Protein AF-A0A8H9Z5K4-F1 (afdb_monomer)

Solvent-accessible surface area (backbone atoms only — not comparable to full-atom values): 22531 Å² total; per-residue (Å²): 132,83,83,75,78,80,77,80,81,39,38,52,80,90,81,79,92,74,62,74,94,72,63,82,79,71,88,89,64,83,83,58,65,67,56,52,55,39,51,51,33,26,71,69,40,75,34,42,27,29,36,16,43,42,52,45,82,40,46,38,76,14,45,74,45,81,54,98,91,41,76,46,79,47,68,78,87,77,47,66,74,53,19,54,50,39,39,53,42,41,30,20,29,44,70,83,57,46,54,27,40,76,47,85,57,86,90,48,91,35,56,25,28,22,68,54,62,58,32,51,55,50,21,37,56,71,37,54,32,43,43,40,41,28,36,35,58,40,87,74,74,93,64,86,40,32,29,39,30,32,34,27,44,63,57,87,89,45,75,76,48,76,31,51,78,50,74,45,58,35,77,67,74,93,70,77,52,56,74,64,67,90,65,87,63,96,47,74,62,58,46,51,50,49,53,35,52,54,39,52,53,50,42,51,49,52,57,58,36,46,47,100,53,94,86,44,32,46,43,57,60,49,54,44,48,52,39,52,53,45,34,54,50,49,52,51,32,48,54,25,49,77,69,70,36,50,60,64,28,46,49,49,50,55,56,53,49,53,54,51,36,57,49,49,58,23,69,32,36,46,64,70,38,32,41,46,55,53,44,60,76,75,38,55,74,69,53,47,56,50,49,51,62,72,68,50,90,61,92,51,64,71,59,46,48,57,54,47,56,42,56,44,46,51,52,58,46,73,73,33,67,70,57,38,28,43,40,31,71,71,17,53,70,48,46,52,50,54,50,52,66,29,47,69,56,68,48,92,44,71,68,50,48,51,54,50,49,50,27,70,79,33,78,84,59,75,87,74,54,72,65,57,55,51,50,51,52,51,53,49,33,48,50,49,18,55,51,49,54,52,52,59,28,57,42,39,59,65,63,79,85,124

Structure (mmCIF, N/CA/C/O backbone):
data_AF-A0A8H9Z5K4-F1
#
_entry.id   AF-A0A8H9Z5K4-F1
#
loop_
_atom_site.group_PDB
_atom_site.id
_atom_site.type_symbol
_atom_site.label_atom_id
_atom_site.label_alt_id
_atom_site.label_comp_id
_atom_site.label_asym_id
_atom_site.label_entity_id
_atom_site.label_seq_id
_atom_site.pdbx_PDB_ins_code
_atom_site.Cartn_x
_atom_site.Cartn_y
_atom_site.Cartn_z
_atom_site.occupancy
_atom_site.B_iso_or_equiv
_atom_site.auth_seq_id
_atom_site.auth_comp_id
_atom_site.auth_asym_id
_atom_site.auth_atom_id
_atom_site.pdbx_PDB_model_num
ATOM 1 N N . MET A 1 1 ? 13.340 -16.920 32.140 1.00 38.88 1 MET A N 1
ATOM 2 C CA . MET A 1 1 ? 13.097 -15.875 31.127 1.00 38.88 1 MET A CA 1
ATOM 3 C C . MET A 1 1 ? 13.511 -16.457 29.794 1.00 38.88 1 MET A C 1
ATOM 5 O O . MET A 1 1 ? 14.679 -16.784 29.654 1.00 38.88 1 MET A O 1
ATOM 9 N N . LEU A 1 2 ? 12.569 -16.684 28.880 1.00 39.25 2 LEU A N 1
ATOM 10 C CA . LEU A 1 2 ? 12.918 -16.950 27.486 1.00 39.25 2 LEU A CA 1
ATOM 11 C C . LEU A 1 2 ? 13.505 -15.648 26.939 1.00 39.25 2 LEU A C 1
ATOM 13 O O . LEU A 1 2 ? 12.826 -14.623 26.984 1.00 39.25 2 LEU A O 1
ATOM 17 N N . GLU A 1 3 ? 14.764 -15.667 26.507 1.00 38.81 3 GLU A N 1
ATOM 18 C CA . GLU A 1 3 ? 15.304 -14.593 25.678 1.00 38.81 3 GLU A CA 1
ATOM 19 C C . GLU A 1 3 ? 14.460 -14.554 24.406 1.00 38.81 3 GLU A C 1
ATOM 21 O O . GLU A 1 3 ? 14.562 -15.411 23.532 1.00 38.81 3 GLU A O 1
ATOM 26 N N . THR A 1 4 ? 13.541 -13.598 24.334 1.00 47.75 4 THR A N 1
ATOM 27 C CA . THR A 1 4 ? 12.847 -13.299 23.090 1.00 47.75 4 THR A CA 1
ATOM 28 C C . THR A 1 4 ? 13.864 -12.633 22.176 1.00 47.75 4 THR A C 1
ATOM 30 O O . THR A 1 4 ? 14.146 -11.443 22.333 1.00 47.75 4 THR A O 1
ATOM 33 N N . GLU A 1 5 ? 14.447 -13.394 21.250 1.00 51.41 5 GLU A N 1
ATOM 34 C CA . GLU A 1 5 ? 15.233 -12.827 20.158 1.00 51.41 5 GLU A CA 1
ATOM 35 C C . GLU A 1 5 ? 14.370 -11.797 19.417 1.00 51.41 5 GLU A C 1
ATOM 37 O O . GLU A 1 5 ? 13.342 -12.123 18.816 1.00 51.41 5 GLU A O 1
ATOM 42 N N . SER A 1 6 ? 14.771 -10.527 19.484 1.00 54.09 6 SER A N 1
ATOM 43 C CA . SER A 1 6 ? 14.141 -9.469 18.700 1.00 54.09 6 SER A CA 1
ATOM 44 C C . SER A 1 6 ? 14.451 -9.716 17.226 1.00 54.09 6 SER A C 1
ATOM 46 O O . SER A 1 6 ? 15.571 -9.484 16.764 1.00 54.09 6 SER A O 1
ATOM 48 N N . LYS A 1 7 ? 13.468 -10.218 16.470 1.00 63.66 7 LYS A N 1
ATOM 49 C CA . LYS A 1 7 ? 13.602 -10.349 15.017 1.00 63.66 7 LYS A CA 1
ATOM 50 C C . LYS A 1 7 ? 13.634 -8.956 14.397 1.00 63.66 7 LYS A C 1
ATOM 52 O O . LYS A 1 7 ? 12.639 -8.232 14.403 1.00 63.66 7 LYS A O 1
ATOM 57 N N . LYS A 1 8 ? 14.780 -8.579 13.831 1.00 74.00 8 LYS A N 1
ATOM 58 C CA . LYS A 1 8 ? 14.912 -7.336 13.070 1.00 74.00 8 LYS A CA 1
ATOM 59 C C . LYS A 1 8 ? 14.097 -7.448 11.779 1.00 74.00 8 LYS A C 1
ATOM 61 O O . LYS A 1 8 ? 14.470 -8.192 10.879 1.00 74.00 8 LYS A O 1
ATOM 66 N N . LEU A 1 9 ? 13.004 -6.690 11.686 1.00 80.38 9 LEU A N 1
ATOM 67 C CA . LEU A 1 9 ? 12.201 -6.612 10.465 1.00 80.38 9 LEU A CA 1
ATOM 68 C C . LEU A 1 9 ? 13.030 -6.022 9.317 1.00 80.38 9 LEU A C 1
ATOM 70 O O . LEU A 1 9 ? 13.733 -5.024 9.490 1.00 80.38 9 LEU A O 1
ATOM 74 N N . VAL A 1 10 ? 12.912 -6.618 8.133 1.00 85.25 10 VAL A N 1
ATOM 75 C CA . VAL A 1 10 ? 13.530 -6.132 6.892 1.00 85.25 10 VAL A CA 1
ATOM 76 C C . VAL A 1 10 ? 12.417 -5.649 5.969 1.00 85.25 10 VAL A C 1
ATOM 78 O O . VAL A 1 10 ? 11.655 -6.458 5.452 1.00 85.25 10 VAL A O 1
ATOM 81 N N . ARG A 1 11 ? 12.294 -4.331 5.774 1.00 87.12 11 ARG A N 1
ATOM 82 C CA . ARG A 1 11 ? 11.272 -3.705 4.905 1.00 87.12 11 ARG A CA 1
ATOM 83 C C . ARG A 1 11 ? 11.857 -3.056 3.645 1.00 87.12 11 ARG A C 1
ATOM 85 O O . ARG A 1 11 ? 11.210 -2.230 3.016 1.00 87.12 11 ARG A O 1
ATOM 92 N N . ARG A 1 12 ? 13.097 -3.404 3.292 1.00 82.44 12 ARG A N 1
ATOM 93 C CA . ARG A 1 12 ? 13.774 -2.914 2.088 1.00 82.44 12 ARG A CA 1
ATOM 94 C C . ARG A 1 12 ? 14.582 -4.043 1.449 1.00 82.44 12 ARG A C 1
ATOM 96 O O . ARG A 1 12 ? 15.332 -4.689 2.184 1.00 82.44 12 ARG A O 1
ATOM 103 N N . PRO A 1 13 ? 14.486 -4.257 0.125 1.00 77.62 13 PRO A N 1
ATOM 104 C CA . PRO A 1 13 ? 15.366 -5.197 -0.555 1.00 77.62 13 PRO A CA 1
ATOM 105 C C . PRO A 1 13 ? 16.823 -4.732 -0.455 1.00 77.62 13 PRO A C 1
ATOM 107 O O . PRO A 1 13 ? 17.121 -3.531 -0.440 1.00 77.62 13 PRO A O 1
ATOM 110 N N . ILE A 1 14 ? 17.749 -5.688 -0.418 1.00 76.88 14 ILE A N 1
ATOM 111 C CA . ILE A 1 14 ? 19.172 -5.396 -0.590 1.00 76.88 14 ILE A CA 1
ATOM 112 C C . ILE A 1 14 ? 19.362 -4.959 -2.044 1.00 76.88 14 ILE A C 1
ATOM 114 O O . ILE A 1 14 ? 19.016 -5.685 -2.969 1.00 76.88 14 ILE A O 1
ATOM 118 N N . THR A 1 15 ? 19.905 -3.760 -2.244 1.00 75.88 15 THR A N 1
ATOM 119 C CA . THR A 1 15 ? 20.160 -3.210 -3.582 1.00 75.88 15 THR A CA 1
ATOM 120 C C . THR A 1 15 ? 21.657 -3.180 -3.853 1.00 75.88 15 THR A C 1
ATOM 122 O O . THR A 1 15 ? 22.450 -2.871 -2.963 1.00 75.88 15 THR A O 1
ATOM 125 N N . THR A 1 16 ? 22.041 -3.490 -5.091 1.00 77.44 16 THR A N 1
ATOM 126 C CA . THR A 1 16 ? 23.429 -3.415 -5.561 1.00 77.44 16 THR A CA 1
ATOM 127 C C . THR A 1 16 ? 23.488 -2.508 -6.781 1.00 77.44 16 THR A C 1
ATOM 129 O O . THR A 1 16 ? 22.670 -2.630 -7.687 1.00 77.44 16 THR A O 1
ATOM 132 N N . ALA A 1 17 ? 24.450 -1.585 -6.811 1.00 78.31 17 ALA A N 1
ATOM 133 C CA . ALA A 1 17 ? 24.676 -0.740 -7.977 1.00 78.31 17 ALA A CA 1
ATOM 134 C C . ALA A 1 17 ? 25.437 -1.528 -9.052 1.00 78.31 17 ALA A C 1
ATOM 136 O O . ALA A 1 17 ? 26.562 -1.975 -8.818 1.00 78.31 17 ALA A O 1
ATOM 137 N N . ILE A 1 18 ? 24.835 -1.672 -10.232 1.00 77.19 18 ILE A N 1
ATOM 138 C CA . ILE A 1 18 ? 25.456 -2.317 -11.391 1.00 77.19 18 ILE A CA 1
ATOM 139 C C . ILE A 1 18 ? 25.862 -1.218 -12.387 1.00 77.19 18 ILE A C 1
ATOM 141 O O . ILE A 1 18 ? 25.006 -0.439 -12.805 1.00 77.19 18 ILE A O 1
ATOM 145 N N . PRO A 1 19 ? 27.150 -1.111 -12.769 1.00 77.94 19 PRO A N 1
ATOM 146 C CA . PRO A 1 19 ? 27.577 -0.184 -13.815 1.00 77.94 19 PRO A CA 1
ATOM 147 C C . PRO A 1 19 ? 26.881 -0.489 -15.145 1.00 77.94 19 PRO A C 1
ATOM 149 O O . PRO A 1 19 ? 26.838 -1.648 -15.549 1.00 77.94 19 PRO A O 1
ATOM 152 N N . THR A 1 20 ? 26.427 0.538 -15.870 1.00 74.56 20 THR A N 1
ATOM 153 C CA . THR A 1 20 ? 25.680 0.372 -17.132 1.00 74.56 20 THR A CA 1
ATOM 154 C C . THR A 1 20 ? 26.423 -0.486 -18.159 1.00 74.56 20 THR A C 1
ATOM 156 O O . THR A 1 20 ? 25.818 -1.341 -18.787 1.00 74.56 20 THR A O 1
ATOM 159 N N . GLY A 1 21 ? 27.750 -0.343 -18.274 1.00 79.81 21 GLY A N 1
ATOM 160 C CA . GLY A 1 21 ? 28.570 -1.153 -19.191 1.00 79.81 21 GLY A CA 1
ATOM 161 C C . GLY A 1 21 ? 28.721 -2.632 -18.806 1.00 79.81 21 GLY A C 1
ATOM 162 O O . GLY A 1 21 ? 29.358 -3.381 -19.539 1.00 79.81 21 GLY A O 1
ATOM 163 N N . LYS A 1 22 ? 28.183 -3.054 -17.653 1.00 85.56 22 LYS A N 1
ATOM 164 C CA . LYS A 1 22 ? 28.093 -4.462 -17.233 1.00 85.56 22 LYS A CA 1
ATOM 165 C C . LYS A 1 22 ? 26.690 -5.046 -17.415 1.00 85.56 22 LYS A C 1
ATOM 167 O O . LYS A 1 22 ? 26.496 -6.220 -17.117 1.00 85.56 22 LYS A O 1
ATOM 172 N N . ILE A 1 23 ? 25.723 -4.239 -17.852 1.00 80.19 23 ILE A N 1
ATOM 173 C CA . ILE A 1 23 ? 24.375 -4.710 -18.155 1.00 80.19 23 ILE A CA 1
ATOM 174 C C . ILE A 1 23 ? 24.441 -5.395 -19.518 1.00 80.19 23 ILE A C 1
ATOM 176 O O . ILE A 1 23 ? 24.781 -4.764 -20.517 1.00 80.19 23 ILE A O 1
ATOM 180 N N . LEU A 1 24 ? 24.173 -6.698 -19.535 1.00 81.00 24 LEU A N 1
ATOM 181 C CA . LEU A 1 24 ? 24.057 -7.474 -20.762 1.00 81.00 24 LEU A CA 1
ATOM 182 C C . LEU A 1 24 ? 22.593 -7.443 -21.192 1.00 81.00 24 LEU A C 1
ATOM 184 O O . LEU A 1 24 ? 21.729 -7.919 -20.456 1.00 81.00 24 LEU A O 1
ATOM 188 N N . CYS A 1 25 ? 22.327 -6.866 -22.359 1.00 76.56 25 CYS A N 1
ATOM 189 C CA . CYS A 1 25 ? 21.009 -6.913 -22.976 1.00 76.56 25 CYS A CA 1
ATOM 190 C C . CYS A 1 25 ? 20.892 -8.172 -23.836 1.00 76.56 25 CYS A C 1
ATOM 192 O O . CYS A 1 25 ? 21.884 -8.679 -24.360 1.00 76.56 25 CYS A O 1
ATOM 194 N N . ARG A 1 26 ? 19.672 -8.688 -23.952 1.00 80.56 26 ARG A N 1
ATOM 195 C CA . ARG A 1 26 ? 19.350 -9.789 -24.854 1.00 80.56 26 ARG A CA 1
ATOM 196 C C . ARG A 1 26 ? 19.150 -9.240 -26.262 1.00 80.56 26 ARG A C 1
ATOM 198 O O . ARG A 1 26 ? 18.310 -8.372 -26.455 1.00 80.56 26 ARG A O 1
ATOM 205 N N . ASP A 1 27 ? 19.892 -9.775 -27.226 1.00 81.38 27 ASP A N 1
ATOM 206 C CA . ASP A 1 27 ? 19.805 -9.345 -28.629 1.00 81.38 27 ASP A CA 1
ATOM 207 C C . ASP A 1 27 ? 18.585 -9.937 -29.363 1.00 81.38 27 ASP A C 1
ATOM 209 O O . ASP A 1 27 ? 18.309 -9.575 -30.505 1.00 81.38 27 ASP A O 1
ATOM 213 N N . ASP A 1 28 ? 17.873 -10.878 -28.734 1.00 83.88 28 ASP A N 1
ATOM 214 C CA . ASP A 1 28 ? 16.729 -11.587 -29.315 1.00 83.88 28 ASP A CA 1
ATOM 215 C C . ASP A 1 28 ? 15.364 -10.955 -28.999 1.00 83.88 28 ASP A C 1
ATOM 217 O O . ASP A 1 28 ? 14.341 -11.460 -29.460 1.00 83.88 28 ASP A O 1
ATOM 221 N N . LEU A 1 29 ? 15.340 -9.855 -28.241 1.00 86.94 29 LEU A N 1
ATOM 222 C CA . LEU A 1 29 ? 14.122 -9.132 -27.872 1.00 86.94 29 LEU A CA 1
ATOM 223 C C . LEU A 1 29 ? 13.937 -7.877 -28.731 1.00 86.94 29 LEU A C 1
ATOM 225 O O . LEU A 1 29 ? 14.896 -7.304 -29.253 1.00 86.94 29 LEU A O 1
ATOM 229 N N . VAL A 1 30 ? 12.686 -7.442 -28.885 1.00 89.69 30 VAL A N 1
ATOM 230 C CA . VAL A 1 30 ? 12.354 -6.220 -29.628 1.00 89.69 30 VAL A CA 1
ATOM 231 C C . VAL A 1 30 ? 12.163 -5.067 -28.649 1.00 89.69 30 VAL A C 1
ATOM 233 O O . VAL A 1 30 ? 11.312 -5.130 -27.771 1.00 89.69 30 VAL A O 1
ATOM 236 N N . ASP A 1 31 ? 12.899 -3.975 -28.847 1.00 88.50 31 ASP A N 1
ATOM 237 C CA . ASP A 1 31 ? 12.805 -2.801 -27.977 1.00 88.50 31 ASP A CA 1
ATOM 238 C C . ASP A 1 31 ? 11.499 -2.006 -28.171 1.00 88.50 31 ASP A C 1
ATOM 240 O O . ASP A 1 31 ? 11.239 -1.448 -29.249 1.00 88.50 31 ASP A O 1
ATOM 244 N N . ASP A 1 32 ? 10.747 -1.801 -27.085 1.00 92.69 32 ASP A N 1
ATOM 245 C CA . ASP A 1 32 ? 9.689 -0.788 -27.034 1.00 92.69 32 ASP A CA 1
ATOM 246 C C . ASP A 1 32 ? 10.292 0.626 -26.931 1.00 92.69 32 ASP A C 1
ATOM 248 O O . ASP A 1 32 ? 10.665 1.132 -25.866 1.00 92.69 32 ASP A O 1
ATOM 252 N N . GLN A 1 33 ? 10.333 1.322 -28.066 1.00 92.25 33 GLN A N 1
ATOM 253 C CA . GLN A 1 33 ? 10.847 2.690 -28.162 1.00 92.25 33 GLN A CA 1
ATOM 254 C C . GLN A 1 33 ? 10.034 3.715 -27.349 1.00 92.25 33 GLN A C 1
ATOM 256 O O . GLN A 1 33 ? 10.576 4.741 -26.918 1.00 92.25 33 GLN A O 1
ATOM 261 N N . ILE A 1 34 ? 8.733 3.482 -27.138 1.00 94.38 34 ILE A N 1
ATOM 262 C CA . ILE A 1 34 ? 7.875 4.375 -26.346 1.00 94.38 34 ILE A CA 1
ATOM 263 C C . ILE A 1 34 ? 8.238 4.239 -24.876 1.00 94.38 34 ILE A C 1
ATOM 265 O O . ILE A 1 34 ? 8.450 5.257 -24.201 1.00 94.38 34 ILE A O 1
ATOM 269 N N . PHE A 1 35 ? 8.347 3.000 -24.407 1.00 95.06 35 PHE A N 1
ATOM 270 C CA . PHE A 1 35 ? 8.794 2.698 -23.060 1.00 95.06 35 PHE A CA 1
ATOM 271 C C . PHE A 1 35 ? 10.181 3.260 -22.793 1.00 95.06 35 PHE A C 1
ATOM 273 O O . PHE A 1 35 ? 10.331 4.071 -21.880 1.00 95.06 35 PHE A O 1
ATOM 280 N N . LEU A 1 36 ? 11.164 2.938 -23.639 1.00 93.00 36 LEU A N 1
ATOM 281 C CA . LEU A 1 36 ? 12.543 3.394 -23.480 1.00 93.00 36 LEU A CA 1
ATOM 282 C C . LEU A 1 36 ? 12.612 4.923 -23.381 1.00 93.00 36 LEU A C 1
ATOM 284 O O . LEU A 1 36 ? 13.243 5.472 -22.476 1.00 93.00 36 LEU A O 1
ATOM 288 N N . LYS A 1 37 ? 11.889 5.640 -24.250 1.00 94.69 37 LYS A N 1
ATOM 289 C CA . LYS A 1 37 ? 11.811 7.107 -24.203 1.00 94.69 37 LYS A CA 1
ATOM 290 C C . LYS A 1 37 ? 11.243 7.621 -22.876 1.00 94.69 37 LYS A C 1
ATOM 292 O O . LYS A 1 37 ? 11.753 8.607 -22.337 1.00 94.69 37 LYS A O 1
ATOM 297 N N . LYS A 1 38 ? 10.174 7.007 -22.362 1.00 95.56 38 LYS A N 1
ATOM 298 C CA . LYS A 1 38 ? 9.533 7.405 -21.096 1.00 95.56 38 LYS A CA 1
ATOM 299 C C . LYS A 1 38 ? 10.409 7.066 -19.893 1.00 95.56 38 LYS A C 1
ATOM 301 O O . LYS A 1 38 ? 10.629 7.936 -19.050 1.00 95.56 38 LYS A O 1
ATOM 306 N N . TYR A 1 39 ? 10.955 5.857 -19.860 1.00 94.06 39 TYR A N 1
ATOM 307 C CA . TYR A 1 39 ? 11.842 5.372 -18.814 1.00 94.06 39 TYR A CA 1
ATOM 308 C C . TYR A 1 39 ? 13.109 6.227 -18.722 1.00 94.06 39 TYR A C 1
ATOM 310 O O . TYR A 1 39 ? 13.439 6.726 -17.649 1.00 94.06 39 TYR A O 1
ATOM 318 N N . LEU A 1 40 ? 13.764 6.524 -19.851 1.00 92.94 40 LEU A N 1
ATOM 319 C CA . LEU A 1 40 ? 14.923 7.422 -19.882 1.00 92.94 40 LEU A CA 1
ATOM 320 C C . LEU A 1 40 ? 14.563 8.848 -19.452 1.00 92.94 40 LEU A C 1
ATOM 322 O O . LEU A 1 40 ? 15.355 9.496 -18.770 1.00 92.94 40 LEU A O 1
ATOM 326 N N . ALA A 1 41 ? 13.390 9.369 -19.823 1.00 94.19 41 ALA A N 1
ATOM 327 C CA . ALA A 1 41 ? 12.957 10.684 -19.351 1.00 94.19 41 ALA A CA 1
ATOM 328 C C . ALA A 1 41 ? 12.757 10.709 -17.824 1.00 94.19 41 ALA A C 1
ATOM 330 O O . ALA A 1 41 ? 13.121 11.695 -17.183 1.00 94.19 41 ALA A O 1
ATOM 331 N N . PHE A 1 42 ? 12.223 9.632 -17.247 1.00 94.25 42 PHE A N 1
ATOM 332 C CA . PHE A 1 42 ? 12.079 9.464 -15.802 1.00 94.25 42 PHE A CA 1
ATOM 333 C C . PHE A 1 42 ? 13.433 9.302 -15.087 1.00 94.25 42 PHE A C 1
ATOM 335 O O . PHE A 1 42 ? 13.701 10.005 -14.110 1.00 94.25 42 PHE A O 1
ATOM 342 N N . ASN A 1 43 ? 14.311 8.430 -15.590 1.00 90.75 43 ASN A N 1
ATOM 343 C CA . ASN A 1 43 ? 15.625 8.157 -14.998 1.00 90.75 43 ASN A CA 1
ATOM 344 C C . ASN A 1 43 ? 16.545 9.392 -15.030 1.00 90.75 43 ASN A C 1
ATOM 346 O O . ASN A 1 43 ? 17.290 9.652 -14.092 1.00 90.75 43 ASN A O 1
ATOM 350 N N . ASN A 1 44 ? 16.427 10.215 -16.077 1.00 90.94 44 ASN A N 1
ATOM 351 C CA . ASN A 1 44 ? 17.153 11.482 -16.209 1.00 90.94 44 ASN A CA 1
ATOM 352 C C . ASN A 1 44 ? 16.480 12.663 -15.480 1.00 90.94 44 ASN A C 1
ATOM 354 O O . ASN A 1 44 ? 16.822 13.815 -15.738 1.00 90.94 44 ASN A O 1
ATOM 358 N N . GLY A 1 45 ? 15.465 12.417 -14.641 1.00 90.62 45 GLY A N 1
ATOM 359 C CA . GLY A 1 45 ? 14.794 13.452 -13.841 1.00 90.62 45 GLY A CA 1
ATOM 360 C C . GLY A 1 45 ? 13.947 14.453 -14.638 1.00 90.62 45 GLY A C 1
ATOM 361 O O . GLY A 1 45 ? 13.401 15.393 -14.061 1.00 90.62 45 GLY A O 1
ATOM 362 N N . LYS A 1 46 ? 13.795 14.261 -15.958 1.00 92.25 46 LYS A N 1
ATOM 363 C CA . LYS A 1 46 ? 13.006 15.138 -16.844 1.00 92.25 46 LYS A CA 1
ATOM 364 C C . LYS A 1 46 ? 11.502 14.955 -16.654 1.00 92.25 46 LYS A C 1
ATOM 366 O O . LYS A 1 46 ? 10.733 15.867 -16.950 1.00 92.25 46 LYS A O 1
ATOM 371 N N . LYS A 1 47 ? 11.078 13.773 -16.203 1.00 93.44 47 LYS A N 1
ATOM 372 C CA . LYS A 1 47 ? 9.688 13.452 -15.868 1.00 93.44 47 LYS A CA 1
ATOM 373 C C . LYS A 1 47 ? 9.598 12.765 -14.512 1.00 93.44 47 LYS A C 1
ATOM 375 O O . LYS A 1 47 ? 10.541 12.116 -14.069 1.00 93.44 47 LYS A O 1
ATOM 380 N N . GLN A 1 48 ? 8.443 12.916 -13.879 1.00 95.00 48 GLN A N 1
ATOM 381 C CA . GLN A 1 48 ? 8.047 12.130 -12.716 1.00 95.00 48 GLN A CA 1
ATOM 382 C C . GLN A 1 48 ? 7.322 10.852 -13.149 1.00 95.00 48 GLN A C 1
ATOM 384 O O . GLN A 1 48 ? 6.811 10.783 -14.269 1.00 95.00 48 GLN A O 1
ATOM 389 N N . ALA A 1 49 ? 7.278 9.880 -12.247 1.00 96.50 49 ALA A N 1
ATOM 390 C CA . ALA A 1 49 ? 6.464 8.676 -12.349 1.00 96.50 49 ALA A CA 1
ATOM 391 C C . ALA A 1 49 ? 5.562 8.552 -11.113 1.00 96.50 49 ALA A C 1
ATOM 393 O O . ALA A 1 49 ? 5.792 9.220 -10.099 1.00 96.50 49 ALA A O 1
ATOM 394 N N . LEU A 1 50 ? 4.547 7.696 -11.194 1.00 97.12 50 LEU A N 1
ATOM 395 C CA . LEU A 1 50 ? 3.609 7.440 -10.104 1.00 97.12 50 LEU A CA 1
ATOM 396 C C . LEU A 1 50 ? 3.817 6.020 -9.567 1.00 97.12 50 LEU A C 1
ATOM 398 O O . LEU A 1 50 ? 3.688 5.062 -10.323 1.00 97.12 50 LEU A O 1
ATOM 402 N N . LEU A 1 51 ? 4.111 5.884 -8.273 1.00 96.88 51 LEU A N 1
ATOM 403 C CA . LEU A 1 51 ? 4.039 4.604 -7.565 1.00 96.88 51 LEU A CA 1
ATOM 404 C C . LEU A 1 51 ? 2.608 4.409 -7.072 1.00 96.88 51 LEU A C 1
ATOM 406 O O . LEU A 1 51 ? 2.115 5.228 -6.290 1.00 96.88 51 LEU A O 1
ATOM 410 N N . SER A 1 52 ? 1.943 3.361 -7.541 1.00 96.44 52 SER A N 1
ATOM 411 C CA . SER A 1 52 ? 0.550 3.070 -7.194 1.00 96.44 52 SER A CA 1
ATOM 412 C C . SER A 1 52 ? 0.254 1.574 -7.340 1.00 96.44 52 SER A C 1
ATOM 414 O O . SER A 1 52 ? 1.161 0.752 -7.482 1.00 96.44 52 SER A O 1
ATOM 416 N N . ARG A 1 53 ? -1.032 1.231 -7.314 1.00 96.69 53 ARG A N 1
ATOM 417 C CA . ARG A 1 53 ? -1.576 -0.108 -7.513 1.00 96.69 53 ARG A CA 1
ATOM 418 C C . ARG A 1 53 ? -2.578 -0.080 -8.661 1.00 96.69 53 ARG A C 1
ATOM 420 O O . ARG A 1 53 ? -3.396 0.838 -8.748 1.00 96.69 53 ARG A O 1
ATOM 427 N N . LEU A 1 54 ? -2.523 -1.081 -9.531 1.00 96.12 54 LEU A N 1
ATOM 428 C CA . LEU A 1 54 ? -3.490 -1.259 -10.612 1.00 96.12 54 LEU A CA 1
ATOM 429 C C . LEU A 1 54 ? -4.033 -2.691 -10.612 1.00 96.12 54 LEU A C 1
ATOM 431 O O . LEU A 1 54 ? -3.277 -3.623 -10.331 1.00 96.12 54 LEU A O 1
ATOM 435 N N . PRO A 1 55 ? -5.315 -2.880 -10.975 1.00 96.12 55 PRO A N 1
ATOM 436 C CA . PRO A 1 55 ? -5.827 -4.191 -11.331 1.00 96.12 55 PRO A CA 1
ATOM 437 C C . PRO A 1 55 ? -4.988 -4.797 -12.457 1.00 96.12 55 PRO A C 1
ATOM 439 O O . PRO A 1 55 ? -4.748 -4.116 -13.457 1.00 96.12 55 PRO A O 1
ATOM 442 N N . LEU A 1 56 ? -4.568 -6.053 -12.313 1.00 96.06 56 LEU A N 1
ATOM 443 C CA . LEU A 1 56 ? -3.751 -6.740 -13.315 1.00 96.06 56 LEU A CA 1
ATOM 444 C C . LEU A 1 56 ? -4.465 -6.803 -14.674 1.00 96.06 56 LEU A C 1
ATOM 446 O O . LEU A 1 56 ? -3.831 -6.592 -15.700 1.00 96.06 56 LEU A O 1
ATOM 450 N N . ASP A 1 57 ? -5.794 -6.950 -14.672 1.00 94.81 57 ASP A N 1
ATOM 451 C CA . ASP A 1 57 ? -6.641 -6.945 -15.876 1.00 94.81 57 ASP A CA 1
ATOM 452 C C . ASP A 1 57 ? -6.603 -5.621 -16.659 1.00 94.81 57 ASP A C 1
ATOM 454 O O . ASP A 1 57 ? -6.916 -5.582 -17.846 1.00 94.81 57 ASP A O 1
ATOM 458 N N . ASN A 1 58 ? -6.198 -4.516 -16.022 1.00 95.25 58 ASN A N 1
ATOM 459 C CA . ASN A 1 58 ? -6.013 -3.237 -16.713 1.00 95.25 58 ASN A CA 1
ATOM 460 C C . ASN A 1 58 ? -4.654 -3.135 -17.423 1.00 95.25 58 ASN A C 1
ATOM 462 O O . ASN A 1 58 ? -4.400 -2.115 -18.075 1.00 95.25 58 ASN A O 1
ATOM 466 N N . ILE A 1 59 ? -3.780 -4.133 -17.266 1.00 96.56 59 ILE A N 1
ATOM 467 C CA . ILE A 1 59 ? -2.408 -4.154 -17.765 1.00 96.56 59 ILE A CA 1
ATOM 468 C C . ILE A 1 59 ? -2.269 -5.286 -18.784 1.00 96.56 59 ILE A C 1
ATOM 470 O O . ILE A 1 59 ? -2.471 -6.460 -18.473 1.00 96.56 59 ILE A O 1
ATOM 474 N N . LEU A 1 60 ? -1.859 -4.933 -19.997 1.00 96.06 60 LEU A N 1
ATOM 475 C CA . LEU A 1 60 ? -1.452 -5.892 -21.016 1.00 96.06 60 LEU A CA 1
ATOM 476 C C . LEU A 1 60 ? 0.071 -6.080 -20.953 1.00 96.06 60 LEU A C 1
ATOM 478 O O . LEU A 1 60 ? 0.809 -5.097 -21.027 1.00 96.06 60 LEU A O 1
ATOM 482 N N . ASN A 1 61 ? 0.522 -7.327 -20.803 1.00 96.25 61 ASN A N 1
ATOM 483 C CA . ASN A 1 61 ? 1.933 -7.716 -20.899 1.00 96.25 61 ASN A CA 1
ATOM 484 C C . ASN A 1 61 ? 2.403 -7.637 -22.356 1.00 96.25 61 ASN A C 1
ATOM 486 O O . ASN A 1 61 ? 1.669 -8.084 -23.224 1.00 96.25 61 ASN A O 1
ATOM 490 N N . GLY A 1 62 ? 3.582 -7.090 -22.638 1.00 95.12 62 GLY A N 1
ATOM 491 C CA . GLY A 1 62 ? 4.041 -6.805 -24.004 1.00 95.12 62 GLY A CA 1
ATOM 492 C C . GLY A 1 62 ? 3.735 -5.369 -24.431 1.00 95.12 62 GLY A C 1
ATOM 493 O O . GLY A 1 62 ? 3.536 -4.507 -23.581 1.00 95.12 62 GLY A O 1
ATOM 494 N N . PHE A 1 63 ? 3.724 -5.076 -25.735 1.00 95.56 63 PHE A N 1
ATOM 495 C CA . PHE A 1 63 ? 3.462 -3.734 -26.276 1.00 95.56 63 PHE A CA 1
ATOM 496 C C . PHE A 1 63 ? 2.988 -3.742 -27.734 1.00 95.56 63 PHE A C 1
ATOM 498 O O . PHE A 1 63 ? 3.013 -4.759 -28.422 1.00 95.56 63 PHE A O 1
ATOM 505 N N . PHE A 1 64 ? 2.545 -2.577 -28.219 1.00 94.44 64 PHE A N 1
ATOM 506 C CA . PHE A 1 64 ? 2.150 -2.386 -29.615 1.00 94.44 64 PHE A CA 1
ATOM 507 C C . PHE A 1 64 ? 3.208 -1.611 -30.397 1.00 94.44 64 PHE A C 1
ATOM 509 O O . PHE A 1 64 ? 3.572 -0.490 -30.032 1.00 94.44 64 PHE A O 1
ATOM 516 N N . GLN A 1 65 ? 3.620 -2.154 -31.540 1.00 91.62 65 GLN A N 1
ATOM 517 C CA . GLN A 1 65 ? 4.459 -1.467 -32.513 1.00 91.62 65 GLN A CA 1
ATOM 518 C C . GLN A 1 65 ? 3.625 -1.045 -33.723 1.00 91.62 65 GLN A C 1
ATOM 520 O O . GLN A 1 65 ? 2.805 -1.801 -34.243 1.00 91.62 65 GLN A O 1
ATOM 525 N N . ARG A 1 66 ? 3.816 0.194 -34.186 1.00 87.25 66 ARG A N 1
ATOM 526 C CA . ARG A 1 66 ? 3.100 0.699 -35.360 1.00 87.25 66 ARG A CA 1
ATOM 527 C C . ARG A 1 66 ? 3.854 0.345 -36.639 1.00 87.25 66 ARG A C 1
ATOM 529 O O . ARG A 1 66 ? 4.873 0.966 -36.927 1.00 87.25 66 ARG A O 1
ATOM 536 N N . ASN A 1 67 ? 3.281 -0.541 -37.449 1.00 84.00 67 ASN A N 1
ATOM 537 C CA . ASN A 1 67 ? 3.821 -0.957 -38.741 1.00 84.00 67 ASN A CA 1
ATOM 538 C C . ASN A 1 67 ? 2.802 -0.674 -39.853 1.00 84.00 67 ASN A C 1
ATOM 540 O O . ASN A 1 67 ? 1.679 -1.170 -39.840 1.00 84.00 67 ASN A O 1
ATOM 544 N N . ASN A 1 68 ? 3.170 0.170 -40.825 1.00 79.94 68 ASN A N 1
ATOM 545 C CA . ASN A 1 68 ? 2.345 0.495 -42.003 1.00 79.94 68 ASN A CA 1
ATOM 546 C C . ASN A 1 68 ? 0.887 0.902 -41.691 1.00 79.94 68 ASN A C 1
ATOM 548 O O . ASN A 1 68 ? -0.042 0.569 -42.422 1.00 79.94 68 ASN A O 1
ATOM 552 N N . GLY A 1 69 ? 0.680 1.636 -40.593 1.00 79.50 69 GLY A N 1
ATOM 553 C CA . GLY A 1 69 ? -0.644 2.107 -40.177 1.00 79.50 69 GLY A CA 1
ATOM 554 C C . GLY A 1 69 ? -1.466 1.105 -39.360 1.00 79.50 69 GLY A C 1
ATOM 555 O O . GLY A 1 69 ? -2.556 1.473 -38.932 1.00 79.50 69 GLY A O 1
ATOM 556 N N . ARG A 1 70 ? -0.944 -0.099 -39.097 1.00 86.19 70 ARG A N 1
ATOM 557 C CA . ARG A 1 70 ? -1.520 -1.092 -38.179 1.00 86.19 70 ARG A CA 1
ATOM 558 C C . ARG A 1 70 ? -0.694 -1.193 -36.897 1.00 86.19 70 ARG A C 1
ATOM 560 O O . ARG A 1 70 ? 0.466 -0.778 -36.874 1.00 86.19 70 ARG A O 1
ATOM 567 N N . PHE A 1 71 ? -1.321 -1.695 -35.838 1.00 89.50 71 PHE A N 1
ATOM 568 C CA . PHE A 1 71 ? -0.657 -2.026 -34.582 1.00 89.50 71 PHE A CA 1
ATOM 569 C C . PHE A 1 71 ? -0.414 -3.529 -34.531 1.00 89.50 71 PHE A C 1
ATOM 571 O O . PHE A 1 71 ? -1.371 -4.300 -34.521 1.00 89.50 71 PHE A O 1
ATOM 578 N N . ASP A 1 72 ? 0.855 -3.916 -34.484 1.00 91.81 72 ASP A N 1
ATOM 579 C CA . ASP A 1 72 ? 1.268 -5.293 -34.245 1.00 91.81 72 ASP A CA 1
ATOM 580 C C . ASP A 1 72 ? 1.597 -5.439 -32.760 1.00 91.81 72 ASP A C 1
ATOM 582 O O . ASP A 1 72 ? 2.282 -4.591 -32.181 1.00 91.81 72 ASP A O 1
ATOM 586 N N . PHE A 1 73 ? 1.066 -6.484 -32.134 1.00 94.19 73 PHE A N 1
ATOM 587 C CA . PHE A 1 73 ? 1.330 -6.788 -30.734 1.00 94.19 73 PHE A CA 1
ATOM 588 C C . PHE A 1 73 ? 2.590 -7.649 -30.610 1.00 94.19 73 PHE A C 1
ATOM 590 O O . PHE A 1 73 ? 2.749 -8.623 -31.347 1.00 94.19 73 PHE A O 1
ATOM 597 N N . ILE A 1 74 ? 3.470 -7.271 -29.687 1.00 94.44 74 ILE A N 1
ATOM 598 C CA . ILE A 1 74 ? 4.743 -7.930 -29.404 1.00 94.44 74 ILE A CA 1
ATOM 599 C C . ILE A 1 74 ? 4.757 -8.299 -27.924 1.00 94.44 74 ILE A C 1
ATOM 601 O O . ILE A 1 74 ? 4.462 -7.462 -27.073 1.00 94.44 74 ILE A O 1
ATOM 605 N N . GLU A 1 75 ? 5.116 -9.543 -27.628 1.00 93.56 75 GLU A N 1
ATOM 606 C CA . GLU A 1 75 ? 5.251 -10.067 -26.272 1.00 93.56 75 GLU A CA 1
ATOM 607 C C . GLU A 1 75 ? 6.567 -10.837 -26.165 1.00 93.56 75 GLU A C 1
ATOM 609 O O . GLU A 1 75 ? 6.922 -11.601 -27.069 1.00 93.56 75 GLU A O 1
ATOM 614 N N . ASP A 1 76 ? 7.286 -10.624 -25.065 1.00 91.00 76 ASP A N 1
ATOM 615 C CA . ASP A 1 76 ? 8.542 -11.313 -24.806 1.00 91.00 76 ASP A CA 1
ATOM 616 C C . ASP A 1 76 ? 8.307 -12.792 -24.446 1.00 91.00 76 ASP A C 1
ATOM 618 O O . ASP A 1 76 ? 7.312 -13.147 -23.806 1.00 91.00 76 ASP A O 1
ATOM 622 N N . PRO A 1 77 ? 9.230 -13.696 -24.820 1.00 90.31 77 PRO A N 1
ATOM 623 C CA . PRO A 1 77 ? 9.127 -15.103 -24.465 1.00 90.31 77 PRO A CA 1
ATOM 624 C C . PRO A 1 77 ? 9.248 -15.312 -22.949 1.00 90.31 77 PRO A C 1
ATOM 626 O O . PRO A 1 77 ? 10.243 -14.931 -22.328 1.00 90.31 77 PRO A O 1
ATOM 629 N N . VAL A 1 78 ? 8.266 -16.009 -22.375 1.00 91.69 78 VAL A N 1
ATOM 630 C CA . VAL A 1 78 ? 8.212 -16.348 -20.945 1.00 91.69 78 VAL A CA 1
ATOM 631 C C . VAL A 1 78 ? 9.251 -17.415 -20.591 1.00 91.69 78 VAL A C 1
ATOM 633 O O . VAL A 1 78 ? 9.285 -18.487 -21.204 1.00 91.69 78 VAL A O 1
ATOM 636 N N . ARG A 1 79 ? 10.048 -17.183 -19.538 1.00 91.56 79 ARG A N 1
ATOM 637 C CA . ARG A 1 79 ? 10.980 -18.187 -18.992 1.00 91.56 79 ARG A CA 1
ATOM 638 C C . ARG A 1 79 ? 10.420 -18.771 -17.701 1.00 91.56 79 ARG A C 1
ATOM 640 O O . ARG A 1 79 ? 10.421 -18.111 -16.668 1.00 91.56 79 ARG A O 1
ATOM 647 N N . ARG A 1 80 ? 9.976 -20.033 -17.734 1.00 94.81 80 ARG A N 1
ATOM 648 C CA . ARG A 1 80 ? 9.300 -20.676 -16.583 1.00 94.81 80 ARG A CA 1
ATOM 649 C C . ARG A 1 80 ? 10.128 -20.638 -15.297 1.00 94.81 80 ARG A C 1
ATOM 651 O O . ARG A 1 80 ? 9.595 -20.282 -14.259 1.00 94.81 80 ARG A O 1
ATOM 658 N N . GLU A 1 81 ? 11.434 -20.873 -15.388 1.00 95.38 81 GLU A N 1
ATOM 659 C CA . GLU A 1 81 ? 12.351 -20.784 -14.241 1.00 95.38 81 GLU A CA 1
ATOM 660 C C . GLU A 1 81 ? 12.353 -19.402 -13.559 1.00 95.38 81 GLU A C 1
ATOM 662 O O . GLU A 1 81 ? 12.441 -19.305 -12.337 1.00 95.38 81 GLU A O 1
ATOM 667 N N . MET A 1 82 ? 12.208 -18.324 -14.335 1.00 94.56 82 MET A N 1
ATOM 668 C CA . MET A 1 82 ? 12.168 -16.955 -13.820 1.00 94.56 82 MET A CA 1
ATOM 669 C C . MET A 1 82 ? 10.795 -16.610 -13.244 1.00 94.56 82 MET A C 1
ATOM 671 O O . MET A 1 82 ? 10.721 -15.892 -12.248 1.00 94.56 82 MET A O 1
ATOM 675 N N . VAL A 1 83 ? 9.721 -17.148 -13.832 1.00 96.81 83 VAL A N 1
ATOM 676 C CA . VAL A 1 83 ? 8.361 -17.060 -13.278 1.00 96.81 83 VAL A CA 1
ATOM 677 C C . VAL A 1 83 ? 8.307 -17.745 -11.914 1.00 96.81 83 VAL A C 1
ATOM 679 O O . VAL A 1 83 ? 7.861 -17.134 -10.946 1.00 96.81 83 VAL A O 1
ATOM 682 N N . ASP A 1 84 ? 8.816 -18.974 -11.807 1.00 95.06 84 ASP A N 1
ATOM 683 C CA . ASP A 1 84 ? 8.848 -19.725 -10.549 1.00 95.06 84 ASP A CA 1
ATOM 684 C C . ASP A 1 84 ? 9.663 -18.980 -9.483 1.00 95.06 84 ASP A C 1
ATOM 686 O O . ASP A 1 84 ? 9.199 -18.793 -8.356 1.00 95.06 84 ASP A O 1
ATOM 690 N N . HIS A 1 85 ? 10.823 -18.435 -9.863 1.00 93.50 85 HIS A N 1
ATOM 691 C CA . HIS A 1 85 ? 11.615 -17.586 -8.978 1.00 93.50 85 HIS A CA 1
ATOM 692 C C . HIS A 1 85 ? 10.852 -16.329 -8.522 1.00 93.50 85 HIS A C 1
ATOM 694 O O . HIS A 1 85 ? 10.848 -15.992 -7.334 1.00 93.50 85 HIS A O 1
ATOM 700 N N . ALA A 1 86 ? 10.169 -15.635 -9.436 1.00 94.25 86 ALA A N 1
ATOM 701 C CA . ALA A 1 86 ? 9.358 -14.468 -9.102 1.00 94.25 86 ALA A CA 1
ATOM 702 C C . ALA A 1 86 ? 8.200 -14.827 -8.155 1.00 94.25 86 ALA A C 1
ATOM 704 O O . ALA A 1 86 ? 7.933 -14.080 -7.210 1.00 94.25 86 ALA A O 1
ATOM 705 N N . LYS A 1 87 ? 7.560 -15.989 -8.335 1.00 94.62 87 LYS A N 1
ATOM 706 C CA . LYS A 1 87 ? 6.518 -16.489 -7.426 1.00 94.62 87 LYS A CA 1
ATOM 707 C C . LYS A 1 87 ? 7.056 -16.729 -6.020 1.00 94.62 87 LYS A C 1
ATOM 709 O O . LYS A 1 87 ? 6.428 -16.302 -5.051 1.00 94.62 87 LYS A O 1
ATOM 714 N N . GLU A 1 88 ? 8.220 -17.365 -5.895 1.00 92.44 88 GLU A N 1
ATOM 715 C CA . GLU A 1 88 ? 8.887 -17.570 -4.605 1.00 92.44 88 GLU A CA 1
ATOM 716 C C . GLU A 1 88 ? 9.220 -16.235 -3.926 1.00 92.44 88 GLU A C 1
ATOM 718 O O . GLU A 1 88 ? 8.910 -16.043 -2.745 1.00 92.44 88 GLU A O 1
ATOM 723 N N . MET A 1 89 ? 9.768 -15.273 -4.680 1.00 91.62 89 MET A N 1
ATOM 724 C CA . MET A 1 89 ? 10.031 -13.924 -4.173 1.00 91.62 89 MET A CA 1
ATOM 725 C C . MET A 1 89 ? 8.748 -13.254 -3.668 1.00 91.62 89 MET A C 1
ATOM 727 O O . MET A 1 89 ? 8.722 -12.751 -2.542 1.00 91.62 89 MET A O 1
ATOM 731 N N . ILE A 1 90 ? 7.663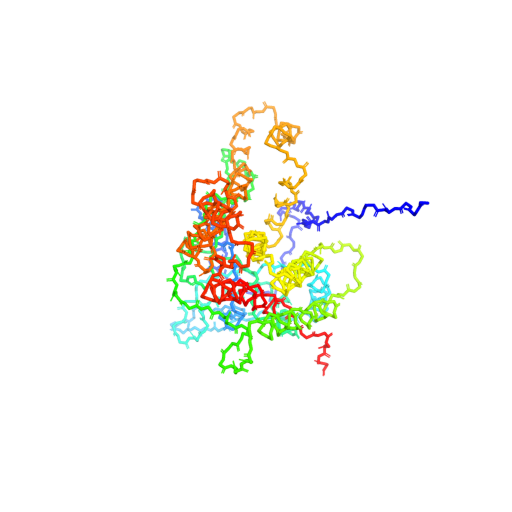 -13.283 -4.444 1.00 94.31 90 ILE A N 1
ATOM 732 C CA . ILE A 1 90 ? 6.378 -12.691 -4.050 1.00 94.31 90 ILE A CA 1
ATOM 733 C C . ILE A 1 90 ? 5.821 -13.368 -2.787 1.00 94.31 90 ILE A C 1
ATOM 735 O O . ILE A 1 90 ? 5.449 -12.678 -1.832 1.00 94.31 90 ILE A O 1
ATOM 739 N N . ARG A 1 91 ? 5.834 -14.708 -2.720 1.00 92.69 91 ARG A N 1
ATOM 740 C CA . ARG A 1 91 ? 5.410 -15.486 -1.536 1.00 92.69 91 ARG A CA 1
ATOM 741 C C . ARG A 1 91 ? 6.278 -15.200 -0.301 1.00 92.69 91 ARG A C 1
ATOM 743 O O . ARG A 1 91 ? 5.790 -15.283 0.832 1.00 92.69 91 ARG A O 1
ATOM 750 N N . SER A 1 92 ? 7.533 -14.792 -0.498 1.00 89.69 92 SER A N 1
ATOM 751 C CA . SER A 1 92 ? 8.435 -14.353 0.574 1.00 89.69 92 SER A CA 1
ATOM 752 C C . SER A 1 92 ? 8.207 -12.918 1.067 1.00 89.69 92 SER A C 1
ATOM 754 O O . SER A 1 92 ? 8.831 -12.517 2.046 1.00 89.69 92 SER A O 1
ATOM 756 N N . GLY A 1 93 ? 7.310 -12.160 0.426 1.00 90.75 93 GLY A N 1
ATOM 757 C CA . GLY A 1 93 ? 6.954 -10.790 0.801 1.00 90.75 93 GLY A CA 1
ATOM 758 C C . GLY A 1 93 ? 7.534 -9.699 -0.102 1.00 90.75 93 GLY A C 1
ATOM 759 O O . GLY A 1 93 ? 7.309 -8.520 0.175 1.00 90.75 93 GLY A O 1
ATOM 760 N N . HIS A 1 94 ? 8.238 -10.048 -1.183 1.00 92.38 94 HIS A N 1
ATOM 761 C CA . HIS A 1 94 ? 8.561 -9.070 -2.223 1.00 92.38 94 HIS A CA 1
ATOM 762 C C . HIS A 1 94 ? 7.308 -8.649 -2.997 1.00 92.38 94 HIS A C 1
ATOM 764 O O . HIS A 1 94 ? 6.321 -9.383 -3.105 1.00 92.38 94 HIS A O 1
ATOM 770 N N . ARG A 1 95 ? 7.352 -7.436 -3.534 1.00 93.44 95 ARG A N 1
ATOM 771 C CA . ARG A 1 95 ? 6.303 -6.822 -4.348 1.00 93.44 95 ARG A CA 1
ATOM 772 C C . ARG A 1 95 ? 6.967 -6.031 -5.481 1.00 93.44 95 ARG A C 1
ATOM 774 O O . ARG A 1 95 ? 6.907 -4.799 -5.474 1.00 93.44 95 ARG A O 1
ATOM 781 N N . PRO A 1 96 ? 7.631 -6.727 -6.429 1.00 93.69 96 PRO A N 1
ATOM 782 C CA . PRO A 1 96 ? 8.265 -6.089 -7.579 1.00 93.69 96 PRO A CA 1
ATOM 783 C C . PRO A 1 96 ? 7.221 -5.315 -8.386 1.00 93.69 96 PRO A C 1
ATOM 785 O O . PRO A 1 96 ? 6.162 -5.854 -8.715 1.00 93.69 96 PRO A O 1
ATOM 788 N N . ALA A 1 97 ? 7.499 -4.041 -8.651 1.00 95.44 97 ALA A N 1
ATOM 789 C CA . ALA A 1 97 ? 6.577 -3.155 -9.346 1.00 95.44 97 ALA A CA 1
ATOM 790 C C . ALA A 1 97 ? 6.721 -3.285 -10.862 1.00 95.44 97 ALA A C 1
ATOM 792 O O . ALA A 1 97 ? 7.830 -3.184 -11.376 1.00 95.44 97 ALA A O 1
ATOM 793 N N . LEU A 1 98 ? 5.600 -3.420 -11.573 1.00 97.06 98 LEU A N 1
ATOM 794 C CA . LEU A 1 98 ? 5.598 -3.414 -13.035 1.00 97.06 98 LEU A CA 1
ATOM 795 C C . LEU A 1 98 ? 5.707 -1.977 -13.551 1.00 97.06 98 LEU A C 1
ATOM 797 O O . LEU A 1 98 ? 4.932 -1.100 -13.151 1.00 97.06 98 LEU A O 1
ATOM 801 N N . TYR A 1 99 ? 6.645 -1.718 -14.456 1.00 96.94 99 TYR A N 1
ATOM 802 C CA . TYR A 1 99 ? 6.744 -0.420 -15.117 1.00 96.94 99 TYR A CA 1
ATOM 803 C C . TYR A 1 99 ? 5.746 -0.348 -16.268 1.00 96.94 99 TYR A C 1
ATOM 805 O O . TYR A 1 99 ? 5.804 -1.139 -17.204 1.00 96.94 99 TYR A O 1
ATOM 813 N N . VAL A 1 100 ? 4.838 0.626 -16.214 1.00 97.25 100 VAL A N 1
ATOM 814 C CA . VAL A 1 100 ? 3.721 0.715 -17.160 1.00 97.25 100 VAL A CA 1
ATOM 815 C C . VAL A 1 100 ? 3.571 2.102 -17.766 1.00 97.25 100 VAL A C 1
ATOM 817 O O . VAL A 1 100 ? 3.948 3.116 -17.173 1.00 97.25 100 VAL A O 1
ATOM 820 N N . TYR A 1 101 ? 2.962 2.173 -18.945 1.00 95.88 101 TYR A N 1
ATOM 821 C CA . TYR A 1 101 ? 2.518 3.429 -19.553 1.00 95.88 101 TYR A CA 1
ATOM 822 C C . TYR A 1 101 ? 1.125 3.283 -20.171 1.00 95.88 101 TYR A C 1
ATOM 824 O O . TYR A 1 101 ? 0.610 2.176 -20.319 1.00 95.88 101 TYR A O 1
ATOM 832 N N . LYS A 1 102 ? 0.481 4.412 -20.494 1.00 94.69 102 LYS A N 1
ATOM 833 C CA . LYS A 1 102 ? -0.875 4.408 -21.057 1.00 94.69 102 LYS A CA 1
ATOM 834 C C . LYS A 1 102 ? -0.897 3.729 -22.428 1.00 94.69 102 LYS A C 1
ATOM 836 O O . LYS A 1 102 ? -0.113 4.095 -23.303 1.00 94.69 102 LYS A O 1
ATOM 841 N N . ASN A 1 103 ? -1.836 2.808 -22.627 1.00 93.25 103 ASN A N 1
ATOM 842 C CA . ASN A 1 103 ? -2.000 2.123 -23.901 1.00 93.25 103 ASN A CA 1
ATOM 843 C C . ASN A 1 103 ? -2.288 3.120 -25.035 1.00 93.25 103 ASN A C 1
ATOM 845 O O . ASN A 1 103 ? -3.135 4.008 -24.914 1.00 93.25 103 ASN A O 1
ATOM 849 N N . ILE A 1 104 ? -1.542 2.979 -26.130 1.00 90.25 104 ILE A N 1
ATOM 850 C CA . ILE A 1 104 ? -1.665 3.819 -27.325 1.00 90.25 104 ILE A CA 1
ATOM 851 C C . ILE A 1 104 ? -2.685 3.277 -28.330 1.00 90.25 104 ILE A C 1
ATOM 853 O O . ILE A 1 104 ? -3.129 4.028 -29.198 1.00 90.25 104 ILE A O 1
ATOM 857 N N . ASN A 1 105 ? -3.027 1.991 -28.237 1.00 90.38 105 ASN A N 1
ATOM 858 C CA . ASN A 1 105 ? -3.980 1.341 -29.118 1.00 90.38 105 ASN A CA 1
ATOM 859 C C . ASN A 1 105 ? -5.383 1.435 -28.505 1.00 90.38 105 ASN A C 1
ATOM 861 O O . ASN A 1 105 ? -5.662 0.786 -27.500 1.00 90.38 105 ASN A O 1
ATOM 865 N N . SER A 1 106 ? -6.255 2.240 -29.116 1.00 85.94 106 SER A N 1
ATOM 866 C CA . SER A 1 106 ? -7.636 2.447 -28.659 1.00 85.94 106 SER A CA 1
ATOM 867 C C . SER A 1 106 ? -8.536 1.226 -28.817 1.00 85.94 106 SER A C 1
ATOM 869 O O . SER A 1 106 ? -9.592 1.188 -28.196 1.00 85.94 106 SER A O 1
ATOM 871 N N . ASP A 1 107 ? -8.135 0.262 -29.646 1.00 87.06 107 ASP A N 1
ATOM 872 C CA . ASP A 1 107 ? -8.932 -0.932 -29.943 1.00 87.06 107 ASP A CA 1
ATOM 873 C C . ASP A 1 107 ? -8.702 -2.054 -28.916 1.00 87.06 107 ASP A C 1
ATOM 875 O O . ASP A 1 107 ? -9.323 -3.110 -28.997 1.00 87.06 107 ASP A O 1
ATOM 879 N N . SER A 1 108 ? -7.788 -1.847 -27.964 1.00 88.19 108 SER A N 1
ATOM 880 C CA . SER A 1 108 ? -7.517 -2.772 -26.865 1.00 88.19 108 SER A CA 1
ATOM 881 C C . SER A 1 108 ? -8.234 -2.319 -25.596 1.00 88.19 108 SER A C 1
ATOM 883 O O . SER A 1 108 ? -8.181 -1.146 -25.225 1.00 88.19 108 SER A O 1
ATOM 885 N N . ASP A 1 109 ? -8.854 -3.271 -24.898 1.00 88.38 109 ASP A N 1
ATOM 886 C CA . ASP A 1 109 ? -9.557 -3.024 -23.634 1.00 88.38 109 ASP A CA 1
ATOM 887 C C . ASP A 1 109 ? -8.599 -2.696 -22.471 1.00 88.38 109 ASP A C 1
ATOM 889 O O . ASP A 1 109 ? -8.997 -2.097 -21.467 1.00 88.38 109 ASP A O 1
ATOM 893 N N . ALA A 1 110 ? -7.317 -3.056 -22.601 1.00 91.44 110 ALA A N 1
ATOM 894 C CA . ALA A 1 110 ? -6.312 -2.781 -21.585 1.00 91.44 110 ALA A CA 1
ATOM 895 C C . ALA A 1 110 ? -5.948 -1.291 -21.557 1.00 91.44 110 ALA A C 1
ATOM 897 O O . ALA A 1 110 ? -5.600 -0.684 -22.572 1.00 91.44 110 ALA A O 1
ATOM 898 N N . ARG A 1 111 ? -5.957 -0.693 -20.363 1.00 93.44 111 ARG A N 1
ATOM 899 C CA . ARG A 1 111 ? -5.655 0.738 -20.184 1.00 93.44 111 ARG A CA 1
ATOM 900 C C . ARG A 1 111 ? -4.159 1.031 -20.166 1.00 93.44 111 ARG A C 1
ATOM 902 O O . ARG A 1 111 ? -3.745 2.136 -20.528 1.00 93.44 111 ARG A O 1
ATOM 909 N N . TYR A 1 112 ? -3.364 0.060 -19.732 1.00 95.75 112 TYR A N 1
ATOM 910 C CA . TYR A 1 112 ? -1.927 0.186 -19.540 1.00 95.75 112 TYR A CA 1
ATOM 911 C C . TYR A 1 112 ? -1.174 -0.956 -20.219 1.00 95.75 112 TYR A C 1
ATOM 913 O O . TYR A 1 112 ? -1.708 -2.044 -20.422 1.00 95.75 112 TYR A O 1
ATOM 921 N N . ILE A 1 113 ? 0.077 -0.673 -20.558 1.00 96.19 113 ILE A N 1
ATOM 922 C CA . ILE A 1 113 ? 1.007 -1.575 -21.234 1.00 96.19 113 ILE A CA 1
ATOM 923 C C . ILE A 1 113 ? 2.211 -1.789 -20.315 1.00 96.19 113 ILE A C 1
ATOM 925 O O . ILE A 1 113 ? 2.763 -0.803 -19.814 1.00 96.19 113 ILE A O 1
ATOM 929 N N . ALA A 1 114 ? 2.588 -3.049 -20.100 1.00 96.50 114 ALA A N 1
ATOM 930 C CA . ALA A 1 114 ? 3.780 -3.485 -19.378 1.00 96.50 114 ALA A CA 1
ATOM 931 C C . ALA A 1 114 ? 4.711 -4.221 -20.361 1.00 96.50 114 ALA A C 1
ATOM 933 O O . ALA A 1 114 ? 4.553 -5.424 -20.558 1.00 96.50 114 ALA A O 1
ATOM 934 N N . PRO A 1 115 ? 5.645 -3.509 -21.009 1.00 93.62 115 PRO A N 1
ATOM 935 C CA . PRO A 1 115 ? 6.524 -4.095 -22.022 1.00 93.62 115 PRO A CA 1
ATOM 936 C C . PRO A 1 115 ? 7.687 -4.899 -21.433 1.00 93.62 115 PRO A C 1
ATOM 938 O O . PRO A 1 115 ? 8.360 -5.593 -22.179 1.00 93.62 115 PRO A O 1
ATOM 941 N N . ASP A 1 116 ? 7.949 -4.755 -20.134 1.00 88.69 116 ASP A N 1
ATOM 942 C CA . ASP A 1 116 ? 9.083 -5.344 -19.419 1.00 88.69 116 ASP A CA 1
ATOM 943 C C . ASP A 1 116 ? 8.572 -6.179 -18.231 1.00 88.69 116 ASP A C 1
ATOM 945 O O . ASP A 1 116 ? 7.396 -6.094 -17.860 1.00 88.69 116 ASP A O 1
ATOM 949 N N . ASP A 1 117 ? 9.455 -6.969 -17.618 1.00 90.00 117 ASP A N 1
ATOM 950 C CA . ASP A 1 117 ? 9.169 -7.834 -16.467 1.00 90.00 117 ASP A CA 1
ATOM 951 C C . ASP A 1 117 ? 8.037 -8.857 -16.721 1.00 90.00 117 ASP A C 1
ATOM 953 O O . ASP A 1 117 ? 7.261 -9.194 -15.820 1.00 90.00 117 ASP A O 1
ATOM 957 N N . THR A 1 118 ? 7.965 -9.415 -17.938 1.00 94.31 118 THR A N 1
ATOM 958 C CA . THR A 1 118 ? 6.991 -10.461 -18.313 1.00 94.31 118 THR A CA 1
ATOM 959 C C . THR A 1 118 ? 6.956 -11.621 -17.317 1.00 94.31 118 THR A C 1
ATOM 961 O O . THR A 1 118 ? 5.878 -12.076 -16.933 1.00 94.31 118 THR A O 1
ATOM 964 N N . ASP A 1 119 ? 8.119 -12.064 -16.834 1.00 95.19 119 ASP A N 1
ATOM 965 C CA . ASP A 1 119 ? 8.214 -13.157 -15.863 1.00 95.19 119 ASP A CA 1
ATOM 966 C C . ASP A 1 119 ? 7.480 -12.807 -14.538 1.00 95.19 119 ASP A C 1
ATOM 968 O O . ASP A 1 119 ? 6.794 -13.647 -13.953 1.00 95.19 119 ASP A O 1
ATOM 972 N N . VAL A 1 120 ? 7.543 -11.541 -14.096 1.00 96.25 120 VAL A N 1
ATOM 973 C CA . VAL A 1 120 ? 6.848 -11.037 -12.895 1.00 96.25 120 VAL A CA 1
ATOM 974 C C . VAL A 1 120 ? 5.351 -10.861 -13.146 1.00 96.25 120 VAL A C 1
ATOM 976 O O . VAL A 1 120 ? 4.541 -11.216 -12.287 1.00 96.25 120 VAL A O 1
ATOM 979 N N . TYR A 1 121 ? 4.961 -10.338 -14.313 1.00 97.56 121 TYR A N 1
ATOM 980 C CA . TYR A 1 121 ? 3.550 -10.229 -14.696 1.00 97.56 121 TYR A CA 1
ATOM 981 C C . TYR A 1 121 ? 2.869 -11.603 -14.660 1.00 97.56 121 TYR A C 1
ATOM 983 O O . TYR A 1 121 ? 1.816 -11.771 -14.038 1.00 97.56 121 TYR A O 1
ATOM 991 N N . VAL A 1 122 ? 3.494 -12.603 -15.291 1.00 97.44 122 VAL A N 1
ATOM 992 C CA . VAL A 1 122 ? 2.981 -13.977 -15.324 1.00 97.44 122 VAL A CA 1
ATOM 993 C C . VAL A 1 122 ? 2.933 -14.564 -13.915 1.00 97.44 122 VAL A C 1
ATOM 995 O O . VAL A 1 122 ? 1.932 -15.182 -13.564 1.00 97.44 122 VAL A O 1
ATOM 998 N N . ALA A 1 123 ? 3.939 -14.308 -13.073 1.00 97.06 123 ALA A N 1
ATOM 999 C CA . ALA A 1 123 ? 3.922 -14.741 -11.677 1.00 97.06 123 ALA A CA 1
ATOM 1000 C C . ALA A 1 123 ? 2.733 -14.161 -10.890 1.00 97.06 123 ALA A C 1
ATOM 1002 O O . ALA A 1 123 ? 2.042 -14.909 -10.200 1.00 97.06 123 ALA A O 1
ATOM 1003 N N . TYR A 1 124 ? 2.440 -12.859 -11.015 1.00 97.69 124 TYR A N 1
ATOM 1004 C CA . TYR A 1 124 ? 1.255 -12.261 -10.383 1.00 97.69 124 TYR A CA 1
ATOM 1005 C C . TYR A 1 124 ? -0.042 -12.916 -10.863 1.00 97.69 124 TYR A C 1
ATOM 1007 O O . TYR A 1 124 ? -0.908 -13.235 -10.044 1.00 97.69 124 TYR A O 1
ATOM 1015 N N . LYS A 1 125 ? -0.149 -13.160 -12.174 1.00 96.88 125 LYS A N 1
ATOM 1016 C CA . LYS A 1 125 ? -1.310 -13.808 -12.788 1.00 96.88 125 LYS A CA 1
ATOM 1017 C C . LYS A 1 125 ? -1.508 -15.236 -12.278 1.00 96.88 125 LYS A C 1
ATOM 1019 O O . LYS A 1 125 ? -2.614 -15.582 -11.879 1.00 96.88 125 LYS A O 1
ATOM 1024 N N . GLU A 1 126 ? -0.452 -16.048 -12.262 1.00 96.62 126 GLU A N 1
ATOM 1025 C CA . GLU A 1 126 ? -0.507 -17.444 -11.807 1.00 96.62 126 GLU A CA 1
ATOM 1026 C 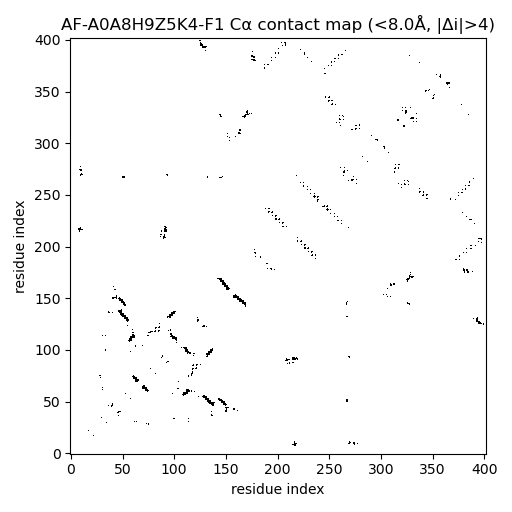C . GLU A 1 126 ? -0.768 -17.570 -10.305 1.00 96.62 126 GLU A C 1
ATOM 1028 O O . GLU A 1 126 ? -1.431 -18.509 -9.874 1.00 96.62 126 GLU A O 1
ATOM 1033 N N . LEU A 1 127 ? -0.292 -16.615 -9.502 1.00 96.12 127 LEU A N 1
ATOM 1034 C CA . LEU A 1 127 ? -0.636 -16.557 -8.084 1.00 96.12 127 LEU A CA 1
ATOM 1035 C C . LEU A 1 127 ? -2.091 -16.118 -7.863 1.00 96.12 127 LEU A C 1
ATOM 1037 O O . LEU A 1 127 ? -2.627 -16.355 -6.788 1.00 96.12 127 LEU A O 1
ATOM 1041 N N . GLY A 1 128 ? -2.752 -15.506 -8.849 1.00 96.56 128 GLY A N 1
ATOM 1042 C CA . GLY A 1 128 ? -4.097 -14.951 -8.689 1.00 96.56 128 GLY A CA 1
ATOM 1043 C C . GLY A 1 128 ? -4.110 -13.635 -7.906 1.00 96.56 128 GLY A C 1
ATOM 1044 O O . GLY A 1 128 ? -5.082 -13.333 -7.217 1.00 96.56 128 GLY A O 1
ATOM 1045 N N . ILE A 1 129 ? -3.026 -12.855 -7.980 1.00 97.06 129 ILE A N 1
ATOM 1046 C CA . ILE A 1 129 ? -2.970 -11.510 -7.400 1.00 97.06 129 ILE A CA 1
ATOM 1047 C C . ILE A 1 129 ? -3.679 -10.546 -8.347 1.00 97.06 129 ILE A C 1
ATOM 1049 O O . ILE A 1 129 ? -3.325 -10.417 -9.518 1.00 97.06 129 ILE A O 1
ATOM 1053 N N . HIS A 1 130 ? -4.669 -9.833 -7.818 1.00 96.31 130 HIS A N 1
ATOM 1054 C CA . HIS A 1 130 ? -5.541 -8.976 -8.615 1.00 96.31 130 HIS A CA 1
ATOM 1055 C C . HIS A 1 130 ? -5.038 -7.537 -8.685 1.00 96.31 130 HIS A C 1
ATOM 1057 O O . HIS A 1 130 ? -5.247 -6.881 -9.697 1.00 96.31 130 HIS A O 1
ATOM 1063 N N . SER A 1 131 ? -4.401 -7.029 -7.626 1.00 96.50 131 SER A N 1
ATOM 1064 C CA . SER A 1 131 ? -3.933 -5.642 -7.542 1.00 96.50 131 SER A CA 1
ATOM 1065 C C . SER A 1 131 ? -2.423 -5.596 -7.348 1.00 96.50 131 SER A C 1
ATOM 1067 O O . SER A 1 131 ? -1.904 -5.912 -6.275 1.00 96.50 131 SER A O 1
ATOM 1069 N N . VAL A 1 132 ? -1.702 -5.186 -8.388 1.00 97.06 132 VAL A N 1
ATOM 1070 C CA . VAL A 1 132 ? -0.237 -5.267 -8.443 1.00 97.06 132 VAL A CA 1
ATOM 1071 C C . VAL A 1 132 ? 0.412 -3.894 -8.268 1.00 97.06 132 VAL A C 1
ATOM 1073 O O . VAL A 1 132 ? -0.163 -2.886 -8.693 1.00 97.06 132 VAL A O 1
ATOM 1076 N N . PRO A 1 133 ? 1.589 -3.816 -7.618 1.00 97.06 133 PRO A N 1
ATOM 1077 C CA . PRO A 1 133 ? 2.352 -2.576 -7.538 1.00 97.06 133 PRO A CA 1
ATOM 1078 C C . PRO A 1 133 ? 2.837 -2.181 -8.934 1.00 97.06 133 PRO A C 1
ATOM 1080 O O . PRO A 1 133 ? 3.304 -3.018 -9.708 1.00 97.06 133 PRO A O 1
ATOM 1083 N N . VAL A 1 134 ? 2.744 -0.894 -9.255 1.00 97.19 134 VAL A N 1
ATOM 1084 C CA . VAL A 1 134 ? 3.149 -0.369 -10.560 1.00 97.19 134 VAL A CA 1
ATOM 1085 C C . VAL A 1 134 ? 3.938 0.927 -10.442 1.00 97.19 134 VAL A C 1
ATOM 1087 O O . VAL A 1 134 ? 3.735 1.726 -9.523 1.00 97.19 134 VAL A O 1
ATOM 1090 N N . VAL A 1 135 ? 4.795 1.160 -11.434 1.00 97.25 135 VAL A N 1
ATOM 1091 C CA . VAL A 1 135 ? 5.416 2.454 -11.717 1.00 97.25 135 VAL A CA 1
ATOM 1092 C C . VAL A 1 135 ? 4.820 2.992 -13.014 1.00 97.25 135 VAL A C 1
ATOM 1094 O O . VAL A 1 135 ? 5.216 2.594 -14.108 1.00 97.25 135 VAL A O 1
ATOM 1097 N N . ILE A 1 136 ? 3.860 3.908 -12.908 1.00 97.12 136 ILE A N 1
ATOM 1098 C CA . ILE A 1 136 ? 3.220 4.524 -14.074 1.00 97.12 136 ILE A CA 1
ATOM 1099 C C . ILE A 1 136 ? 4.134 5.640 -14.588 1.00 97.12 136 ILE A C 1
ATOM 1101 O O . ILE A 1 136 ? 4.326 6.662 -13.923 1.00 97.12 136 ILE A O 1
ATOM 1105 N N . LEU A 1 137 ? 4.683 5.467 -15.790 1.00 96.44 137 LEU A N 1
ATOM 1106 C CA . LEU A 1 137 ? 5.596 6.402 -16.457 1.00 96.44 137 LEU A CA 1
ATOM 1107 C C . LEU A 1 137 ? 4.854 7.577 -17.126 1.00 96.44 137 LEU A C 1
ATOM 1109 O O . LEU A 1 137 ? 5.104 7.936 -18.284 1.00 96.44 137 LEU A O 1
ATOM 1113 N N . GLU A 1 138 ? 3.937 8.189 -16.380 1.00 89.31 138 GLU A N 1
ATOM 1114 C CA . GLU A 1 138 ? 3.168 9.373 -16.761 1.00 89.31 138 GLU A CA 1
ATOM 1115 C C . GLU A 1 138 ? 3.187 10.410 -15.634 1.00 89.31 138 GLU A C 1
ATOM 1117 O O . GLU A 1 138 ? 3.332 10.083 -14.458 1.00 89.31 138 GLU A O 1
ATOM 1122 N N . ALA A 1 139 ? 3.012 11.685 -15.988 1.00 78.38 139 ALA A N 1
ATOM 1123 C CA . ALA A 1 139 ? 2.924 12.756 -14.994 1.00 78.38 139 ALA A CA 1
ATOM 1124 C C . ALA A 1 139 ? 1.535 12.846 -14.336 1.00 78.38 139 ALA A C 1
ATOM 1126 O O . ALA A 1 139 ? 1.427 13.338 -13.213 1.00 78.38 139 ALA A O 1
ATOM 1127 N N . SER A 1 140 ? 0.499 12.378 -15.036 1.00 78.88 140 SER A N 1
ATOM 1128 C CA . SER A 1 140 ? -0.889 12.294 -14.586 1.00 78.88 140 SER A CA 1
ATOM 1129 C C . SER A 1 140 ? -1.559 11.068 -15.203 1.00 78.88 140 SER A C 1
ATOM 1131 O O . SER A 1 140 ? -1.247 10.683 -16.331 1.00 78.88 140 SER A O 1
ATOM 1133 N N . ALA A 1 141 ? -2.472 10.453 -14.455 1.00 76.56 141 ALA A N 1
ATOM 1134 C CA . ALA A 1 141 ? -3.210 9.272 -14.877 1.00 76.56 141 ALA A CA 1
ATOM 1135 C C . ALA A 1 141 ? -4.600 9.262 -14.235 1.00 76.56 141 ALA A C 1
ATOM 1137 O O . ALA A 1 141 ? -4.792 9.837 -13.162 1.00 76.56 141 ALA A O 1
ATOM 1138 N N . ASP A 1 142 ? -5.547 8.577 -14.875 1.00 84.12 142 ASP A N 1
ATOM 1139 C CA . ASP A 1 142 ? -6.822 8.244 -14.245 1.00 84.12 142 ASP A CA 1
ATOM 1140 C C . ASP A 1 142 ? -6.551 7.167 -13.194 1.00 84.12 142 ASP A C 1
ATOM 1142 O O . ASP A 1 142 ? -6.344 5.989 -13.505 1.00 84.12 142 ASP A O 1
ATOM 1146 N N . LEU A 1 143 ? -6.457 7.614 -11.944 1.00 87.12 143 LEU A N 1
ATOM 1147 C CA . LEU A 1 143 ? -6.065 6.781 -10.821 1.00 87.12 143 LEU A CA 1
ATOM 1148 C C . LEU A 1 143 ? -7.165 5.777 -10.460 1.00 87.12 143 LEU A C 1
ATOM 1150 O O . LEU A 1 143 ? -8.336 6.134 -10.319 1.00 87.12 143 LEU A O 1
ATOM 1154 N N . VAL A 1 144 ? -6.766 4.519 -10.267 1.00 91.88 144 VAL A N 1
ATOM 1155 C CA . VAL A 1 144 ? -7.599 3.507 -9.595 1.00 91.88 144 VAL A CA 1
ATOM 1156 C C . VAL A 1 144 ? -7.403 3.593 -8.082 1.00 91.88 144 VAL A C 1
ATOM 1158 O O . VAL A 1 144 ? -8.372 3.519 -7.334 1.00 91.88 144 VAL A O 1
ATOM 1161 N N . GLU A 1 145 ? -6.164 3.827 -7.656 1.00 94.94 145 GLU A N 1
ATOM 1162 C CA . GLU A 1 145 ? -5.744 4.051 -6.275 1.00 94.94 145 GLU A CA 1
ATOM 1163 C C . GLU A 1 145 ? -4.878 5.317 -6.207 1.00 94.94 145 GLU A C 1
ATOM 1165 O O . GLU A 1 145 ? -4.324 5.758 -7.217 1.00 94.94 145 GLU A O 1
ATOM 1170 N N . SER A 1 146 ? -4.734 5.910 -5.019 1.00 96.38 146 SER A N 1
ATOM 1171 C CA . SER A 1 146 ? -3.825 7.052 -4.830 1.00 96.38 146 SER A CA 1
ATOM 1172 C C . SER A 1 146 ? -2.382 6.686 -5.195 1.00 96.38 146 SER A C 1
ATOM 1174 O O . SER A 1 146 ? -2.011 5.514 -5.268 1.00 96.38 146 SER A O 1
ATOM 1176 N N . ALA A 1 147 ? -1.536 7.686 -5.422 1.00 97.06 147 ALA A N 1
ATOM 1177 C CA . ALA A 1 147 ? -0.166 7.458 -5.858 1.00 97.06 147 ALA A CA 1
ATOM 1178 C C . ALA A 1 147 ? 0.852 8.361 -5.160 1.00 97.06 147 ALA A C 1
ATOM 1180 O O . ALA A 1 147 ? 0.573 9.517 -4.829 1.00 97.06 147 ALA A O 1
ATOM 1181 N N . PHE A 1 148 ? 2.072 7.853 -5.005 1.00 97.19 148 PHE A N 1
ATOM 1182 C CA . PHE A 1 148 ? 3.242 8.672 -4.703 1.00 97.19 148 PHE A CA 1
ATOM 1183 C C . PHE A 1 148 ? 3.888 9.139 -6.003 1.00 97.19 148 PHE A C 1
ATOM 1185 O O . PHE A 1 148 ? 4.122 8.342 -6.905 1.00 97.19 148 PHE A O 1
ATOM 1192 N N . GLN A 1 149 ? 4.219 10.423 -6.096 1.00 96.50 149 GLN A N 1
ATOM 1193 C CA . GLN A 1 149 ? 4.985 10.953 -7.217 1.00 96.50 149 GLN A CA 1
ATOM 1194 C C . GLN A 1 149 ? 6.472 10.811 -6.909 1.00 96.50 149 GLN A C 1
ATOM 1196 O O . GLN A 1 149 ? 6.952 11.316 -5.889 1.00 96.50 149 GLN A O 1
ATOM 1201 N N . VAL A 1 150 ? 7.198 10.147 -7.802 1.00 95.88 150 VAL A N 1
ATOM 1202 C CA . VAL A 1 150 ? 8.638 9.922 -7.692 1.00 95.88 150 VAL A CA 1
ATOM 1203 C C . VAL A 1 150 ? 9.360 10.619 -8.827 1.00 95.88 150 VAL A C 1
ATOM 1205 O O . VAL A 1 150 ? 8.923 10.601 -9.978 1.00 95.88 150 VAL A O 1
ATOM 1208 N N . ARG A 1 151 ? 10.504 11.216 -8.505 1.00 95.19 151 ARG A N 1
ATOM 1209 C CA . ARG A 1 151 ? 11.377 11.872 -9.476 1.00 95.19 151 ARG A CA 1
ATOM 1210 C C . ARG A 1 151 ? 12.834 11.647 -9.106 1.00 95.19 151 ARG A C 1
ATOM 1212 O O . ARG A 1 151 ? 13.196 11.734 -7.932 1.00 95.19 151 ARG A O 1
ATOM 1219 N N . HIS A 1 152 ? 13.664 11.399 -10.116 1.00 94.50 152 HIS A N 1
ATOM 1220 C CA . HIS A 1 152 ? 15.111 11.397 -9.942 1.00 94.50 152 HIS A CA 1
ATOM 1221 C C . HIS A 1 152 ? 15.621 12.815 -9.701 1.00 94.50 152 HIS A C 1
ATOM 1223 O O . HIS A 1 152 ? 15.332 13.726 -10.479 1.00 94.50 152 HIS A O 1
ATOM 1229 N N . GLN A 1 153 ? 16.348 13.000 -8.603 1.00 93.81 153 GLN A N 1
ATOM 1230 C CA . GLN A 1 153 ? 16.937 14.283 -8.231 1.00 93.81 153 GLN A CA 1
ATOM 1231 C C . GLN A 1 153 ? 18.385 14.333 -8.694 1.00 93.81 153 GLN A C 1
ATOM 1233 O O . GLN A 1 153 ? 19.127 13.369 -8.523 1.00 93.81 153 GLN A O 1
ATOM 1238 N N . PHE A 1 154 ? 18.788 15.470 -9.251 1.00 91.56 154 PHE A N 1
ATOM 1239 C CA . PHE A 1 154 ? 20.139 15.679 -9.757 1.00 91.56 154 PHE A CA 1
ATOM 1240 C C . PHE A 1 154 ? 20.807 16.841 -9.033 1.00 91.56 154 PHE A C 1
ATOM 1242 O O . PHE A 1 154 ? 20.183 17.871 -8.771 1.00 91.56 154 PHE A O 1
ATOM 1249 N N . PHE A 1 155 ? 22.097 16.686 -8.748 1.00 90.81 155 PHE A N 1
ATOM 1250 C CA . PHE A 1 155 ? 22.965 17.787 -8.356 1.00 90.81 155 PHE A CA 1
ATOM 1251 C C . PHE A 1 155 ? 24.017 17.979 -9.446 1.00 90.81 155 PHE A C 1
ATOM 1253 O O . PHE A 1 155 ? 24.942 17.181 -9.578 1.00 90.81 155 PHE A O 1
ATOM 1260 N N . HIS A 1 156 ? 23.847 19.026 -10.256 1.00 89.50 156 HIS A N 1
ATOM 1261 C CA . HIS A 1 156 ? 24.540 19.159 -11.540 1.00 89.50 156 HIS A CA 1
ATOM 1262 C C . HIS A 1 156 ? 24.288 17.925 -12.425 1.00 89.50 156 HIS A C 1
ATOM 1264 O O . HIS A 1 156 ? 23.146 17.690 -12.808 1.00 89.50 156 HIS A O 1
ATOM 1270 N N . GLU A 1 157 ? 25.322 17.142 -12.727 1.00 87.81 157 GLU A N 1
ATOM 1271 C CA . GLU A 1 157 ? 25.233 15.924 -13.544 1.00 87.81 157 GLU A CA 1
ATOM 1272 C C . GLU A 1 157 ? 25.128 14.643 -12.692 1.00 87.81 157 GLU A C 1
ATOM 1274 O O . GLU A 1 157 ? 24.871 13.564 -13.222 1.00 87.81 157 GLU A O 1
ATOM 1279 N N . GLU A 1 158 ? 25.286 14.738 -11.365 1.00 88.56 158 GLU A N 1
ATOM 1280 C CA . GLU A 1 158 ? 25.188 13.593 -10.453 1.00 88.56 158 GLU A CA 1
ATOM 1281 C C . GLU A 1 158 ? 23.716 13.228 -10.209 1.00 88.56 158 GLU A C 1
ATOM 1283 O O . GLU A 1 158 ? 22.962 14.022 -9.640 1.00 88.56 158 GLU A O 1
ATOM 1288 N N . ASN A 1 159 ? 23.316 12.007 -10.579 1.00 88.94 159 ASN A N 1
ATOM 1289 C CA . ASN A 1 159 ? 22.024 11.443 -10.186 1.00 88.94 159 ASN A CA 1
ATOM 1290 C C . ASN A 1 159 ? 22.068 11.038 -8.705 1.00 88.94 159 ASN A C 1
ATOM 1292 O O . ASN A 1 159 ? 22.769 10.100 -8.323 1.00 88.94 159 ASN A O 1
ATOM 1296 N N . LEU A 1 160 ? 21.297 11.732 -7.871 1.00 89.25 160 LEU A N 1
ATOM 1297 C CA . LEU A 1 160 ? 21.191 11.460 -6.439 1.00 89.25 160 LEU A CA 1
ATOM 1298 C C . LEU A 1 160 ? 20.250 10.285 -6.122 1.00 89.25 160 LEU A C 1
ATOM 1300 O O . LEU A 1 160 ? 20.241 9.816 -4.981 1.00 89.25 160 LEU A O 1
ATOM 1304 N N . GLY A 1 161 ? 19.467 9.826 -7.103 1.00 89.50 161 GLY A N 1
ATOM 1305 C CA . GLY A 1 161 ? 18.478 8.756 -6.985 1.00 89.50 161 GLY A CA 1
ATOM 1306 C C . GLY A 1 161 ? 17.032 9.236 -7.138 1.00 89.50 161 GLY A C 1
ATOM 1307 O O . GLY A 1 161 ? 16.755 10.432 -7.247 1.00 89.50 161 GLY A O 1
ATOM 1308 N N . GLY A 1 162 ? 16.102 8.280 -7.169 1.00 91.38 162 GLY A N 1
ATOM 1309 C CA . GLY A 1 162 ? 14.660 8.522 -7.200 1.00 91.38 162 GLY A CA 1
ATOM 1310 C C . GLY A 1 162 ? 14.095 8.761 -5.801 1.00 91.38 162 GLY A C 1
ATOM 1311 O O . GLY A 1 162 ? 14.287 7.939 -4.907 1.00 91.38 162 GLY A O 1
ATOM 1312 N N . PHE A 1 163 ? 13.370 9.866 -5.619 1.00 94.44 163 PHE A N 1
ATOM 1313 C CA . PHE A 1 163 ? 12.748 10.225 -4.341 1.00 94.44 163 PHE A CA 1
ATOM 1314 C C . PHE A 1 163 ? 11.259 10.493 -4.513 1.00 94.44 163 PHE A C 1
ATOM 1316 O O . PHE A 1 163 ? 10.844 11.102 -5.503 1.00 94.44 163 PHE A O 1
ATOM 1323 N N . ILE A 1 164 ? 10.469 10.080 -3.520 1.00 95.31 164 ILE A N 1
ATOM 1324 C CA . ILE A 1 164 ? 9.082 10.525 -3.376 1.00 95.31 164 ILE A CA 1
ATOM 1325 C C . ILE A 1 164 ? 9.118 12.028 -3.096 1.00 95.31 164 ILE A C 1
ATOM 1327 O O . ILE A 1 164 ? 9.737 12.458 -2.126 1.00 95.31 164 ILE A O 1
ATOM 1331 N N . CYS A 1 165 ? 8.475 12.821 -3.950 1.00 93.88 165 CYS A N 1
ATOM 1332 C CA . CYS A 1 165 ? 8.494 14.282 -3.849 1.00 93.88 165 CYS A CA 1
ATOM 1333 C C . CYS A 1 165 ? 7.108 14.928 -3.780 1.00 93.88 165 CYS A C 1
ATOM 1335 O O . CYS A 1 165 ? 7.014 16.122 -3.509 1.00 93.88 165 CYS A O 1
ATOM 1337 N N . ALA A 1 166 ? 6.050 14.171 -4.065 1.00 95.06 166 ALA A N 1
ATOM 1338 C CA . ALA A 1 166 ? 4.666 14.610 -3.943 1.00 95.06 166 ALA A CA 1
ATOM 1339 C C . ALA A 1 166 ? 3.735 13.393 -3.828 1.00 95.06 166 ALA A C 1
ATOM 1341 O O . ALA A 1 166 ? 4.169 12.246 -3.959 1.00 95.06 166 ALA A O 1
ATOM 1342 N N . THR A 1 167 ? 2.443 13.640 -3.632 1.00 95.25 167 THR A N 1
ATOM 1343 C CA . THR A 1 167 ? 1.388 12.624 -3.701 1.00 95.25 167 THR A CA 1
ATOM 1344 C C . THR A 1 167 ? 0.312 13.051 -4.693 1.00 95.25 167 THR A C 1
ATOM 1346 O O . THR A 1 167 ? 0.202 14.219 -5.069 1.00 95.25 167 THR A O 1
ATOM 1349 N N . MET A 1 168 ? -0.460 12.088 -5.178 1.00 94.69 168 MET A N 1
ATOM 1350 C CA . MET A 1 168 ? -1.648 12.304 -5.992 1.00 94.69 168 MET A CA 1
ATOM 1351 C C . MET A 1 168 ? -2.769 11.484 -5.365 1.00 94.69 168 MET A C 1
ATOM 1353 O O . MET A 1 168 ? -2.671 10.264 -5.275 1.00 94.69 168 MET A O 1
ATOM 1357 N N . SER A 1 169 ? -3.788 12.164 -4.851 1.00 92.75 169 SER A N 1
ATOM 1358 C CA . SER A 1 169 ? -4.875 11.504 -4.126 1.00 92.75 169 SER A CA 1
ATOM 1359 C C . SER A 1 169 ? -5.989 11.114 -5.088 1.00 92.75 169 SER A C 1
ATOM 1361 O O . SER A 1 169 ? -6.352 11.902 -5.964 1.00 92.75 169 SER A O 1
ATOM 1363 N N . LEU A 1 170 ? -6.531 9.912 -4.915 1.00 89.81 170 LEU A N 1
ATOM 1364 C CA . LEU A 1 170 ? -7.761 9.492 -5.566 1.00 89.81 170 LEU A CA 1
ATOM 1365 C C . LEU A 1 170 ? -8.919 10.357 -5.038 1.00 89.81 170 LEU A C 1
ATOM 1367 O O . LEU A 1 170 ? -9.055 10.492 -3.820 1.00 89.81 170 LEU A O 1
ATOM 1371 N N . PRO A 1 171 ? -9.756 10.940 -5.914 1.00 85.50 171 PRO A N 1
ATOM 1372 C CA . PRO A 1 171 ? -10.950 11.649 -5.475 1.00 85.50 171 PRO A CA 1
ATOM 1373 C C . PRO A 1 171 ? -11.882 10.742 -4.669 1.00 85.50 171 PRO A C 1
ATOM 1375 O O . PRO A 1 171 ? -12.053 9.564 -4.989 1.00 85.50 171 PRO A O 1
ATOM 1378 N N . GLU A 1 172 ? -12.510 11.310 -3.645 1.00 84.31 172 GLU A N 1
ATOM 1379 C CA . GLU A 1 172 ? -13.477 10.606 -2.811 1.00 84.31 172 GLU A CA 1
ATOM 1380 C C . GLU A 1 172 ? -14.724 10.236 -3.629 1.00 84.31 172 GLU A C 1
ATOM 1382 O O . GLU A 1 172 ? -15.304 11.088 -4.303 1.00 84.31 172 GLU A O 1
ATOM 1387 N N . LYS A 1 173 ? -15.126 8.960 -3.584 1.00 79.81 173 LYS A N 1
ATOM 1388 C CA . LYS A 1 173 ? -16.256 8.435 -4.373 1.00 79.81 173 LYS A CA 1
ATOM 1389 C C . LYS A 1 173 ? -17.531 8.206 -3.558 1.00 79.81 173 LYS A C 1
ATOM 1391 O O . LYS A 1 173 ? -18.564 7.914 -4.143 1.00 79.81 173 LYS A O 1
ATOM 1396 N N . GLY A 1 174 ? -17.468 8.306 -2.227 1.00 78.56 174 GLY A N 1
ATOM 1397 C CA . GLY A 1 174 ? -18.593 7.991 -1.332 1.00 78.56 174 GLY A CA 1
ATOM 1398 C C . GLY A 1 174 ? -18.981 6.504 -1.286 1.00 78.56 174 GLY A C 1
ATOM 1399 O O . GLY A 1 174 ? -19.922 6.136 -0.590 1.00 78.56 174 GLY A O 1
ATOM 1400 N N . GLU A 1 175 ? -18.252 5.646 -1.999 1.00 85.00 175 GLU A N 1
ATOM 1401 C CA . GLU A 1 175 ? -18.449 4.199 -2.052 1.00 85.00 175 GLU A CA 1
ATOM 1402 C C . GLU A 1 175 ? -17.352 3.489 -1.257 1.00 85.00 175 GLU A C 1
ATOM 1404 O O . GLU A 1 175 ? -16.186 3.897 -1.268 1.00 85.00 175 GLU A O 1
ATOM 1409 N N . TYR A 1 176 ? -17.710 2.400 -0.579 1.00 88.94 176 TYR A N 1
ATOM 1410 C CA . TYR A 1 176 ? -16.768 1.581 0.174 1.00 88.94 176 TYR A CA 1
ATOM 1411 C C . TYR A 1 176 ? -17.154 0.106 0.119 1.00 88.94 176 TYR A C 1
ATOM 1413 O O . TYR A 1 176 ? -18.308 -0.259 -0.099 1.00 88.94 176 TYR A O 1
ATOM 1421 N N . TYR A 1 177 ? -16.162 -0.751 0.343 1.00 92.06 177 TYR A N 1
ATOM 1422 C CA . TYR A 1 177 ? -16.384 -2.180 0.492 1.00 92.06 177 TYR A CA 1
ATOM 1423 C C . TYR A 1 177 ? -16.845 -2.465 1.919 1.00 92.06 177 TYR A C 1
ATOM 1425 O O . TYR A 1 177 ? -16.098 -2.205 2.859 1.00 92.06 177 TYR A O 1
ATOM 1433 N N . SER A 1 178 ? -18.073 -2.955 2.075 1.00 95.00 178 SER A N 1
ATOM 1434 C CA . SER A 1 178 ? -18.629 -3.378 3.362 1.00 95.00 178 SER A CA 1
ATOM 1435 C C . SER A 1 178 ? -18.454 -4.884 3.522 1.00 95.00 178 SER A C 1
ATOM 1437 O O . SER A 1 178 ? -18.802 -5.647 2.621 1.00 95.00 178 SER A O 1
ATOM 1439 N N . LEU A 1 179 ? -17.950 -5.314 4.677 1.00 95.44 179 LEU A N 1
ATOM 1440 C CA . LEU A 1 179 ? -17.902 -6.728 5.049 1.00 95.44 179 LEU A CA 1
ATOM 1441 C C . LEU A 1 179 ? -19.244 -7.209 5.611 1.00 95.44 179 LEU A C 1
ATOM 1443 O O . LEU A 1 179 ? -19.524 -8.403 5.583 1.00 95.44 179 LEU A O 1
ATOM 1447 N N . LEU A 1 180 ? -20.079 -6.297 6.114 1.00 95.12 180 LEU A N 1
ATOM 1448 C CA . LEU A 1 180 ? -21.443 -6.613 6.545 1.00 95.12 180 LEU A CA 1
ATOM 1449 C C . LEU A 1 180 ? -22.386 -6.828 5.349 1.00 95.12 180 LEU A C 1
ATOM 1451 O O . LEU A 1 180 ? -23.269 -7.687 5.404 1.00 95.12 180 LEU A O 1
ATOM 1455 N N . GLY A 1 181 ? -22.192 -6.064 4.270 1.00 90.31 181 GLY A N 1
ATOM 1456 C CA . GLY A 1 181 ? -22.995 -6.148 3.052 1.00 90.31 181 GLY A CA 1
ATOM 1457 C C . GLY A 1 181 ? -24.490 -5.925 3.310 1.00 90.31 181 GLY A C 1
ATOM 1458 O O . GLY A 1 181 ? -24.883 -5.089 4.119 1.00 90.31 181 GLY A O 1
ATOM 1459 N N . SER A 1 182 ? -25.334 -6.691 2.616 1.00 87.88 182 SER A N 1
ATOM 1460 C CA . SER A 1 182 ? -26.796 -6.683 2.783 1.00 87.88 182 SER A CA 1
ATOM 1461 C C . SER A 1 182 ? -27.307 -7.705 3.806 1.00 87.88 182 SER A C 1
ATOM 1463 O O . SER A 1 182 ? -28.515 -7.911 3.918 1.00 87.88 182 SER A O 1
ATOM 1465 N N . LYS A 1 183 ? -26.407 -8.384 4.529 1.00 89.25 183 LYS A N 1
ATOM 1466 C CA . LYS A 1 183 ? -26.781 -9.434 5.476 1.00 89.25 183 LYS A CA 1
ATOM 1467 C C . LYS A 1 183 ? -27.497 -8.832 6.685 1.00 89.25 183 LYS A C 1
ATOM 1469 O O . LYS A 1 183 ? -27.075 -7.818 7.239 1.00 89.25 183 LYS A O 1
ATOM 1474 N N . GLU A 1 184 ? -28.564 -9.492 7.120 1.00 90.50 184 GLU A N 1
ATOM 1475 C CA . GLU A 1 184 ? -29.267 -9.122 8.345 1.00 90.50 184 GLU A CA 1
ATOM 1476 C C . GLU A 1 184 ? -28.554 -9.692 9.576 1.00 90.50 184 GLU A C 1
ATOM 1478 O O . GLU A 1 184 ? -28.113 -10.844 9.595 1.00 90.50 184 GLU A O 1
ATOM 1483 N N . PHE A 1 185 ? -28.451 -8.871 10.620 1.00 93.38 185 PHE A N 1
ATOM 1484 C CA . PHE A 1 185 ? -27.836 -9.228 11.896 1.00 93.38 185 PHE A CA 1
ATOM 1485 C C . PHE A 1 185 ? -28.785 -8.866 13.031 1.00 93.38 185 PHE A C 1
ATOM 1487 O O . PHE A 1 185 ? -29.431 -7.820 12.982 1.00 93.38 185 PHE A O 1
ATOM 1494 N N . ALA A 1 186 ? -28.831 -9.711 14.061 1.00 89.94 186 ALA A N 1
ATOM 1495 C CA . ALA A 1 186 ? -29.712 -9.511 15.209 1.00 89.94 186 ALA A CA 1
ATOM 1496 C C . ALA A 1 186 ? -29.353 -8.250 16.013 1.00 89.94 186 ALA A C 1
ATOM 1498 O O . ALA A 1 186 ? -30.238 -7.533 16.472 1.00 89.94 186 ALA A O 1
ATOM 1499 N N . ASP A 1 187 ? -28.057 -7.964 16.165 1.00 90.38 187 ASP A N 1
ATOM 1500 C CA . ASP A 1 187 ? -27.558 -6.827 16.933 1.00 90.38 187 ASP A CA 1
ATOM 1501 C C . ASP A 1 187 ? -26.164 -6.360 16.468 1.00 90.38 187 ASP A C 1
ATOM 1503 O O . ASP A 1 187 ? -25.562 -6.891 15.530 1.00 90.38 187 ASP A O 1
ATOM 1507 N N . ASN A 1 188 ? -25.654 -5.316 17.126 1.00 90.75 188 ASN A N 1
ATOM 1508 C CA . ASN A 1 188 ? -24.341 -4.739 16.844 1.00 90.75 188 ASN A CA 1
ATOM 1509 C C . ASN A 1 188 ? -23.169 -5.646 17.269 1.00 90.75 188 ASN A C 1
ATOM 1511 O O . ASN A 1 188 ? -22.107 -5.557 16.656 1.00 90.75 188 ASN A O 1
ATOM 1515 N N . ASP A 1 189 ? -23.339 -6.532 18.259 1.00 91.50 189 ASP A N 1
ATOM 1516 C CA . ASP A 1 189 ? -22.282 -7.488 18.629 1.00 91.50 189 ASP A CA 1
ATOM 1517 C C . ASP A 1 189 ? -22.102 -8.554 17.546 1.00 91.50 189 ASP A C 1
ATOM 1519 O O . ASP A 1 189 ? -20.975 -8.843 17.156 1.00 91.50 189 ASP A O 1
ATOM 1523 N N . SER A 1 190 ? -23.206 -9.059 16.997 1.00 94.38 190 SER A N 1
ATOM 1524 C CA . SER A 1 190 ? -23.231 -10.038 15.906 1.00 94.38 190 SER A CA 1
ATOM 1525 C C . SER A 1 190 ? -22.570 -9.492 14.636 1.00 94.38 190 SER A C 1
ATOM 1527 O O . SER A 1 190 ? -21.898 -10.223 13.909 1.00 94.38 190 SER A O 1
ATOM 1529 N N . LYS A 1 191 ? -22.720 -8.185 14.370 1.00 96.19 191 LYS A N 1
ATOM 1530 C CA . LYS A 1 191 ? -22.006 -7.498 13.281 1.00 96.19 191 LYS A CA 1
ATOM 1531 C C . LYS A 1 191 ? -20.500 -7.494 13.527 1.00 96.19 191 LYS A C 1
ATOM 1533 O O . LYS A 1 191 ? -19.743 -7.911 12.659 1.00 96.19 191 LYS A O 1
ATOM 1538 N N . LEU A 1 192 ? -20.065 -7.054 14.709 1.00 96.44 192 LEU A N 1
ATOM 1539 C CA . LEU A 1 192 ? -18.643 -7.010 15.065 1.00 96.44 192 LEU A CA 1
ATOM 1540 C C . LEU A 1 192 ? -18.012 -8.408 15.091 1.00 96.44 192 LEU A C 1
ATOM 1542 O O . LEU A 1 192 ? -16.874 -8.569 14.664 1.00 96.44 192 LEU A O 1
ATOM 1546 N N . GLU A 1 193 ? -18.749 -9.419 15.546 1.00 96.38 193 GLU A N 1
ATOM 1547 C CA . GLU A 1 193 ? -18.337 -10.821 15.484 1.00 96.38 193 GLU A CA 1
ATOM 1548 C C . GLU A 1 193 ? -18.109 -11.283 14.049 1.00 96.38 193 GLU A C 1
ATOM 1550 O O . GLU A 1 193 ? -17.090 -11.903 13.752 1.00 96.38 193 GLU A O 1
ATOM 1555 N N . HIS A 1 194 ? -19.023 -10.937 13.142 1.00 97.12 194 HIS A N 1
ATOM 1556 C CA . HIS A 1 194 ? -18.860 -11.268 11.737 1.00 97.12 194 HIS A CA 1
ATOM 1557 C C . HIS A 1 194 ? -17.623 -10.594 11.136 1.00 97.12 194 HIS A C 1
ATOM 1559 O O . HIS A 1 194 ? -16.821 -11.274 10.498 1.00 97.12 194 HIS A O 1
ATOM 1565 N N . LEU A 1 195 ? -17.420 -9.297 11.402 1.00 97.62 195 LEU A N 1
ATOM 1566 C CA . LEU A 1 195 ? -16.215 -8.573 10.981 1.00 97.62 195 LEU A CA 1
ATOM 1567 C C . LEU A 1 195 ? -14.946 -9.271 11.480 1.00 97.62 195 LEU A C 1
ATOM 1569 O O . LEU A 1 195 ? -14.043 -9.536 10.688 1.00 97.62 195 LEU A O 1
ATOM 1573 N N . GLN A 1 196 ? -14.913 -9.614 12.770 1.00 97.25 196 GLN A N 1
ATOM 1574 C CA . GLN A 1 196 ? -13.799 -10.318 13.398 1.00 97.25 196 GLN A CA 1
ATOM 1575 C C . GLN A 1 196 ? -13.520 -11.660 12.703 1.00 97.25 196 GLN A C 1
ATOM 1577 O O . GLN A 1 196 ? -12.394 -11.901 12.276 1.00 97.25 196 GLN A O 1
ATOM 1582 N N . SER A 1 197 ? -14.550 -12.490 12.505 1.00 97.00 197 SER A N 1
ATOM 1583 C CA . SER A 1 197 ? -14.409 -13.805 11.862 1.00 97.00 197 SER A CA 1
ATOM 1584 C C . SER A 1 197 ? -13.890 -13.716 10.421 1.00 97.00 197 SER A C 1
ATOM 1586 O O . SER A 1 197 ? -13.059 -14.521 10.004 1.00 97.00 197 SER A O 1
ATOM 1588 N N . THR A 1 198 ? -14.325 -12.704 9.665 1.00 96.94 198 THR A N 1
ATOM 1589 C CA . THR A 1 198 ? -13.867 -12.470 8.291 1.00 96.94 198 THR A CA 1
ATOM 1590 C C . THR A 1 198 ? -12.395 -12.049 8.259 1.00 96.94 198 THR A C 1
ATOM 1592 O O . THR A 1 198 ? -11.636 -12.516 7.410 1.00 96.94 198 THR A O 1
ATOM 1595 N N . ILE A 1 199 ? -11.968 -11.208 9.207 1.00 97.88 199 ILE A N 1
ATOM 1596 C CA . ILE A 1 199 ? -10.563 -10.798 9.357 1.00 97.88 199 ILE A CA 1
ATOM 1597 C C . ILE A 1 199 ? -9.687 -11.990 9.750 1.00 97.88 199 ILE A C 1
ATOM 1599 O O . ILE A 1 199 ? -8.599 -12.155 9.200 1.00 97.88 199 ILE A O 1
ATOM 1603 N N . GLU A 1 200 ? -10.144 -12.832 10.676 1.00 97.25 200 GLU A N 1
ATOM 1604 C CA . GLU A 1 200 ? -9.430 -14.043 11.097 1.00 97.25 200 GLU A CA 1
ATOM 1605 C C . GLU A 1 200 ? -9.270 -15.030 9.933 1.00 97.25 200 GLU A C 1
ATOM 1607 O O . GLU A 1 200 ? -8.165 -15.512 9.691 1.00 97.25 200 GLU A O 1
ATOM 1612 N N . ALA A 1 201 ? -10.317 -15.244 9.130 1.00 96.69 201 ALA A N 1
ATOM 1613 C CA . ALA A 1 201 ? -10.236 -16.084 7.935 1.00 96.69 201 ALA A CA 1
ATOM 1614 C C . ALA A 1 201 ? -9.214 -15.554 6.911 1.00 96.69 201 ALA A C 1
ATOM 1616 O O . ALA A 1 201 ? -8.410 -16.321 6.380 1.00 96.69 201 ALA A O 1
ATOM 1617 N N . LEU A 1 202 ? -9.194 -14.240 6.660 1.00 97.19 202 LEU A N 1
ATOM 1618 C CA . LEU A 1 202 ? -8.189 -13.622 5.788 1.00 97.19 202 LEU A CA 1
ATOM 1619 C C . LEU A 1 202 ? -6.776 -13.693 6.392 1.00 97.19 202 LEU A C 1
ATOM 1621 O O . LEU A 1 202 ? -5.795 -13.823 5.665 1.00 97.19 202 LEU A O 1
ATOM 1625 N N . THR A 1 203 ? -6.661 -13.638 7.719 1.00 97.31 203 THR A N 1
ATOM 1626 C CA . THR A 1 203 ? -5.382 -13.784 8.427 1.00 97.31 203 THR A CA 1
ATOM 1627 C C . THR A 1 203 ? -4.770 -15.160 8.177 1.00 97.31 203 THR A C 1
ATOM 1629 O O . THR A 1 203 ? -3.566 -15.249 7.931 1.00 97.31 203 THR A O 1
ATOM 1632 N N . GLU A 1 204 ? -5.580 -16.221 8.189 1.00 95.69 204 GLU A N 1
ATOM 1633 C CA . GLU A 1 204 ? -5.114 -17.565 7.832 1.00 95.69 204 GLU A CA 1
ATOM 1634 C C . GLU A 1 204 ? -4.717 -17.652 6.353 1.00 95.69 204 GLU A C 1
ATOM 1636 O O . GLU A 1 204 ? -3.633 -18.147 6.059 1.00 95.69 204 GLU A O 1
ATOM 1641 N N . GLN A 1 205 ? -5.483 -17.052 5.432 1.00 95.62 205 GLN A N 1
ATOM 1642 C CA . GLN A 1 205 ? -5.098 -16.998 4.010 1.00 95.62 205 GLN A CA 1
ATOM 1643 C C . GLN A 1 205 ? -3.736 -16.319 3.792 1.00 95.62 205 GLN A C 1
ATOM 1645 O O . GLN A 1 205 ? -2.932 -16.787 2.989 1.00 95.62 205 GLN A O 1
ATOM 1650 N N . VAL A 1 206 ? -3.429 -15.240 4.527 1.00 95.56 206 VAL A N 1
ATOM 1651 C CA . VAL A 1 206 ? -2.105 -14.590 4.466 1.00 95.56 206 VAL A CA 1
ATOM 1652 C C . VAL A 1 206 ? -0.996 -15.542 4.924 1.00 95.56 206 VAL A C 1
ATOM 1654 O O . VAL A 1 206 ? 0.080 -15.553 4.324 1.00 95.56 206 VAL A O 1
ATOM 1657 N N . LYS A 1 207 ? -1.233 -16.340 5.973 1.00 93.56 207 LYS A N 1
ATOM 1658 C CA . LYS A 1 207 ? -0.258 -17.336 6.448 1.00 93.56 207 LYS A CA 1
ATOM 1659 C C . LYS A 1 207 ? -0.056 -18.452 5.433 1.00 93.56 207 LYS A C 1
ATOM 1661 O O . LYS A 1 207 ? 1.083 -18.836 5.203 1.00 93.56 207 LYS A O 1
ATOM 1666 N N . GLU A 1 208 ? -1.136 -18.947 4.837 1.00 93.25 208 GLU A N 1
ATOM 1667 C CA . GLU A 1 208 ? -1.096 -20.001 3.819 1.00 93.25 208 GLU A CA 1
ATOM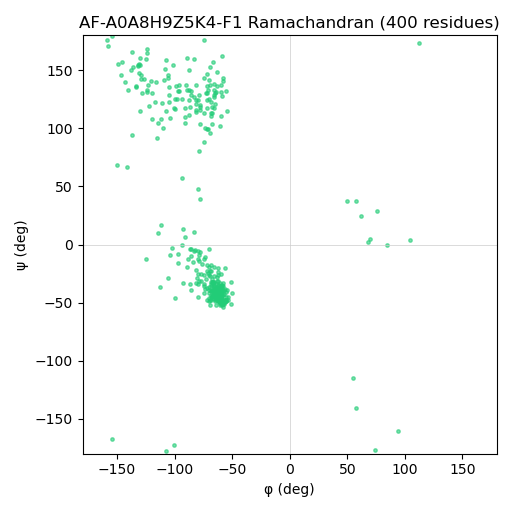 1668 C C . GLU A 1 208 ? -0.392 -19.531 2.540 1.00 93.25 208 GLU A C 1
ATOM 1670 O O . GLU A 1 208 ? 0.380 -20.278 1.946 1.00 93.25 208 GLU A O 1
ATOM 1675 N N . PHE A 1 209 ? -0.605 -18.275 2.137 1.00 93.62 209 PHE A N 1
ATOM 1676 C CA . PHE A 1 209 ? 0.083 -17.671 0.996 1.00 93.62 209 PHE A CA 1
ATOM 1677 C C . PHE A 1 209 ? 1.578 -17.421 1.262 1.00 93.62 209 PHE A C 1
ATOM 1679 O O . PHE A 1 209 ? 2.388 -17.376 0.331 1.00 93.62 209 PHE A O 1
ATOM 1686 N N . HIS A 1 210 ? 1.969 -17.226 2.524 1.00 91.25 210 HIS A N 1
ATOM 1687 C CA . HIS A 1 210 ? 3.350 -16.937 2.885 1.00 91.25 210 HIS A CA 1
ATOM 1688 C C . HIS A 1 210 ? 4.254 -18.169 2.726 1.00 91.25 210 HIS A C 1
ATOM 1690 O O . HIS A 1 210 ? 4.108 -19.177 3.411 1.00 91.25 210 HIS A O 1
ATOM 1696 N N . GLY A 1 211 ? 5.239 -18.055 1.833 1.00 85.25 211 GLY A N 1
ATOM 1697 C CA . GLY A 1 211 ? 6.194 -19.121 1.541 1.00 85.25 211 GLY A CA 1
ATOM 1698 C C . GLY A 1 211 ? 7.375 -19.193 2.514 1.00 85.25 211 GLY A C 1
ATOM 1699 O O . GLY A 1 211 ? 7.744 -18.218 3.171 1.00 85.25 211 GLY A O 1
ATOM 1700 N N . ALA A 1 212 ? 8.022 -20.360 2.551 1.00 69.06 212 ALA A N 1
ATOM 1701 C CA . ALA A 1 212 ? 9.223 -20.622 3.338 1.00 69.06 212 ALA A CA 1
ATOM 1702 C C . ALA A 1 212 ? 10.476 -20.055 2.648 1.00 69.06 212 ALA A C 1
ATOM 1704 O O . ALA A 1 212 ? 11.221 -20.785 2.002 1.00 69.06 212 ALA A O 1
ATOM 1705 N N . TYR A 1 213 ? 10.730 -18.753 2.772 1.00 60.56 213 TYR A N 1
ATOM 1706 C CA . TYR A 1 213 ? 11.975 -18.160 2.279 1.00 60.56 213 TYR A CA 1
ATOM 1707 C C . TYR A 1 213 ? 12.658 -17.328 3.365 1.00 60.56 213 TYR A C 1
ATOM 1709 O O . TYR A 1 213 ? 12.033 -16.511 4.040 1.00 60.56 213 TYR A O 1
ATOM 1717 N N . SER A 1 214 ? 13.954 -17.568 3.562 1.00 55.59 214 SER A N 1
ATOM 1718 C CA . SER A 1 214 ? 14.703 -17.168 4.761 1.00 55.59 214 SER A CA 1
ATOM 1719 C C . SER A 1 214 ? 15.323 -15.767 4.704 1.00 55.59 214 SER A C 1
ATOM 1721 O O . SER A 1 214 ? 15.737 -15.255 5.743 1.00 55.59 214 SER A O 1
ATOM 1723 N N . THR A 1 215 ? 15.369 -15.122 3.534 1.00 59.34 215 THR A N 1
ATOM 1724 C CA . THR A 1 215 ? 15.951 -13.775 3.345 1.00 59.34 215 THR A CA 1
ATOM 1725 C C . THR A 1 215 ? 14.920 -12.711 2.938 1.00 59.34 215 THR A C 1
ATOM 1727 O O . THR A 1 215 ? 15.299 -11.590 2.597 1.00 59.34 215 THR A O 1
ATOM 1730 N N . GLY A 1 216 ? 13.625 -13.046 2.989 1.00 67.50 216 GLY A N 1
ATOM 1731 C CA . GLY A 1 216 ? 12.537 -12.232 2.442 1.00 67.50 216 GLY A CA 1
ATOM 1732 C C . GLY A 1 216 ? 12.294 -10.884 3.134 1.00 67.50 216 GLY A C 1
ATOM 1733 O O . GLY A 1 216 ? 12.605 -10.659 4.311 1.00 67.50 216 GLY A O 1
ATOM 1734 N N . ILE A 1 217 ? 11.679 -9.970 2.383 1.00 83.00 217 ILE A N 1
ATOM 1735 C CA . ILE A 1 217 ? 11.093 -8.740 2.920 1.00 83.00 217 ILE A CA 1
ATOM 1736 C C . ILE A 1 217 ? 9.913 -9.112 3.822 1.00 83.00 217 ILE A C 1
ATOM 1738 O O . ILE A 1 217 ? 9.019 -9.850 3.430 1.00 83.00 217 ILE A O 1
ATOM 1742 N N . HIS A 1 218 ? 9.842 -8.523 5.014 1.00 88.62 218 HIS A N 1
ATOM 1743 C CA . HIS A 1 218 ? 8.842 -8.854 6.029 1.00 88.62 218 HIS A CA 1
ATOM 1744 C C . HIS A 1 218 ? 7.457 -8.227 5.754 1.00 88.62 218 HIS A C 1
ATOM 1746 O O . HIS A 1 218 ? 6.812 -7.702 6.660 1.00 88.62 218 HIS A O 1
ATOM 1752 N N . TYR A 1 219 ? 7.015 -8.191 4.493 1.00 92.75 219 TYR A N 1
ATOM 1753 C CA . TYR A 1 219 ? 5.756 -7.553 4.100 1.00 92.75 219 TYR A CA 1
ATOM 1754 C C . TYR A 1 219 ? 4.534 -8.321 4.580 1.00 92.75 219 TYR A C 1
ATOM 1756 O O . TYR A 1 219 ? 3.655 -7.734 5.204 1.00 92.75 219 TYR A O 1
ATOM 1764 N N . HIS A 1 220 ? 4.492 -9.636 4.359 1.00 93.25 220 HIS A N 1
ATOM 1765 C CA . HIS A 1 220 ? 3.363 -10.456 4.799 1.00 93.25 220 HIS A CA 1
ATOM 1766 C C . HIS A 1 220 ? 3.213 -10.450 6.322 1.00 93.25 220 HIS A C 1
ATOM 1768 O O . HIS A 1 220 ? 2.097 -10.472 6.825 1.00 93.25 220 HIS A O 1
ATOM 1774 N N . GLN A 1 221 ? 4.312 -10.329 7.071 1.00 91.56 221 GLN A N 1
ATOM 1775 C CA . GLN A 1 221 ? 4.281 -10.148 8.522 1.00 91.56 221 GLN A CA 1
ATOM 1776 C C . GLN A 1 221 ? 3.665 -8.797 8.909 1.00 91.56 221 GLN A C 1
ATOM 1778 O O . GLN A 1 221 ? 2.944 -8.723 9.902 1.00 91.56 221 GLN A O 1
ATOM 1783 N N . THR A 1 222 ? 3.898 -7.735 8.127 1.00 92.38 222 THR A N 1
ATOM 1784 C CA . THR A 1 222 ? 3.193 -6.456 8.297 1.00 92.38 222 THR A CA 1
ATOM 1785 C C . THR A 1 222 ? 1.700 -6.600 7.993 1.00 92.38 222 THR A C 1
ATOM 1787 O O . THR A 1 222 ? 0.893 -6.145 8.799 1.00 92.38 222 THR A O 1
ATOM 1790 N N . LEU A 1 223 ? 1.316 -7.288 6.909 1.00 95.56 223 LEU A N 1
ATOM 1791 C CA . LEU A 1 223 ? -0.095 -7.564 6.590 1.00 95.56 223 LEU A CA 1
ATOM 1792 C C . LEU A 1 223 ? -0.788 -8.367 7.700 1.00 95.56 223 LEU A C 1
ATOM 1794 O O . LEU A 1 223 ? -1.854 -7.981 8.177 1.00 95.56 223 LEU A O 1
ATOM 1798 N N . PHE A 1 224 ? -0.140 -9.439 8.160 1.00 95.75 224 PHE A N 1
ATOM 1799 C CA . PHE A 1 224 ? -0.585 -10.251 9.288 1.00 95.75 224 PHE A CA 1
ATOM 1800 C C . PHE A 1 224 ? -0.757 -9.399 10.549 1.00 95.75 224 PHE A C 1
ATOM 1802 O O . PHE A 1 224 ? -1.800 -9.460 11.189 1.00 95.75 224 PHE A O 1
ATOM 1809 N N . SER A 1 225 ? 0.231 -8.565 10.885 1.00 94.75 225 SER A N 1
ATOM 1810 C CA . SER A 1 225 ? 0.172 -7.679 12.053 1.00 94.75 225 SER A CA 1
ATOM 1811 C C . SER A 1 225 ? -1.004 -6.702 11.970 1.00 94.75 225 SER A C 1
ATOM 1813 O O . SER A 1 225 ? -1.717 -6.522 12.954 1.00 94.75 225 SER A O 1
ATOM 1815 N N . VAL A 1 226 ? -1.264 -6.119 10.794 1.00 97.19 226 VAL A N 1
ATOM 1816 C CA . VAL A 1 226 ? -2.412 -5.228 10.567 1.00 97.19 226 VAL A CA 1
ATOM 1817 C C . VAL A 1 226 ? -3.733 -5.958 10.814 1.00 97.19 226 VAL A C 1
ATOM 1819 O O . VAL A 1 226 ? -4.561 -5.451 11.570 1.00 97.19 226 VAL A O 1
ATOM 1822 N N . LEU A 1 227 ? -3.928 -7.142 10.225 1.00 98.19 227 LEU A N 1
ATOM 1823 C CA . LEU A 1 227 ? -5.154 -7.930 10.403 1.00 98.19 227 LEU A CA 1
ATOM 1824 C C . LEU A 1 227 ? -5.332 -8.395 11.850 1.00 98.19 227 LEU A C 1
ATOM 1826 O O . LEU A 1 227 ? -6.408 -8.243 12.424 1.00 98.19 227 LEU A O 1
ATOM 1830 N N . TYR A 1 228 ? -4.262 -8.896 12.462 1.00 97.12 228 TYR A N 1
ATOM 1831 C CA . TYR A 1 228 ? -4.274 -9.367 13.840 1.00 97.12 228 TYR A CA 1
ATOM 1832 C C . TYR A 1 228 ? -4.625 -8.232 14.810 1.00 97.12 228 TYR A C 1
ATOM 1834 O O . TYR A 1 228 ? -5.548 -8.357 15.612 1.00 97.12 228 TYR A O 1
ATOM 1842 N N . ARG A 1 229 ? -3.972 -7.069 14.674 1.00 96.62 229 ARG A N 1
ATOM 1843 C CA . ARG A 1 229 ? -4.276 -5.876 15.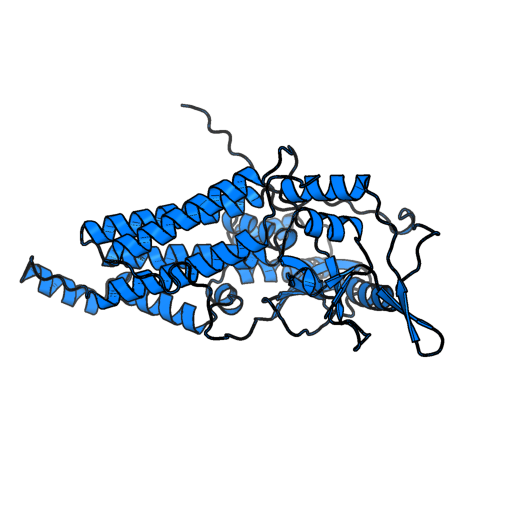477 1.00 96.62 229 ARG A CA 1
ATOM 1844 C C . ARG A 1 229 ? -5.694 -5.373 15.240 1.00 96.62 229 ARG A C 1
ATOM 1846 O O . ARG A 1 229 ? -6.333 -4.922 16.189 1.00 96.62 229 ARG A O 1
ATOM 1853 N N . LEU A 1 230 ? -6.190 -5.424 14.006 1.00 97.25 230 LEU A N 1
ATOM 1854 C CA . LEU A 1 230 ? -7.568 -5.057 13.697 1.00 97.25 230 LEU A CA 1
ATOM 1855 C C . LEU A 1 230 ? -8.558 -5.993 14.410 1.00 97.25 230 LEU A C 1
ATOM 1857 O O . LEU A 1 230 ? -9.473 -5.498 15.066 1.00 97.25 230 LEU A O 1
ATOM 1861 N N . SER A 1 231 ? -8.330 -7.310 14.357 1.00 97.44 231 SER A N 1
ATOM 1862 C CA . SER A 1 231 ? -9.141 -8.308 15.067 1.00 97.44 231 SER A CA 1
ATOM 1863 C C . SER A 1 231 ? -9.128 -8.087 16.586 1.00 97.44 231 SER A C 1
ATOM 1865 O O . SER A 1 231 ? -10.193 -7.961 17.190 1.00 97.44 231 SER A O 1
ATOM 1867 N N . GLU A 1 232 ? -7.949 -7.910 17.198 1.00 96.94 232 GLU A N 1
ATOM 1868 C CA . GLU A 1 232 ? -7.818 -7.630 18.640 1.00 96.94 232 GLU A CA 1
ATOM 1869 C C . GLU A 1 232 ? -8.590 -6.373 19.065 1.00 96.94 232 GLU A C 1
ATOM 1871 O O . GLU A 1 232 ? -9.260 -6.365 20.100 1.00 96.94 232 GLU A O 1
ATOM 1876 N N . ASN A 1 233 ? -8.523 -5.299 18.270 1.00 97.19 233 ASN A N 1
ATOM 1877 C CA . ASN A 1 233 ? -9.253 -4.069 18.578 1.00 97.19 233 ASN A CA 1
ATOM 1878 C C . ASN A 1 233 ? -10.768 -4.259 18.442 1.00 97.19 233 ASN A C 1
ATOM 1880 O O . ASN A 1 233 ? -11.511 -3.758 19.282 1.00 97.19 233 ASN A O 1
ATOM 1884 N N . ILE A 1 234 ? -11.240 -5.001 17.435 1.00 96.94 234 ILE A N 1
ATOM 1885 C CA . ILE A 1 234 ? -12.667 -5.323 17.291 1.00 96.94 234 ILE A CA 1
ATOM 1886 C C . ILE A 1 234 ? -13.142 -6.174 18.470 1.00 96.94 234 ILE A C 1
ATOM 1888 O O . ILE A 1 234 ? -14.180 -5.875 19.062 1.00 96.94 234 ILE A O 1
ATOM 1892 N N . GLN A 1 235 ? -12.367 -7.180 18.873 1.00 97.00 235 GLN A N 1
ATOM 1893 C CA . GLN A 1 235 ? -12.665 -7.990 20.051 1.00 97.00 235 GLN A CA 1
ATOM 1894 C C . GLN A 1 235 ? -12.733 -7.130 21.323 1.00 97.00 235 GLN A C 1
ATOM 1896 O O . GLN A 1 235 ? -13.672 -7.260 22.111 1.00 97.00 235 GLN A O 1
ATOM 1901 N N . ALA A 1 236 ? -11.782 -6.212 21.514 1.00 96.88 236 ALA A N 1
ATOM 1902 C CA . ALA A 1 236 ? -11.794 -5.280 22.637 1.00 96.88 236 ALA A CA 1
ATOM 1903 C C . ALA A 1 236 ? -13.026 -4.357 22.605 1.00 96.88 236 ALA A C 1
ATOM 1905 O O . ALA A 1 236 ? -13.690 -4.197 23.628 1.00 96.88 236 ALA A O 1
ATOM 1906 N N . ILE A 1 237 ? -13.393 -3.818 21.436 1.00 95.94 237 ILE A N 1
ATOM 1907 C CA . ILE A 1 237 ? -14.621 -3.030 21.241 1.00 95.94 237 ILE A CA 1
ATOM 1908 C C . ILE A 1 237 ? -15.855 -3.839 21.664 1.00 95.94 237 ILE A C 1
ATOM 1910 O O . ILE A 1 237 ? -16.673 -3.337 22.436 1.00 95.94 237 ILE A O 1
ATOM 1914 N N . ARG A 1 238 ? -15.973 -5.101 21.228 1.00 95.31 238 ARG A N 1
ATOM 1915 C CA . ARG A 1 238 ? -17.077 -5.997 21.619 1.00 95.31 238 ARG A CA 1
ATOM 1916 C C . ARG A 1 238 ? -17.153 -6.180 23.132 1.00 95.31 238 ARG A C 1
ATOM 1918 O O . ARG A 1 238 ? -18.221 -6.020 23.722 1.00 95.31 238 ARG A O 1
ATOM 1925 N N . LEU A 1 239 ? -16.023 -6.485 23.773 1.00 95.25 239 LEU A N 1
ATOM 1926 C CA . LEU A 1 239 ? -15.950 -6.674 25.225 1.00 95.25 239 LEU A CA 1
ATOM 1927 C C . LEU A 1 239 ? -16.353 -5.405 25.983 1.00 95.25 239 LEU A C 1
ATOM 1929 O O . LEU A 1 239 ? -17.111 -5.483 26.951 1.00 95.25 239 LEU A O 1
ATOM 1933 N N . LEU A 1 240 ? -15.895 -4.238 25.534 1.00 92.94 240 LEU A N 1
ATOM 1934 C CA . LEU A 1 240 ? -16.234 -2.955 26.145 1.00 92.94 240 LEU A CA 1
ATOM 1935 C C . LEU A 1 240 ? -17.725 -2.634 25.987 1.00 92.94 240 LEU A C 1
ATOM 1937 O O . LEU A 1 240 ? -18.372 -2.282 26.970 1.00 92.94 240 LEU A O 1
ATOM 1941 N N . ILE A 1 241 ? -18.300 -2.842 24.799 1.00 89.75 241 ILE A N 1
ATOM 1942 C CA . ILE A 1 241 ? -19.740 -2.670 24.546 1.00 89.75 241 ILE A CA 1
ATOM 1943 C C . ILE A 1 241 ? -20.571 -3.593 25.449 1.00 89.75 241 ILE A C 1
ATOM 1945 O O . ILE A 1 241 ? -21.515 -3.124 26.088 1.00 89.75 241 ILE A O 1
ATOM 1949 N N . LYS A 1 242 ? -20.203 -4.880 25.562 1.00 89.19 242 LYS A N 1
ATOM 1950 C CA . LYS A 1 242 ? -20.894 -5.856 26.431 1.00 89.19 242 LYS A CA 1
ATOM 1951 C C . LYS A 1 242 ? -20.884 -5.444 27.902 1.00 89.19 242 LYS A C 1
ATOM 1953 O O . LYS A 1 242 ? -21.870 -5.649 28.602 1.00 89.19 242 LYS A O 1
ATOM 1958 N N . ASN A 1 243 ? -19.797 -4.824 28.353 1.00 88.75 243 ASN A N 1
ATOM 1959 C CA . ASN A 1 243 ? -19.636 -4.344 29.726 1.00 88.75 243 ASN A CA 1
ATOM 1960 C C . ASN A 1 243 ? -20.071 -2.877 29.916 1.00 88.75 243 ASN A C 1
ATOM 1962 O O . ASN A 1 243 ? -19.800 -2.284 30.955 1.00 88.75 243 ASN A O 1
ATOM 1966 N N . SER A 1 244 ? -20.775 -2.286 28.942 1.00 84.25 244 SER A N 1
ATOM 1967 C CA . SER A 1 244 ? -21.267 -0.898 28.991 1.00 84.25 244 SER A CA 1
ATOM 1968 C C . SER A 1 244 ? -20.174 0.188 29.080 1.00 84.25 244 SER A C 1
ATOM 1970 O O . SER A 1 244 ? -20.437 1.308 29.518 1.00 84.25 244 SER A O 1
ATOM 1972 N N . PHE A 1 245 ? -18.953 -0.108 28.623 1.00 86.44 245 PHE A N 1
ATOM 1973 C CA . PHE A 1 245 ? -17.822 0.826 28.507 1.00 86.44 245 PHE A CA 1
ATOM 1974 C C . PHE A 1 245 ? -17.746 1.456 27.106 1.00 86.44 245 PHE A C 1
ATOM 1976 O O . PHE A 1 245 ? -16.759 1.329 26.381 1.00 86.44 245 PHE A O 1
ATOM 1983 N N . TYR A 1 246 ? -18.823 2.121 26.692 1.00 83.56 246 TYR A N 1
ATOM 1984 C CA . TYR A 1 246 ? -18.980 2.598 25.313 1.00 83.56 246 TYR A CA 1
ATOM 1985 C C . TYR A 1 246 ? -17.980 3.685 24.911 1.00 83.56 246 TYR A C 1
ATOM 1987 O O . TYR A 1 246 ? -17.442 3.650 23.807 1.00 83.56 246 TYR A O 1
ATOM 1995 N N . TYR A 1 247 ? -17.685 4.619 25.814 1.00 82.12 247 TYR A N 1
ATOM 1996 C CA . TYR A 1 247 ? -16.723 5.689 25.559 1.00 82.12 247 TYR A CA 1
ATOM 1997 C C . TYR A 1 247 ? -15.319 5.130 25.275 1.00 82.12 247 TYR A C 1
ATOM 1999 O O . TYR A 1 247 ? -14.644 5.526 24.325 1.00 82.12 247 TYR A O 1
ATOM 2007 N N . GLN A 1 248 ? -14.910 4.123 26.047 1.00 86.88 248 GLN A N 1
ATOM 2008 C CA . GLN A 1 248 ? -13.654 3.411 25.836 1.00 86.88 248 GLN A CA 1
ATOM 2009 C C . GLN A 1 248 ? -13.665 2.639 24.510 1.00 86.88 248 GLN A C 1
ATOM 2011 O O . GLN A 1 248 ? -12.646 2.597 23.827 1.00 86.88 248 GLN A O 1
ATOM 2016 N N . ALA A 1 249 ? -14.810 2.074 24.110 1.00 90.69 249 ALA A N 1
ATOM 2017 C CA . ALA A 1 249 ? -14.947 1.408 22.816 1.00 90.69 249 ALA A CA 1
ATOM 2018 C C . ALA A 1 249 ? -14.772 2.388 21.641 1.00 90.69 249 ALA A C 1
ATOM 2020 O O . ALA A 1 249 ? -14.071 2.074 20.681 1.00 90.69 249 ALA A O 1
ATOM 2021 N N . VAL A 1 250 ? -15.339 3.598 21.729 1.00 89.00 250 VAL A N 1
ATOM 2022 C CA . VAL A 1 250 ? -15.140 4.648 20.713 1.00 89.00 250 VAL A CA 1
ATOM 2023 C C . VAL A 1 250 ? -13.684 5.096 20.645 1.00 89.00 250 VAL A C 1
ATOM 2025 O O . VAL A 1 250 ? -13.166 5.285 19.548 1.00 89.00 250 VAL A O 1
ATOM 2028 N N . ALA A 1 251 ? -12.983 5.200 21.775 1.00 88.06 251 ALA A N 1
ATOM 2029 C CA . ALA A 1 251 ? -11.567 5.568 21.765 1.00 88.06 251 ALA A CA 1
ATOM 2030 C C . ALA A 1 251 ? -10.707 4.604 20.918 1.00 88.06 251 ALA A C 1
ATOM 2032 O O . ALA A 1 251 ? -9.773 5.042 20.243 1.00 88.06 251 ALA A O 1
ATOM 2033 N N . LEU A 1 252 ? -11.060 3.312 20.875 1.00 93.44 252 LEU A N 1
ATOM 2034 C CA . LEU A 1 252 ? -10.372 2.312 20.049 1.00 93.44 252 LEU A CA 1
ATOM 2035 C C . LEU A 1 252 ? -10.599 2.498 18.540 1.00 93.44 252 LEU A C 1
ATOM 2037 O O . LEU A 1 252 ? -9.753 2.079 17.747 1.00 93.44 252 LEU A O 1
ATOM 2041 N N . LEU A 1 253 ? -11.680 3.168 18.119 1.00 94.31 253 LEU A N 1
ATOM 2042 C CA . LEU A 1 253 ? -11.930 3.456 16.702 1.00 94.31 253 LEU A CA 1
ATOM 2043 C C . LEU A 1 253 ? -10.790 4.269 16.085 1.00 94.31 253 LEU A C 1
ATOM 2045 O O . LEU A 1 253 ? -10.386 4.009 14.952 1.00 94.31 253 LEU A O 1
ATOM 2049 N N . ARG A 1 254 ? -10.238 5.227 16.838 1.00 91.56 254 ARG A N 1
ATOM 2050 C CA . ARG A 1 254 ? -9.111 6.040 16.373 1.00 91.56 254 ARG A CA 1
ATOM 2051 C C . ARG A 1 254 ? -7.877 5.180 16.109 1.00 91.56 254 ARG A C 1
ATOM 2053 O O . ARG A 1 254 ? -7.244 5.333 15.068 1.00 91.56 254 ARG A O 1
ATOM 2060 N N . SER A 1 255 ? -7.573 4.242 17.006 1.00 92.44 255 SER A N 1
ATOM 2061 C CA . SER A 1 255 ? -6.462 3.301 16.828 1.00 92.44 255 SER A CA 1
ATOM 2062 C C . SER A 1 255 ? -6.662 2.409 15.601 1.00 92.44 255 SER A C 1
ATOM 2064 O O . SER A 1 255 ? -5.743 2.263 14.798 1.00 92.44 255 SER A O 1
ATOM 2066 N N . VAL A 1 256 ? -7.869 1.867 15.412 1.00 95.50 256 VAL A N 1
ATOM 2067 C CA . VAL A 1 256 ? -8.236 1.073 14.225 1.00 95.50 256 VAL A CA 1
ATOM 2068 C C . VAL A 1 256 ? -8.064 1.886 12.940 1.00 95.50 256 VAL A C 1
ATOM 2070 O O . VAL A 1 256 ? -7.501 1.402 11.954 1.00 95.50 256 VAL A O 1
ATOM 2073 N N . TYR A 1 257 ? -8.500 3.144 12.955 1.00 96.50 257 TYR A N 1
ATOM 2074 C CA . TYR A 1 257 ? -8.394 4.017 11.799 1.00 96.50 257 TYR A CA 1
ATOM 2075 C C . TYR A 1 257 ? -6.942 4.346 11.443 1.00 96.50 257 TYR A C 1
ATOM 2077 O O . TYR A 1 257 ? -6.557 4.196 10.283 1.00 96.50 257 TYR A O 1
ATOM 2085 N N . GLU A 1 258 ? -6.112 4.724 12.413 1.00 95.19 258 GLU A N 1
ATOM 2086 C CA . GLU A 1 258 ? -4.708 5.070 12.165 1.00 95.19 258 GLU A CA 1
ATOM 2087 C C . GLU A 1 258 ? -3.891 3.869 11.658 1.00 95.19 258 GLU A C 1
ATOM 2089 O O . GLU A 1 258 ? -3.156 4.020 10.680 1.00 95.19 258 GLU A O 1
ATOM 2094 N N . ILE A 1 259 ? -4.120 2.660 12.198 1.00 95.38 259 ILE A N 1
ATOM 2095 C CA . ILE A 1 259 ? -3.547 1.407 11.661 1.00 95.38 259 ILE A CA 1
ATOM 2096 C C . ILE A 1 259 ? -3.881 1.260 10.172 1.00 95.38 259 ILE A C 1
ATOM 2098 O O . ILE A 1 259 ? -3.020 0.949 9.349 1.00 95.38 259 ILE A O 1
ATOM 2102 N N . SER A 1 260 ? -5.137 1.519 9.806 1.00 97.12 260 SER A N 1
ATOM 2103 C CA . SER A 1 260 ? -5.598 1.384 8.426 1.00 97.12 260 SER A CA 1
ATOM 2104 C C . SER A 1 260 ? -4.996 2.421 7.468 1.00 97.12 260 SER A C 1
ATOM 2106 O O . SER A 1 260 ? -5.006 2.209 6.252 1.00 97.12 260 SER A O 1
ATOM 2108 N N . LEU A 1 261 ? -4.538 3.567 7.980 1.00 97.19 261 LEU A N 1
ATOM 2109 C CA . LEU A 1 261 ? -3.889 4.613 7.189 1.00 97.19 261 LEU A CA 1
ATOM 2110 C C . LEU A 1 261 ? -2.431 4.255 6.904 1.00 97.19 261 LEU A C 1
ATOM 2112 O O . LEU A 1 261 ? -2.013 4.358 5.752 1.00 97.19 261 LEU A O 1
ATOM 2116 N N . ASP A 1 262 ? -1.699 3.781 7.916 1.00 96.19 262 ASP A N 1
ATOM 2117 C CA . ASP A 1 262 ? -0.322 3.294 7.752 1.00 96.19 262 ASP A CA 1
ATOM 2118 C C . ASP A 1 262 ? -0.268 2.077 6.828 1.00 96.19 262 ASP A C 1
ATOM 2120 O O . ASP A 1 262 ? 0.550 2.035 5.909 1.00 96.19 262 ASP A O 1
ATOM 2124 N N . PHE A 1 263 ? -1.204 1.137 7.001 1.00 97.31 263 PHE A N 1
ATOM 2125 C CA . PHE A 1 263 ? -1.377 0.014 6.082 1.00 97.31 263 PHE A CA 1
ATOM 2126 C C . PHE A 1 263 ? -1.554 0.483 4.637 1.00 97.31 263 PHE A C 1
ATOM 2128 O O . PHE A 1 263 ? -0.912 -0.052 3.742 1.00 97.31 263 PHE A O 1
ATOM 2135 N N . TYR A 1 264 ? -2.427 1.462 4.393 1.00 97.56 264 TYR A N 1
ATOM 2136 C CA . TYR A 1 264 ? -2.770 1.853 3.030 1.00 97.56 264 TYR A CA 1
ATOM 2137 C C . TYR A 1 264 ? -1.580 2.481 2.295 1.00 97.56 264 TYR A C 1
ATOM 2139 O O . TYR A 1 264 ? -1.312 2.126 1.149 1.00 97.56 264 TYR A O 1
ATOM 2147 N N . VAL A 1 265 ? -0.830 3.370 2.954 1.00 97.00 265 VAL A N 1
ATOM 2148 C CA . VAL A 1 265 ? 0.358 3.982 2.337 1.00 97.00 265 VAL A CA 1
ATOM 2149 C C . VAL A 1 265 ? 1.494 2.978 2.131 1.00 97.00 265 VAL A C 1
ATOM 2151 O O . VAL A 1 265 ? 2.190 3.078 1.123 1.00 97.00 265 VAL A O 1
ATOM 2154 N N . ASP A 1 266 ? 1.654 1.996 3.026 1.00 96.00 266 ASP A N 1
ATOM 2155 C CA . ASP A 1 266 ? 2.573 0.871 2.818 1.00 96.00 266 ASP A CA 1
ATOM 2156 C C . ASP A 1 266 ? 2.117 0.007 1.636 1.00 96.00 266 ASP A C 1
ATOM 2158 O O . ASP A 1 266 ? 2.883 -0.263 0.721 1.00 96.00 266 ASP A O 1
ATOM 2162 N N . TRP A 1 267 ? 0.839 -0.374 1.598 1.00 96.94 267 TRP A N 1
ATOM 2163 C CA . TRP A 1 267 ? 0.271 -1.221 0.551 1.00 96.94 267 TRP A CA 1
ATOM 2164 C C . TRP A 1 267 ? 0.409 -0.612 -0.846 1.00 96.94 267 TRP A C 1
ATOM 2166 O O . TRP A 1 267 ? 0.688 -1.352 -1.788 1.00 96.94 267 TRP A O 1
ATOM 2176 N N . LEU A 1 268 ? 0.293 0.713 -0.988 1.00 96.50 268 LEU A N 1
ATOM 2177 C CA . LEU A 1 268 ? 0.493 1.403 -2.267 1.00 96.50 268 LEU A CA 1
ATOM 2178 C C . LEU A 1 268 ? 1.902 1.226 -2.852 1.00 96.50 268 LEU A C 1
ATOM 2180 O O . LEU A 1 268 ? 2.039 1.118 -4.067 1.00 96.50 268 LEU A O 1
ATOM 2184 N N . ALA A 1 269 ? 2.939 1.229 -2.011 1.00 94.06 269 ALA A N 1
ATOM 2185 C CA . ALA A 1 269 ? 4.338 1.175 -2.440 1.00 94.06 269 ALA A CA 1
ATOM 2186 C C . ALA A 1 269 ? 5.211 0.465 -1.381 1.00 94.06 269 ALA A C 1
ATOM 2188 O O . ALA A 1 269 ? 6.042 1.103 -0.725 1.00 94.06 269 ALA A O 1
ATOM 2189 N N . PRO A 1 270 ? 5.032 -0.854 -1.186 1.00 90.56 270 PRO A N 1
ATOM 2190 C CA . PRO A 1 270 ? 5.489 -1.565 0.014 1.00 90.56 270 PRO A CA 1
ATOM 2191 C C . PRO A 1 270 ? 7.006 -1.628 0.164 1.00 90.56 270 PRO A C 1
ATOM 2193 O O . PRO A 1 270 ? 7.519 -1.595 1.282 1.00 90.56 270 PRO A O 1
ATOM 2196 N N . GLU A 1 271 ? 7.746 -1.688 -0.942 1.00 89.12 271 GLU A N 1
ATOM 2197 C CA . GLU A 1 271 ? 9.211 -1.747 -0.909 1.00 89.12 271 GLU A CA 1
ATOM 2198 C C . GLU A 1 271 ? 9.870 -0.363 -0.785 1.00 89.12 271 GLU A C 1
ATOM 2200 O O . GLU A 1 271 ? 11.051 -0.265 -0.441 1.00 89.12 271 GLU A O 1
ATOM 2205 N N . GLN A 1 272 ? 9.119 0.717 -1.034 1.00 89.81 272 GLN A N 1
ATOM 2206 C CA . GLN A 1 272 ? 9.598 2.096 -0.913 1.00 89.81 272 GLN A CA 1
ATOM 2207 C C . GLN A 1 272 ? 9.165 2.727 0.413 1.00 89.81 272 GLN A C 1
ATOM 2209 O O . GLN A 1 272 ? 9.988 3.345 1.085 1.00 89.81 272 GLN A O 1
ATOM 2214 N N . VAL A 1 273 ? 7.897 2.571 0.800 1.00 93.00 273 VAL A N 1
ATOM 2215 C CA . VAL A 1 273 ? 7.284 3.213 1.975 1.00 93.00 273 VAL A CA 1
ATOM 2216 C C . VAL A 1 273 ? 7.501 2.405 3.253 1.00 93.00 273 VAL A C 1
ATOM 2218 O O . VAL A 1 273 ? 7.724 3.004 4.307 1.00 93.00 273 VAL A O 1
ATOM 2221 N N . GLY A 1 274 ? 7.539 1.070 3.180 1.00 89.81 274 GLY A N 1
ATOM 2222 C CA . GLY A 1 274 ? 7.711 0.207 4.353 1.00 89.81 274 GLY A CA 1
ATOM 2223 C C . GLY A 1 274 ? 8.976 0.514 5.160 1.00 89.81 274 GLY A C 1
ATOM 2224 O O . GLY A 1 274 ? 8.946 0.544 6.392 1.00 89.81 274 GLY A O 1
ATOM 2225 N N . PHE A 1 275 ? 10.082 0.833 4.479 1.00 87.69 275 PHE A N 1
ATOM 2226 C CA . PHE A 1 275 ? 11.321 1.296 5.114 1.00 87.69 275 PHE A CA 1
ATOM 2227 C C . PHE A 1 275 ? 11.133 2.598 5.910 1.00 87.69 275 PHE A C 1
ATOM 2229 O O . PHE A 1 275 ? 11.684 2.754 7.004 1.00 87.69 275 PHE A O 1
ATOM 2236 N N . TRP A 1 276 ? 10.359 3.542 5.377 1.00 91.38 276 TRP A N 1
ATOM 2237 C CA . TRP A 1 276 ? 10.131 4.837 6.015 1.00 91.38 276 TRP A CA 1
ATOM 2238 C C . TRP A 1 276 ? 9.210 4.732 7.226 1.00 91.38 276 TRP A C 1
ATOM 2240 O O . TRP A 1 276 ? 9.495 5.350 8.250 1.00 91.38 276 TRP A O 1
ATOM 2250 N N . LEU A 1 277 ? 8.175 3.893 7.157 1.00 91.44 277 LEU A N 1
ATOM 2251 C CA . LEU A 1 277 ? 7.334 3.570 8.314 1.00 91.44 277 LEU A CA 1
ATOM 2252 C C . LEU A 1 277 ? 8.149 2.901 9.428 1.00 91.44 277 LEU A C 1
ATOM 2254 O O . LEU A 1 277 ? 8.058 3.299 10.590 1.00 91.44 277 LEU A O 1
ATOM 2258 N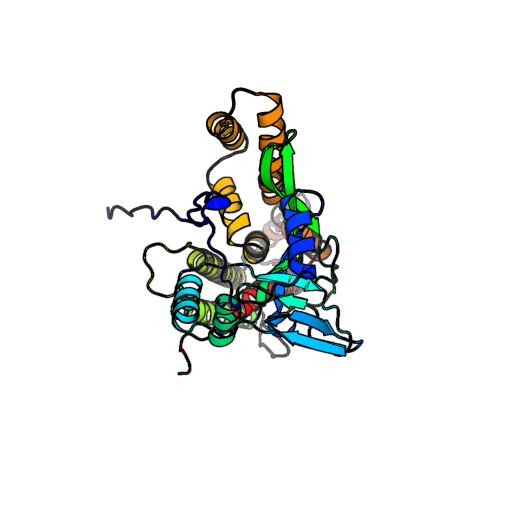 N . GLN A 1 278 ? 9.023 1.952 9.072 1.00 89.00 278 GLN A N 1
ATOM 2259 C CA . GLN A 1 278 ? 9.955 1.352 10.027 1.00 89.00 278 GLN A CA 1
ATOM 2260 C C . GLN A 1 278 ? 10.887 2.407 10.644 1.00 89.00 278 GLN A C 1
ATOM 2262 O O . GLN A 1 278 ? 11.097 2.412 11.856 1.00 89.00 278 GLN A O 1
ATOM 2267 N N . THR A 1 279 ? 11.409 3.332 9.836 1.00 88.44 279 THR A N 1
ATOM 2268 C CA . THR A 1 279 ? 12.265 4.430 10.312 1.00 88.44 279 THR A CA 1
ATOM 2269 C C . THR A 1 279 ? 11.518 5.321 11.304 1.00 88.44 279 THR A C 1
ATOM 2271 O O . THR A 1 279 ? 12.025 5.570 12.392 1.00 88.44 279 THR A O 1
ATOM 2274 N N . HIS A 1 280 ? 10.288 5.731 10.988 1.00 87.88 280 HIS A N 1
ATOM 2275 C CA . HIS A 1 280 ? 9.456 6.547 11.876 1.00 87.88 280 HIS A CA 1
ATOM 2276 C C . HIS A 1 280 ? 9.163 5.855 13.219 1.00 87.88 280 HIS A C 1
ATOM 2278 O O . HIS A 1 280 ? 9.085 6.515 14.249 1.00 87.88 280 HIS A O 1
ATOM 2284 N N . SER A 1 281 ? 9.045 4.523 13.232 1.00 86.38 281 SER A N 1
ATOM 2285 C CA . SER A 1 281 ? 8.860 3.763 14.478 1.00 86.38 281 SER A CA 1
ATOM 2286 C C . SER A 1 281 ? 10.113 3.692 15.360 1.00 86.38 281 SER A C 1
ATOM 2288 O O . SER A 1 281 ? 10.004 3.457 16.561 1.00 86.38 281 SER A O 1
ATOM 2290 N N . ALA A 1 282 ? 11.300 3.874 14.773 1.00 86.75 282 ALA A N 1
ATOM 2291 C CA . ALA A 1 282 ? 12.580 3.648 15.438 1.00 86.75 282 ALA A CA 1
ATOM 2292 C C . ALA A 1 282 ? 13.315 4.941 15.816 1.00 86.75 282 ALA A C 1
ATOM 2294 O O . ALA A 1 282 ? 14.098 4.934 16.767 1.00 86.75 282 ALA A O 1
ATOM 2295 N N . VAL A 1 283 ? 13.109 6.031 15.071 1.00 89.38 283 VAL A N 1
ATOM 2296 C CA . VAL A 1 283 ? 13.808 7.302 15.292 1.00 89.38 283 VAL A CA 1
ATOM 2297 C C . VAL A 1 283 ? 12.851 8.488 15.269 1.00 89.38 283 VAL A C 1
ATOM 2299 O O . VAL A 1 283 ? 12.005 8.623 14.383 1.00 89.38 283 VAL A O 1
ATOM 2302 N N . ASP A 1 284 ? 13.037 9.385 16.235 1.00 89.62 284 ASP A N 1
ATOM 2303 C CA . ASP A 1 284 ? 12.406 10.699 16.236 1.00 89.62 284 ASP A CA 1
ATOM 2304 C C . ASP A 1 284 ? 13.077 11.635 15.214 1.00 89.62 284 ASP A C 1
ATOM 2306 O O . ASP A 1 284 ? 14.084 11.300 14.578 1.00 89.62 284 ASP A O 1
ATOM 2310 N N . ARG A 1 285 ? 12.530 12.846 15.060 1.00 89.06 285 ARG A N 1
ATOM 2311 C CA . ARG A 1 285 ? 13.032 13.825 14.084 1.00 89.06 285 ARG A CA 1
ATOM 2312 C C . ARG A 1 285 ? 14.512 14.159 14.292 1.00 89.06 285 ARG A C 1
ATOM 2314 O O . ARG A 1 285 ? 15.257 14.289 13.325 1.00 89.06 285 ARG A O 1
ATOM 2321 N N . LYS A 1 286 ? 14.947 14.263 15.550 1.00 91.88 286 LYS A N 1
ATOM 2322 C CA . LYS A 1 286 ? 16.338 14.567 15.902 1.00 91.88 286 LYS A CA 1
ATOM 2323 C C . LYS A 1 286 ? 17.271 13.415 15.521 1.00 91.88 286 LYS A C 1
ATOM 2325 O O . LYS A 1 286 ? 18.337 13.652 14.953 1.00 91.88 286 LYS A O 1
ATOM 2330 N N . GLY A 1 287 ? 16.873 12.179 15.817 1.00 91.56 287 GLY A N 1
ATOM 2331 C CA . GLY A 1 287 ? 17.595 10.973 15.428 1.00 91.56 287 GLY A CA 1
ATOM 2332 C C . GLY A 1 287 ? 17.678 10.822 13.912 1.00 91.56 287 GLY A C 1
ATOM 2333 O O . GLY A 1 287 ? 18.749 10.512 13.390 1.00 91.56 287 GLY A O 1
ATOM 2334 N N . PHE A 1 288 ? 16.590 11.120 13.200 1.00 91.38 288 PHE A N 1
ATOM 2335 C CA . PHE A 1 288 ? 16.564 11.117 11.740 1.00 91.38 288 PHE A CA 1
ATOM 2336 C C . PHE A 1 288 ? 17.537 12.139 11.137 1.00 91.38 288 PHE A C 1
ATOM 2338 O O . PHE A 1 288 ? 18.355 11.782 10.289 1.00 91.38 288 PHE A O 1
ATOM 2345 N N . ASP A 1 289 ? 17.520 13.385 11.618 1.00 90.88 289 ASP A N 1
ATOM 2346 C CA . ASP A 1 289 ? 18.445 14.422 11.152 1.00 90.88 289 ASP A CA 1
ATOM 2347 C C . ASP A 1 289 ? 19.913 14.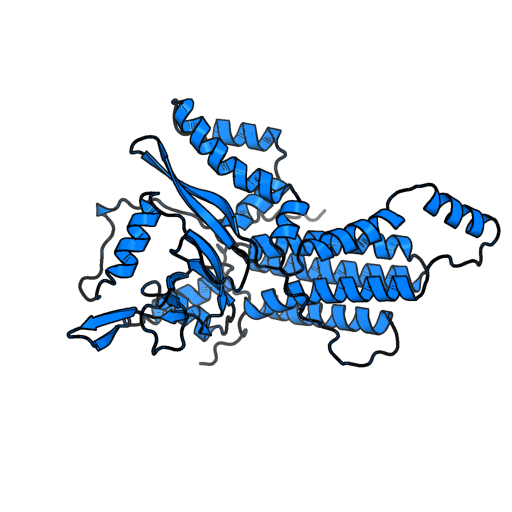033 11.398 1.00 90.88 289 ASP A C 1
ATOM 2349 O O . ASP A 1 289 ? 20.767 14.235 10.533 1.00 90.88 289 ASP A O 1
ATOM 2353 N N . MET A 1 290 ? 20.211 13.402 12.538 1.00 90.81 290 MET A N 1
ATOM 2354 C CA . MET A 1 290 ? 21.554 12.896 12.827 1.00 90.81 290 MET A CA 1
ATOM 2355 C C . MET A 1 290 ? 21.951 11.737 11.899 1.00 90.81 290 MET A C 1
ATOM 2357 O O . MET A 1 290 ? 23.083 11.699 11.414 1.00 90.81 290 MET A O 1
ATOM 2361 N N . ALA A 1 291 ? 21.024 10.826 11.590 1.00 89.69 291 ALA A N 1
ATOM 2362 C CA . ALA A 1 291 ? 21.257 9.741 10.639 1.00 89.69 291 ALA A CA 1
ATOM 2363 C C . ALA A 1 291 ? 21.546 10.263 9.220 1.00 89.69 291 ALA A C 1
ATOM 2365 O O . ALA A 1 291 ? 22.427 9.729 8.547 1.00 89.69 291 ALA A O 1
ATOM 2366 N N . LEU A 1 292 ? 20.871 11.332 8.778 1.00 89.56 292 LEU A N 1
ATOM 2367 C CA . LEU A 1 292 ? 21.145 11.979 7.488 1.00 89.56 292 LEU A CA 1
ATOM 2368 C C . LEU A 1 292 ? 22.562 12.566 7.421 1.00 89.56 292 LEU A C 1
ATOM 2370 O O . LEU A 1 292 ? 23.237 12.434 6.397 1.00 89.56 292 LEU A O 1
ATOM 2374 N N . VAL A 1 293 ? 23.033 13.181 8.510 1.00 87.56 293 VAL A N 1
ATOM 2375 C CA . VAL A 1 293 ? 24.407 13.698 8.599 1.00 87.56 293 VAL A CA 1
ATOM 2376 C C . VAL A 1 293 ? 25.417 12.553 8.509 1.00 87.56 293 VAL A C 1
ATOM 2378 O O . VAL A 1 293 ? 26.345 12.629 7.710 1.00 87.56 293 VAL A O 1
ATOM 2381 N N . LEU A 1 294 ? 25.207 11.465 9.256 1.00 88.31 294 LEU A N 1
ATOM 2382 C CA . LEU A 1 294 ? 26.101 10.298 9.249 1.00 88.31 294 LEU A CA 1
ATOM 2383 C C . LEU A 1 294 ? 26.110 9.546 7.909 1.00 88.31 294 LEU A C 1
ATOM 2385 O O . LEU A 1 294 ? 27.133 8.991 7.521 1.00 88.31 294 LEU A O 1
ATOM 2389 N N . ALA A 1 295 ? 24.980 9.517 7.197 1.00 86.06 295 ALA A N 1
ATOM 2390 C CA . ALA A 1 295 ? 24.846 8.840 5.907 1.00 86.06 295 ALA A CA 1
ATOM 2391 C C . ALA A 1 295 ? 25.327 9.682 4.710 1.00 86.06 295 ALA A C 1
ATOM 2393 O O . ALA A 1 295 ? 25.346 9.190 3.576 1.00 86.06 295 ALA A O 1
ATOM 2394 N N . SER A 1 296 ? 25.694 10.948 4.932 1.00 82.00 296 SER A N 1
ATOM 2395 C CA . SER A 1 296 ? 26.162 11.845 3.877 1.00 82.00 296 SER A CA 1
ATOM 2396 C C . SER A 1 296 ? 27.498 11.358 3.307 1.00 82.00 296 SER A C 1
ATOM 2398 O O . SER A 1 296 ? 28.500 11.286 4.006 1.00 82.00 296 SER A O 1
ATOM 2400 N N . LYS A 1 297 ? 27.516 11.023 2.013 1.00 76.56 297 LYS A N 1
ATOM 2401 C CA . LYS A 1 297 ? 28.689 10.445 1.324 1.00 76.56 297 LYS A CA 1
ATOM 2402 C C . LYS A 1 297 ? 29.694 11.475 0.791 1.00 76.56 297 LYS A C 1
ATOM 2404 O O . LYS A 1 297 ? 30.691 11.086 0.193 1.00 76.56 297 LYS A O 1
ATOM 2409 N N . SER A 1 298 ? 29.398 12.767 0.909 1.00 78.81 298 SER A N 1
ATOM 2410 C CA . SER A 1 298 ? 30.164 13.848 0.284 1.00 78.81 298 SER A CA 1
ATOM 2411 C C . SER A 1 298 ? 30.491 14.931 1.301 1.00 78.81 298 SER A C 1
ATOM 2413 O O . SER A 1 298 ? 29.665 15.226 2.157 1.00 78.81 298 SER A O 1
ATOM 2415 N N . ASP A 1 299 ? 31.634 15.596 1.151 1.00 85.00 299 ASP A N 1
ATOM 2416 C CA . ASP A 1 299 ? 31.956 16.807 1.917 1.00 85.00 299 ASP A CA 1
ATOM 2417 C C . ASP A 1 299 ? 31.231 18.057 1.372 1.00 85.00 299 ASP A C 1
ATOM 2419 O O . ASP A 1 299 ? 31.272 19.138 1.965 1.00 85.00 299 ASP A O 1
ATOM 2423 N N . ASN A 1 300 ? 30.530 17.939 0.236 1.00 88.75 300 ASN A N 1
ATOM 2424 C CA . ASN A 1 300 ? 29.788 19.043 -0.363 1.00 88.75 300 ASN A CA 1
ATOM 2425 C C . ASN A 1 300 ? 28.457 19.287 0.367 1.00 88.75 300 ASN A C 1
ATOM 2427 O O . ASN A 1 300 ? 27.448 18.610 0.148 1.00 88.75 300 ASN A O 1
ATOM 2431 N N . THR A 1 301 ? 28.436 20.340 1.183 1.00 89.38 301 THR A N 1
ATOM 2432 C CA . THR A 1 301 ? 27.277 20.740 1.992 1.00 89.38 301 THR A CA 1
ATOM 2433 C C . THR A 1 301 ? 26.028 21.065 1.169 1.00 89.38 301 THR A C 1
ATOM 2435 O O . THR A 1 301 ? 24.923 20.711 1.583 1.00 89.38 301 THR A O 1
ATOM 2438 N N . LYS A 1 302 ? 26.164 21.685 -0.014 1.00 91.25 302 LYS A N 1
ATOM 2439 C CA . LYS A 1 302 ? 25.018 22.011 -0.887 1.00 91.25 302 LYS A CA 1
ATOM 2440 C C . LYS A 1 302 ? 24.386 20.747 -1.466 1.00 91.25 302 LYS A C 1
ATOM 2442 O O . LYS A 1 302 ? 23.166 20.607 -1.424 1.00 91.25 302 LYS A O 1
ATOM 2447 N N . ARG A 1 303 ? 25.212 19.817 -1.950 1.00 92.25 303 ARG A N 1
ATOM 2448 C CA . ARG A 1 303 ? 24.766 18.513 -2.464 1.00 92.25 303 ARG A CA 1
ATOM 2449 C C . ARG A 1 303 ? 24.042 17.714 -1.382 1.00 92.25 303 ARG A C 1
ATOM 2451 O O . ARG A 1 303 ? 22.948 17.206 -1.617 1.00 92.25 303 ARG A O 1
ATOM 2458 N N . ASN A 1 304 ? 24.623 17.641 -0.182 1.00 90.31 304 ASN A N 1
ATOM 2459 C CA . ASN A 1 304 ? 24.016 16.926 0.944 1.00 90.31 304 ASN A CA 1
ATOM 2460 C C . ASN A 1 304 ? 22.690 17.543 1.376 1.00 90.31 304 ASN A C 1
ATOM 2462 O O . ASN A 1 304 ? 21.766 16.803 1.695 1.00 90.31 304 ASN A O 1
ATOM 2466 N N . LYS A 1 305 ? 22.569 18.876 1.336 1.00 90.69 305 LYS A N 1
ATOM 2467 C CA . LYS A 1 305 ? 21.313 19.564 1.638 1.00 90.69 305 LYS A CA 1
ATOM 2468 C C . LYS A 1 305 ? 20.188 19.139 0.687 1.00 90.69 305 LYS A C 1
ATOM 2470 O O . LYS A 1 305 ? 19.130 18.749 1.167 1.00 90.69 305 LYS A O 1
ATOM 2475 N N . VAL A 1 306 ? 20.430 19.139 -0.628 1.00 91.38 306 VAL A N 1
ATOM 2476 C CA . VAL A 1 306 ? 19.431 18.715 -1.635 1.00 91.38 306 VAL A CA 1
ATOM 2477 C C . VAL A 1 306 ? 19.012 17.255 -1.425 1.00 91.38 306 VAL A C 1
ATOM 2479 O O . VAL A 1 306 ? 17.825 16.923 -1.451 1.00 91.38 306 VAL A O 1
ATOM 2482 N N . TRP A 1 307 ? 19.984 16.376 -1.174 1.00 92.44 307 TRP A N 1
ATOM 2483 C CA . TRP A 1 307 ? 19.730 14.962 -0.898 1.00 92.44 307 TRP A CA 1
ATOM 2484 C C . TRP A 1 307 ? 18.913 14.754 0.389 1.00 92.44 307 TRP A C 1
ATOM 2486 O O . TRP A 1 307 ? 17.926 14.018 0.389 1.00 92.44 307 TRP A O 1
ATOM 2496 N N . ALA A 1 308 ? 19.280 15.448 1.469 1.00 91.50 308 ALA A N 1
ATOM 2497 C CA . ALA A 1 308 ? 18.595 15.384 2.756 1.00 91.50 308 ALA A CA 1
ATOM 2498 C C . ALA A 1 308 ? 17.152 15.907 2.674 1.00 91.50 308 ALA A C 1
ATOM 2500 O O . ALA A 1 308 ? 16.245 15.267 3.200 1.00 91.50 308 ALA A O 1
ATOM 2501 N N . GLU A 1 309 ? 16.918 17.028 1.985 1.00 91.44 309 GLU A N 1
ATOM 2502 C CA . GLU A 1 309 ? 15.570 17.571 1.758 1.00 91.44 309 GLU A CA 1
ATOM 2503 C C . GLU A 1 309 ? 14.689 16.587 0.975 1.00 91.44 309 GLU A C 1
ATOM 2505 O O . GLU A 1 309 ? 13.520 16.399 1.315 1.00 91.44 309 GLU A O 1
ATOM 2510 N N . SER A 1 310 ? 15.267 15.893 -0.011 1.00 92.31 310 SER A N 1
ATOM 2511 C CA . SER A 1 310 ? 14.558 14.886 -0.809 1.00 92.31 310 SER A CA 1
ATOM 2512 C C . SER A 1 310 ? 14.151 13.659 0.016 1.00 92.31 310 SER A C 1
ATOM 2514 O O . SER A 1 310 ? 13.044 13.151 -0.138 1.00 92.31 310 SER A O 1
ATOM 2516 N N . LEU A 1 311 ? 15.013 13.198 0.929 1.00 91.25 311 LEU A N 1
ATOM 2517 C CA . LEU A 1 311 ? 14.691 12.110 1.861 1.00 91.25 311 LEU A CA 1
ATOM 2518 C C . LEU A 1 311 ? 13.664 12.533 2.920 1.00 91.25 311 LEU A C 1
ATOM 2520 O O . LEU A 1 311 ? 12.772 11.760 3.270 1.00 91.25 311 LEU A O 1
ATOM 2524 N N . ARG A 1 312 ? 13.779 13.767 3.423 1.00 92.00 312 ARG A N 1
ATOM 2525 C CA . ARG A 1 312 ? 12.934 14.287 4.501 1.00 92.00 312 ARG A CA 1
ATOM 2526 C C . ARG A 1 312 ? 11.462 14.371 4.109 1.00 92.00 312 ARG A C 1
ATOM 2528 O O . ARG A 1 312 ? 10.618 14.152 4.970 1.00 92.00 312 ARG A O 1
ATOM 2535 N N . TYR A 1 313 ? 11.152 14.620 2.834 1.00 93.56 313 TYR A N 1
ATOM 2536 C CA . TYR A 1 313 ? 9.767 14.703 2.364 1.00 93.56 313 TYR A CA 1
ATOM 2537 C C . TYR A 1 313 ? 8.931 13.483 2.781 1.00 93.56 313 TYR A C 1
ATOM 2539 O O . TYR A 1 313 ? 7.863 13.642 3.367 1.00 93.56 313 TYR A O 1
ATOM 2547 N N . CYS A 1 314 ? 9.419 12.266 2.513 1.00 92.75 314 CYS A N 1
ATOM 2548 C CA . CYS A 1 314 ? 8.660 11.049 2.808 1.00 92.75 314 CYS A CA 1
ATOM 2549 C C . CYS A 1 314 ? 8.520 10.814 4.321 1.00 92.75 314 CYS A C 1
ATOM 2551 O O . CYS A 1 314 ? 7.433 10.475 4.786 1.00 92.75 314 CYS A O 1
ATOM 2553 N N . TYR A 1 315 ? 9.584 11.069 5.091 1.00 92.88 315 TYR A N 1
ATOM 2554 C CA . TYR A 1 315 ? 9.553 10.979 6.554 1.00 92.88 315 TYR A CA 1
ATOM 2555 C C . TYR A 1 315 ? 8.511 11.935 7.161 1.00 92.88 315 TYR A C 1
ATOM 2557 O O . TYR A 1 315 ? 7.629 11.505 7.907 1.00 92.88 315 TYR A O 1
ATOM 2565 N N . ASP A 1 316 ? 8.557 13.216 6.781 1.00 93.19 316 ASP A N 1
ATOM 2566 C CA . ASP A 1 316 ? 7.629 14.237 7.277 1.00 93.19 316 ASP A CA 1
ATOM 2567 C C . ASP A 1 316 ? 6.187 13.938 6.826 1.00 93.19 316 ASP A C 1
ATOM 2569 O O . ASP A 1 316 ? 5.250 14.085 7.614 1.00 93.19 316 ASP A O 1
ATOM 2573 N N . PHE A 1 317 ? 5.992 13.456 5.593 1.00 94.50 317 PHE A N 1
ATOM 2574 C CA . PHE A 1 317 ? 4.677 13.064 5.082 1.00 94.50 317 PHE A CA 1
ATOM 2575 C C . PHE A 1 317 ? 4.025 11.976 5.948 1.00 94.50 317 PHE A C 1
ATOM 2577 O O . PHE A 1 317 ? 2.880 12.141 6.372 1.00 94.50 317 PHE A O 1
ATOM 2584 N N . LEU A 1 318 ? 4.753 10.891 6.232 1.00 93.69 318 LEU A N 1
ATOM 2585 C CA . LEU A 1 318 ? 4.231 9.729 6.964 1.00 93.69 318 LEU A CA 1
ATOM 2586 C C . LEU A 1 318 ? 3.978 10.017 8.450 1.00 93.69 318 LEU A C 1
ATOM 2588 O O . LEU A 1 318 ? 3.110 9.382 9.056 1.00 93.69 318 LEU A O 1
ATOM 2592 N N . SER A 1 319 ? 4.678 11.007 9.015 1.00 90.81 319 SER A N 1
ATOM 2593 C CA . SER A 1 319 ? 4.462 11.468 10.392 1.00 90.81 319 SER A CA 1
ATOM 2594 C C . SER A 1 319 ? 3.086 12.112 10.614 1.00 90.81 319 SER A C 1
ATOM 2596 O O . SER A 1 319 ? 2.607 12.200 11.743 1.00 90.81 319 SER A O 1
ATOM 2598 N N . ASN A 1 320 ? 2.413 12.539 9.540 1.00 93.12 320 ASN A N 1
ATOM 2599 C CA . ASN A 1 320 ? 1.170 13.290 9.619 1.00 93.12 320 ASN A CA 1
ATOM 2600 C C . ASN A 1 320 ? -0.045 12.438 9.209 1.00 93.12 320 ASN A C 1
ATOM 2602 O O . ASN A 1 320 ? -0.211 12.053 8.050 1.00 93.12 320 ASN A O 1
ATOM 2606 N N . VAL A 1 321 ? -0.950 12.189 10.160 1.00 93.31 321 VAL A N 1
ATOM 2607 C CA . VAL A 1 321 ? -2.177 11.405 9.932 1.00 93.31 321 VAL A CA 1
ATOM 2608 C C . VAL A 1 321 ? -3.100 12.056 8.898 1.00 93.31 321 VAL A C 1
ATOM 2610 O O . VAL A 1 321 ? -3.655 11.356 8.055 1.00 93.31 321 VAL A O 1
ATOM 2613 N N . SER A 1 322 ? -3.216 13.387 8.904 1.00 93.69 322 SER A N 1
ATOM 2614 C CA . SER A 1 322 ? -4.025 14.145 7.940 1.00 93.69 322 SER A CA 1
ATOM 2615 C C . SER A 1 322 ? -3.556 13.917 6.500 1.00 93.69 322 SER A C 1
ATOM 2617 O O . SER A 1 322 ? -4.376 13.767 5.597 1.00 93.69 322 SER A O 1
ATOM 2619 N N . ASN A 1 323 ? -2.240 13.844 6.287 1.00 94.88 323 ASN A N 1
ATOM 2620 C CA . ASN A 1 323 ? -1.659 13.596 4.968 1.00 94.88 323 ASN A CA 1
ATOM 2621 C C . ASN A 1 323 ? -1.985 12.181 4.465 1.00 94.88 323 ASN A C 1
ATOM 2623 O O . ASN A 1 323 ? -2.389 12.001 3.316 1.00 94.88 323 ASN A O 1
ATOM 2627 N N . LYS A 1 324 ? -1.867 11.174 5.340 1.00 95.88 324 LYS A N 1
ATOM 2628 C CA . LYS A 1 324 ? -2.226 9.782 5.019 1.00 95.88 324 LYS A CA 1
ATOM 2629 C C . LYS A 1 324 ? -3.725 9.635 4.753 1.00 95.88 324 LYS A C 1
ATOM 2631 O O . LYS A 1 324 ? -4.123 8.944 3.819 1.00 95.88 324 LYS A O 1
ATOM 2636 N N . ALA A 1 325 ? -4.554 10.329 5.529 1.00 95.19 325 ALA A N 1
ATOM 2637 C CA . ALA A 1 325 ? -5.996 10.384 5.327 1.00 95.19 325 ALA A CA 1
ATOM 2638 C C . ALA A 1 325 ? -6.385 10.981 3.972 1.00 95.19 325 ALA A C 1
ATOM 2640 O O . ALA A 1 325 ? -7.289 10.462 3.328 1.00 95.19 325 ALA A O 1
ATOM 2641 N N . GLN A 1 326 ? -5.679 12.013 3.504 1.00 94.31 326 GLN A N 1
ATOM 2642 C CA . GLN A 1 326 ? -5.930 12.594 2.185 1.00 94.31 326 GLN A CA 1
ATOM 2643 C C . GLN A 1 326 ? -5.692 11.588 1.049 1.00 94.31 326 GLN A C 1
ATOM 2645 O O . GLN A 1 326 ? -6.418 11.604 0.062 1.00 94.31 326 GLN A O 1
ATOM 2650 N N . MET A 1 327 ? -4.711 10.691 1.196 1.00 94.69 327 MET A N 1
ATOM 2651 C CA . MET A 1 327 ? -4.485 9.620 0.223 1.00 94.69 327 MET A CA 1
ATOM 2652 C C . MET A 1 327 ? -5.484 8.467 0.353 1.00 94.69 327 MET A C 1
ATOM 2654 O O . MET A 1 327 ? -5.675 7.734 -0.618 1.00 94.69 327 MET A O 1
ATOM 2658 N N . SER A 1 328 ? -6.069 8.260 1.532 1.00 94.62 328 SER A N 1
ATOM 2659 C CA . SER A 1 328 ? -6.980 7.147 1.798 1.00 94.62 328 SER A CA 1
ATOM 2660 C C . SER A 1 328 ? -8.179 7.176 0.841 1.00 94.62 328 SER A C 1
ATOM 2662 O O . SER A 1 328 ? -8.746 8.243 0.620 1.00 94.62 328 SER A O 1
ATOM 2664 N N . PRO A 1 329 ? -8.647 6.020 0.342 1.00 92.94 329 PRO A N 1
ATOM 2665 C CA . PRO A 1 329 ? -9.859 5.928 -0.481 1.00 92.94 329 PRO A CA 1
ATOM 2666 C C . PRO A 1 329 ? -11.125 6.373 0.267 1.00 92.94 329 PRO A C 1
ATOM 2668 O O . PRO A 1 329 ? -12.099 6.769 -0.361 1.00 92.94 329 PRO A O 1
ATOM 2671 N N . LEU A 1 330 ? -11.112 6.313 1.607 1.00 93.00 330 LEU A N 1
ATOM 2672 C CA . LEU A 1 330 ? -12.199 6.823 2.452 1.00 93.00 330 LEU A CA 1
ATOM 2673 C C . LEU A 1 330 ? -12.203 8.359 2.525 1.00 93.00 330 LEU A C 1
ATOM 2675 O O . LEU A 1 330 ? -13.169 8.946 2.994 1.00 93.00 330 LEU A O 1
ATOM 2679 N N . GLY A 1 331 ? -11.133 9.004 2.060 1.00 90.88 331 GLY A N 1
ATOM 2680 C CA . GLY A 1 331 ? -11.063 10.446 1.899 1.00 90.88 331 GLY A CA 1
ATOM 2681 C C . GLY A 1 331 ? -10.911 11.237 3.194 1.00 90.88 331 GLY A C 1
ATOM 2682 O O . GLY A 1 331 ? -10.771 10.714 4.308 1.00 90.88 331 GLY A O 1
ATOM 2683 N N . ARG A 1 332 ? -10.914 12.559 3.014 1.00 91.19 332 ARG A N 1
ATOM 2684 C CA . ARG A 1 332 ? -10.771 13.524 4.104 1.00 91.19 332 ARG A CA 1
ATOM 2685 C C . ARG A 1 332 ? -12.046 13.627 4.940 1.00 91.19 332 ARG A C 1
ATOM 2687 O O . ARG A 1 332 ? -11.943 13.784 6.154 1.00 91.19 332 ARG A O 1
ATOM 2694 N N . SER A 1 333 ? -13.217 13.484 4.322 1.00 91.81 333 SER A N 1
ATOM 2695 C CA . SER A 1 333 ? -14.501 13.566 5.025 1.00 91.81 333 SER A CA 1
ATOM 2696 C C . SER A 1 333 ? -14.619 12.494 6.120 1.00 91.81 333 SER A C 1
ATOM 2698 O O . SER A 1 333 ? -15.038 12.780 7.244 1.00 91.81 333 SER A O 1
ATOM 2700 N N . PHE A 1 334 ? -14.166 11.270 5.830 1.00 94.00 334 PHE A N 1
ATOM 2701 C CA . PHE A 1 334 ? -14.184 10.168 6.780 1.00 94.00 334 PHE A CA 1
ATOM 2702 C C . PHE A 1 334 ? -13.167 10.378 7.903 1.00 94.00 334 PHE A C 1
ATOM 2704 O O . PHE A 1 334 ? -13.462 10.075 9.057 1.00 94.00 334 PHE A O 1
ATOM 2711 N N . TYR A 1 335 ? -11.997 10.953 7.597 1.00 94.12 335 TYR A N 1
ATOM 2712 C CA . TYR A 1 335 ? -11.049 11.384 8.628 1.00 94.12 335 TYR A CA 1
ATOM 2713 C C . TYR A 1 335 ? -11.695 12.365 9.601 1.00 94.12 335 TYR A C 1
ATOM 2715 O O . TYR A 1 335 ? -11.624 12.136 10.807 1.00 94.12 335 TYR A O 1
ATOM 2723 N N . ASP A 1 336 ? -12.338 13.416 9.084 1.00 93.06 336 ASP A N 1
ATOM 2724 C CA . ASP A 1 336 ? -12.978 14.428 9.922 1.00 93.06 336 ASP A CA 1
ATOM 2725 C C . ASP A 1 336 ? -14.116 13.788 10.741 1.00 93.06 336 ASP A C 1
ATOM 2727 O O . ASP A 1 336 ? -14.207 14.021 11.941 1.00 93.06 336 ASP A O 1
ATOM 2731 N N . THR A 1 337 ? -14.891 12.870 10.150 1.00 91.81 337 THR A N 1
ATOM 2732 C CA . THR A 1 337 ? -15.943 12.108 10.850 1.00 91.81 337 THR A CA 1
ATOM 2733 C C . THR A 1 337 ? -15.391 11.293 12.023 1.00 91.81 337 THR A C 1
ATOM 2735 O O . THR A 1 337 ? -15.881 11.416 13.145 1.00 91.81 337 THR A O 1
ATOM 2738 N N . VAL A 1 338 ? -14.356 10.474 11.798 1.00 92.75 338 VAL A N 1
ATOM 2739 C CA . VAL A 1 338 ? -13.748 9.644 12.853 1.00 92.75 338 VAL A CA 1
ATOM 2740 C C . VAL A 1 338 ? -13.110 10.516 13.930 1.00 92.75 338 VAL A C 1
ATOM 2742 O O . VAL A 1 338 ? -13.266 10.240 15.119 1.00 92.75 338 VAL A O 1
ATOM 2745 N N . TYR A 1 339 ? -12.388 11.567 13.543 1.00 91.56 339 TYR A N 1
ATOM 2746 C CA . TYR A 1 339 ? -11.706 12.433 14.499 1.00 91.56 339 TYR A CA 1
ATOM 2747 C C . TYR A 1 339 ? -12.692 13.245 15.336 1.00 91.56 339 TYR A C 1
ATOM 2749 O O . TYR A 1 339 ? -12.535 13.271 16.550 1.00 91.56 339 TYR A O 1
ATOM 2757 N N . THR A 1 340 ? -13.741 13.817 14.743 1.00 88.88 340 THR A N 1
ATOM 2758 C CA . THR A 1 340 ? -14.799 14.499 15.500 1.00 88.88 340 THR A CA 1
ATOM 2759 C C . THR A 1 340 ? -15.495 13.531 16.454 1.00 88.88 340 THR A C 1
ATOM 2761 O O . THR A 1 340 ? -15.519 13.786 17.656 1.00 88.88 340 THR A O 1
ATOM 2764 N N . PHE A 1 341 ? -15.957 12.377 15.956 1.00 87.31 341 PHE A N 1
ATOM 2765 C CA . PHE A 1 341 ? -16.676 11.392 16.771 1.00 87.31 341 PHE A CA 1
ATOM 2766 C C . PHE A 1 341 ? -15.839 10.851 17.940 1.00 87.31 341 PHE A C 1
ATOM 2768 O O . PHE A 1 341 ? -16.352 10.608 19.028 1.00 87.31 341 PHE A O 1
ATOM 2775 N N . THR A 1 342 ? -14.532 10.669 17.740 1.00 88.12 342 THR A N 1
ATOM 2776 C CA . THR A 1 342 ? -13.639 10.192 18.806 1.00 88.12 342 THR A CA 1
ATOM 2777 C C . THR A 1 342 ? -13.192 11.309 19.748 1.00 88.12 342 THR A C 1
ATOM 2779 O O . THR A 1 342 ? -13.043 11.067 20.946 1.00 88.12 342 THR A O 1
ATOM 2782 N N . SER A 1 343 ? -13.012 12.540 19.261 1.00 83.81 343 SER A N 1
ATOM 2783 C CA . SER A 1 343 ? -12.634 13.690 20.091 1.00 83.81 343 SER A CA 1
ATOM 2784 C C . SER A 1 343 ? -13.709 14.076 21.104 1.00 83.81 343 SER A C 1
ATOM 2786 O O . SER A 1 343 ? -13.340 14.417 22.225 1.00 83.81 343 SER A O 1
ATOM 2788 N N . GLU A 1 344 ? -14.995 13.942 20.760 1.00 76.38 344 GLU A N 1
ATOM 2789 C CA . GLU A 1 344 ? -16.127 14.137 21.690 1.00 76.38 344 GLU A CA 1
ATOM 2790 C C . GLU A 1 344 ? -16.046 13.243 22.939 1.00 76.38 344 GLU A C 1
ATOM 2792 O O . GLU A 1 344 ? -16.674 13.522 23.954 1.00 76.38 344 GLU A O 1
ATOM 2797 N N . VAL A 1 345 ? -15.276 12.156 22.863 1.00 75.44 345 VAL A N 1
ATOM 2798 C CA . VAL A 1 345 ? -15.205 11.120 23.895 1.00 75.44 345 VAL A CA 1
ATOM 2799 C C . VAL A 1 345 ? -13.844 11.072 24.596 1.00 75.44 345 VAL A C 1
ATOM 2801 O O . VAL A 1 345 ? -13.764 10.780 25.790 1.00 75.44 345 VAL A O 1
ATOM 2804 N N . ILE A 1 346 ? -12.758 11.302 23.855 1.00 75.00 346 ILE A N 1
ATOM 2805 C CA . ILE A 1 346 ? -11.383 11.158 24.357 1.00 75.00 346 ILE A CA 1
ATOM 2806 C C . ILE A 1 346 ? -10.963 12.369 25.200 1.00 75.00 346 ILE A C 1
ATOM 2808 O O . ILE A 1 346 ? -10.158 12.224 26.122 1.00 75.00 346 ILE A O 1
ATOM 2812 N N . HIS A 1 347 ? -11.468 13.565 24.892 1.00 74.44 347 HIS A N 1
ATOM 2813 C CA . HIS A 1 347 ? -11.124 14.765 25.644 1.00 74.44 347 HIS A CA 1
ATOM 2814 C C . HIS A 1 347 ? -12.029 14.906 26.869 1.00 74.44 347 HIS A C 1
ATOM 2816 O O . HIS A 1 347 ? -13.249 14.857 26.765 1.00 74.44 347 HIS A O 1
ATOM 2822 N N . GLN A 1 348 ? -11.427 15.106 28.045 1.00 66.50 348 GLN A N 1
ATOM 2823 C CA . GLN A 1 348 ? -12.181 15.515 29.224 1.00 66.50 348 GLN A CA 1
ATOM 2824 C C . GLN A 1 348 ? -12.550 16.993 29.073 1.00 66.50 348 GLN A C 1
ATOM 2826 O O . GLN A 1 348 ? -11.797 17.881 29.472 1.00 66.50 348 GLN A O 1
ATOM 2831 N N . ASP A 1 349 ? -13.689 17.240 28.438 1.00 73.12 349 ASP A N 1
ATOM 2832 C CA . ASP A 1 349 ? -14.280 18.559 28.268 1.00 73.12 349 ASP A CA 1
ATOM 2833 C C . ASP A 1 349 ? -15.524 18.736 29.158 1.00 73.12 349 ASP A C 1
ATOM 2835 O O . ASP A 1 349 ? -15.874 17.879 29.983 1.00 73.12 349 ASP A O 1
ATOM 2839 N N . PHE A 1 350 ? -16.178 19.891 29.039 1.00 76.75 350 PHE A N 1
ATOM 2840 C CA . PHE A 1 350 ? -17.383 20.175 29.812 1.00 76.75 350 PHE A CA 1
ATOM 2841 C C . PHE A 1 350 ? -18.566 19.286 29.406 1.00 76.75 350 PHE A C 1
ATOM 2843 O O . PHE A 1 350 ? -19.332 18.916 30.288 1.00 76.75 350 PHE A O 1
ATOM 2850 N N . 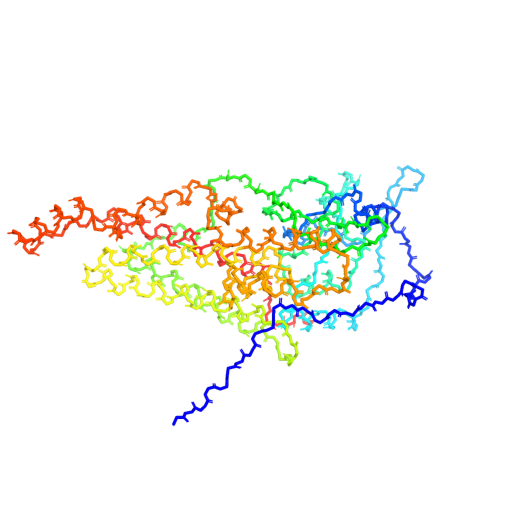ASN A 1 351 ? -18.660 18.838 28.148 1.00 72.25 351 ASN A N 1
ATOM 2851 C CA . ASN A 1 351 ? -19.707 17.903 27.718 1.00 72.25 351 ASN A CA 1
ATOM 2852 C C . ASN A 1 351 ? -19.560 16.551 28.432 1.00 72.25 351 ASN A C 1
ATOM 2854 O O . ASN A 1 351 ? -20.517 16.025 29.001 1.00 72.25 351 ASN A O 1
ATOM 2858 N N . MET A 1 352 ? -18.344 15.999 28.473 1.00 74.88 352 MET A N 1
ATOM 2859 C CA . MET A 1 352 ? -18.072 14.764 29.213 1.00 74.88 352 MET A CA 1
ATOM 2860 C C . MET A 1 352 ? -18.245 14.953 30.725 1.00 74.88 352 MET A C 1
ATOM 2862 O O . MET A 1 352 ? -18.681 14.033 31.417 1.00 74.88 352 MET A O 1
ATOM 2866 N N . THR A 1 353 ? -17.954 16.147 31.246 1.00 79.25 353 THR A N 1
ATOM 2867 C CA . THR A 1 353 ? -18.208 16.490 32.653 1.00 79.25 353 THR A CA 1
ATOM 2868 C C . THR A 1 353 ? -19.705 16.505 32.970 1.00 79.25 353 THR A C 1
ATOM 2870 O O . THR A 1 353 ? -20.103 15.934 33.981 1.00 79.25 353 THR A O 1
ATOM 2873 N N . GLU A 1 354 ? -20.541 17.081 32.104 1.00 77.44 354 GLU A N 1
ATOM 2874 C CA . GLU A 1 354 ? -22.006 17.070 32.235 1.00 77.44 354 GLU A CA 1
ATOM 2875 C C . GLU A 1 354 ? -22.563 15.644 32.207 1.00 77.44 354 GLU A C 1
ATOM 2877 O O . GLU A 1 354 ? -23.346 15.261 33.076 1.00 77.44 354 GLU A O 1
ATOM 2882 N N . VAL A 1 355 ? -22.092 14.817 31.271 1.00 75.94 355 VAL A N 1
ATOM 2883 C CA . VAL A 1 355 ? -22.441 13.393 31.197 1.00 75.94 355 VAL A CA 1
ATOM 2884 C C . VAL A 1 355 ? -22.131 12.667 32.510 1.00 75.94 355 VAL A C 1
ATOM 2886 O O . VAL A 1 355 ? -22.967 11.923 33.030 1.00 75.94 355 VAL A O 1
ATOM 2889 N N . TYR A 1 356 ? -20.929 12.864 33.060 1.00 79.25 356 TYR A N 1
ATOM 2890 C CA . TYR A 1 356 ? -20.545 12.221 34.314 1.00 79.25 356 TYR A CA 1
ATOM 2891 C C . TYR A 1 356 ? -21.256 12.820 35.530 1.00 79.25 356 TYR A C 1
ATOM 2893 O O . TYR A 1 356 ? -21.517 12.077 36.473 1.00 79.25 356 TYR A O 1
ATOM 2901 N N . ALA A 1 357 ? -21.622 14.103 35.507 1.00 81.94 357 ALA A N 1
ATOM 2902 C CA . ALA A 1 357 ? -22.444 14.723 36.543 1.00 81.94 357 ALA A CA 1
ATOM 2903 C C . ALA A 1 357 ? -23.844 14.091 36.587 1.00 81.94 357 ALA A C 1
ATOM 2905 O O . ALA A 1 357 ? -24.278 13.653 37.650 1.00 81.94 357 ALA A O 1
ATOM 2906 N N . ILE A 1 358 ? -24.491 13.906 35.428 1.00 81.31 358 ILE A N 1
ATOM 2907 C CA . ILE A 1 358 ? -25.776 13.194 35.333 1.00 81.31 358 ILE A CA 1
ATOM 2908 C C . ILE A 1 358 ? -25.636 11.759 35.853 1.00 81.31 358 ILE A C 1
ATOM 2910 O O . ILE A 1 358 ? -26.500 11.275 36.579 1.00 81.31 358 ILE A O 1
ATOM 2914 N N . ARG A 1 359 ? -24.536 11.070 35.523 1.00 77.44 359 ARG A N 1
ATOM 2915 C CA . ARG A 1 359 ? -24.273 9.713 36.027 1.00 77.44 359 ARG A CA 1
ATOM 2916 C C . ARG A 1 359 ? -23.991 9.679 37.533 1.00 77.44 359 ARG A C 1
ATOM 2918 O O . ARG A 1 359 ? -24.321 8.695 38.187 1.00 77.44 359 ARG A O 1
ATOM 2925 N N . MET A 1 360 ? -23.382 10.726 38.089 1.00 82.81 360 MET A N 1
ATOM 2926 C CA . MET A 1 360 ? -23.183 10.867 39.533 1.00 82.81 360 MET A CA 1
ATOM 2927 C C . MET A 1 360 ? -24.528 11.004 40.256 1.00 82.81 360 MET A C 1
ATOM 2929 O O . MET A 1 360 ? -24.723 10.399 41.306 1.00 82.81 360 MET A O 1
ATOM 2933 N N . GLU A 1 361 ? -25.455 11.769 39.678 1.00 85.38 361 GLU A N 1
ATOM 2934 C CA . GLU A 1 361 ? -26.804 11.990 40.211 1.00 85.38 361 GLU A CA 1
ATOM 2935 C C . GLU A 1 361 ? -27.743 10.795 39.968 1.00 85.38 361 GLU A C 1
ATOM 2937 O O . GLU A 1 361 ? -28.616 10.510 40.788 1.00 85.38 361 GLU A O 1
ATOM 2942 N N . ASN A 1 362 ? -27.543 10.063 38.870 1.00 80.50 362 ASN A N 1
ATOM 2943 C CA . ASN A 1 362 ? -28.283 8.859 38.508 1.00 80.50 362 ASN A CA 1
ATOM 2944 C C . ASN A 1 362 ? -27.330 7.767 37.974 1.00 80.50 362 ASN A C 1
ATOM 2946 O O . ASN A 1 362 ? -27.062 7.716 36.769 1.00 80.50 362 ASN A O 1
ATOM 2950 N N . PRO A 1 363 ? -26.859 6.850 38.840 1.00 73.56 363 PRO A N 1
ATOM 2951 C CA . PRO A 1 363 ? -25.900 5.805 38.466 1.00 73.56 363 PRO A CA 1
ATOM 2952 C C . PRO A 1 363 ? -26.374 4.857 37.355 1.00 73.56 363 PRO A C 1
ATOM 2954 O O . PRO A 1 363 ? -25.542 4.296 36.639 1.00 73.56 363 PRO A O 1
ATOM 2957 N N . GLU A 1 364 ? -27.692 4.702 37.196 1.00 69.31 364 GLU A N 1
ATOM 2958 C CA . GLU A 1 364 ? -28.321 3.854 36.173 1.00 69.31 364 GLU A CA 1
ATOM 2959 C C . GLU A 1 364 ? -28.500 4.576 34.828 1.00 69.31 364 GLU A C 1
ATOM 2961 O O . GLU A 1 364 ? -28.839 3.950 33.818 1.00 69.31 364 GLU A O 1
ATOM 2966 N N . HIS A 1 365 ? -28.270 5.894 34.776 1.00 66.31 365 HIS A N 1
ATOM 2967 C CA . HIS A 1 365 ? -28.352 6.649 33.535 1.00 66.31 365 HIS A CA 1
ATOM 2968 C C . HIS A 1 365 ? -27.227 6.235 32.581 1.00 66.31 365 HIS A C 1
ATOM 2970 O O . HIS A 1 365 ? -26.041 6.491 32.807 1.00 66.31 365 HIS A O 1
ATOM 2976 N N . ARG A 1 366 ? -27.617 5.610 31.469 1.00 62.91 366 ARG A N 1
ATOM 2977 C CA . ARG A 1 366 ? -26.731 5.347 30.338 1.00 62.91 366 ARG A CA 1
ATOM 2978 C C . ARG A 1 366 ? -26.826 6.526 29.379 1.00 62.91 366 ARG A C 1
ATOM 2980 O O . ARG A 1 366 ? -27.799 6.651 28.647 1.00 62.91 366 ARG A O 1
ATOM 2987 N N . SER A 1 367 ? -25.804 7.369 29.382 1.00 59.88 367 SER A N 1
ATOM 2988 C CA . SER A 1 367 ? -25.704 8.544 28.509 1.00 59.88 367 SER A CA 1
ATOM 2989 C C . SER A 1 367 ? -25.397 8.210 27.044 1.00 59.88 367 SER A C 1
ATOM 2991 O O . SER A 1 367 ? -25.451 9.092 26.192 1.00 59.88 367 SER A O 1
ATOM 2993 N N . PHE A 1 368 ? -25.035 6.959 26.734 1.00 67.69 368 PHE A N 1
ATOM 2994 C CA . PHE A 1 368 ? -24.556 6.570 25.408 1.00 67.69 368 PHE A CA 1
ATOM 2995 C C . PHE A 1 368 ? -25.655 5.915 24.560 1.00 67.69 368 PHE A C 1
ATOM 2997 O O . PHE A 1 368 ? -26.169 4.851 24.908 1.00 67.69 368 PHE A O 1
ATOM 3004 N N . ASP A 1 369 ? -26.002 6.559 23.443 1.00 70.94 369 ASP A N 1
ATOM 3005 C CA . ASP A 1 369 ? -27.101 6.182 22.543 1.00 70.94 369 ASP A CA 1
ATOM 3006 C C . ASP A 1 369 ? -26.756 4.941 21.685 1.00 70.94 369 ASP A C 1
ATOM 3008 O O . ASP A 1 369 ? -25.641 4.788 21.176 1.00 70.94 369 ASP A O 1
ATOM 3012 N N . VAL A 1 370 ? -27.748 4.076 21.446 1.00 78.62 370 VAL A N 1
ATOM 3013 C CA . VAL A 1 370 ? -27.719 2.973 20.463 1.00 78.62 370 VAL A CA 1
ATOM 3014 C C . VAL A 1 370 ? -27.277 3.465 19.079 1.00 78.62 370 VAL A C 1
ATOM 3016 O O . VAL A 1 370 ? -26.589 2.741 18.347 1.00 78.62 370 VAL A O 1
ATOM 3019 N N . LYS A 1 371 ? -27.613 4.712 18.721 1.00 82.12 371 LYS A N 1
ATOM 3020 C CA . LYS A 1 371 ? -27.134 5.349 17.485 1.00 82.12 371 LYS A CA 1
ATOM 3021 C C . LYS A 1 371 ? -25.614 5.453 17.436 1.00 82.12 371 LYS A C 1
ATOM 3023 O O . LYS A 1 371 ? -25.034 5.100 16.419 1.00 82.12 371 LYS A O 1
ATOM 3028 N N . ALA A 1 372 ? -24.961 5.846 18.528 1.00 84.12 372 ALA A N 1
ATOM 3029 C CA . ALA A 1 372 ? -23.509 5.992 18.566 1.00 84.12 372 ALA A CA 1
ATOM 3030 C C . ALA A 1 372 ? -22.786 4.638 18.456 1.00 84.12 372 ALA A C 1
ATOM 3032 O O . ALA A 1 372 ? -21.766 4.534 17.778 1.00 84.12 372 ALA A O 1
ATOM 3033 N N . ILE A 1 373 ? -23.349 3.570 19.036 1.00 88.56 373 ILE A N 1
ATOM 3034 C CA . ILE A 1 373 ? -22.846 2.199 18.827 1.00 88.56 373 ILE A CA 1
ATOM 3035 C C . ILE A 1 373 ? -22.986 1.804 17.353 1.00 88.56 373 ILE A C 1
ATOM 3037 O O . ILE A 1 373 ? -22.078 1.213 16.777 1.00 88.56 373 ILE A O 1
ATOM 3041 N N . THR A 1 374 ? -24.110 2.150 16.727 1.00 90.44 374 THR A N 1
ATOM 3042 C CA . THR A 1 374 ? -24.345 1.862 15.307 1.00 90.44 374 THR A CA 1
ATOM 3043 C C . THR A 1 374 ? -23.344 2.602 14.418 1.00 90.44 374 THR A C 1
ATOM 3045 O O . THR A 1 374 ? -22.752 1.978 13.539 1.00 90.44 374 THR A O 1
ATOM 3048 N N . THR A 1 375 ? -23.075 3.881 14.698 1.00 91.94 375 THR A N 1
ATOM 3049 C CA . THR A 1 375 ? -22.034 4.670 14.022 1.00 91.94 375 THR A CA 1
ATOM 3050 C C . THR A 1 375 ? -20.651 4.047 14.202 1.00 91.94 375 THR A C 1
ATOM 3052 O O . THR A 1 375 ? -19.919 3.888 13.229 1.00 91.94 375 THR A O 1
ATOM 3055 N N . LEU A 1 376 ? -20.296 3.630 15.424 1.00 94.50 376 LEU A N 1
ATOM 3056 C CA . LEU A 1 376 ? -19.035 2.935 15.693 1.00 94.50 376 LEU A CA 1
ATOM 3057 C C . LEU A 1 376 ? -18.897 1.679 14.822 1.00 94.50 376 LEU A C 1
ATOM 3059 O O . LEU A 1 376 ? -17.880 1.514 14.154 1.00 94.50 376 LEU A O 1
ATOM 3063 N N . VAL A 1 377 ? -19.923 0.824 14.784 1.00 95.25 377 VAL A N 1
ATOM 3064 C CA . VAL A 1 377 ? -19.917 -0.401 13.967 1.00 95.25 377 VAL A CA 1
ATOM 3065 C C . VAL A 1 377 ? -19.783 -0.084 12.476 1.00 95.25 377 VAL A C 1
ATOM 3067 O O . VAL A 1 377 ? -19.011 -0.751 11.795 1.00 95.25 377 VAL A O 1
ATOM 3070 N N . GLN A 1 378 ? -20.480 0.938 11.971 1.00 94.38 378 GLN A N 1
ATOM 3071 C CA . GLN A 1 378 ? -20.366 1.372 10.573 1.00 94.38 378 GLN A CA 1
ATOM 3072 C C . GLN A 1 378 ? -18.950 1.847 10.234 1.00 94.38 378 GLN A C 1
ATOM 3074 O O . GLN A 1 378 ? -18.383 1.416 9.233 1.00 94.38 378 GLN A O 1
ATOM 3079 N N . CYS A 1 379 ? -18.338 2.675 11.086 1.00 96.38 379 CYS A N 1
ATOM 3080 C CA . CYS A 1 379 ? -16.964 3.124 10.877 1.00 96.38 379 CYS A CA 1
ATOM 3081 C C . CYS A 1 379 ? -15.972 1.95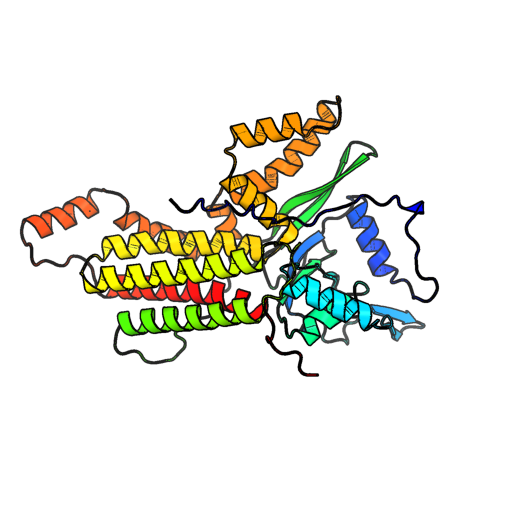1 10.904 1.00 96.38 379 CYS A C 1
ATOM 3083 O O . CYS A 1 379 ? -15.069 1.895 10.069 1.00 96.38 379 CYS A O 1
ATOM 3085 N N . VAL A 1 380 ? -16.143 1.000 11.831 1.00 97.38 380 VAL A N 1
ATOM 3086 C CA . VAL A 1 380 ? -15.310 -0.212 11.891 1.00 97.38 380 VAL A CA 1
ATOM 3087 C C . VAL A 1 380 ? -15.484 -1.058 10.629 1.00 97.38 380 VAL A C 1
ATOM 3089 O O . VAL A 1 380 ? -14.479 -1.500 10.081 1.00 97.38 380 VAL A O 1
ATOM 3092 N N . ASP A 1 381 ? -16.708 -1.242 10.129 1.00 97.56 381 ASP A N 1
ATOM 3093 C CA . ASP A 1 381 ? -16.980 -1.960 8.876 1.00 97.56 381 ASP A CA 1
ATOM 3094 C C . ASP A 1 381 ? -16.296 -1.294 7.672 1.00 97.56 381 ASP A C 1
ATOM 3096 O O . ASP A 1 381 ? -15.566 -1.957 6.939 1.00 97.56 381 ASP A O 1
ATOM 3100 N N . MET A 1 382 ? -16.429 0.029 7.519 1.00 96.69 382 MET A N 1
ATOM 3101 C CA . MET A 1 382 ? -15.762 0.789 6.450 1.00 96.69 382 MET A CA 1
ATOM 3102 C C . MET A 1 382 ? -14.236 0.626 6.493 1.00 96.69 382 MET A C 1
ATOM 3104 O O . MET A 1 382 ? -13.586 0.426 5.462 1.00 96.69 382 MET A O 1
ATOM 3108 N N . ILE A 1 383 ? -13.644 0.699 7.690 1.00 97.81 383 ILE A N 1
ATOM 3109 C CA . ILE A 1 383 ? -12.198 0.549 7.879 1.00 97.81 383 ILE A CA 1
ATOM 3110 C C . ILE A 1 383 ? -11.758 -0.892 7.602 1.00 97.81 383 ILE A C 1
ATOM 3112 O O . ILE A 1 383 ? -10.787 -1.106 6.870 1.00 97.81 383 ILE A O 1
ATOM 3116 N N . ALA A 1 384 ? -12.466 -1.873 8.161 1.00 97.88 384 ALA A N 1
ATOM 3117 C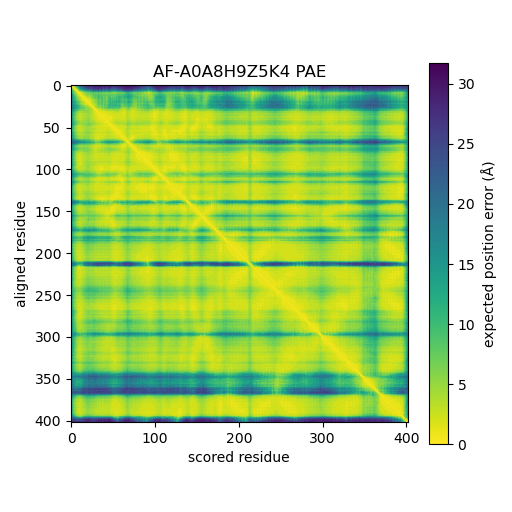 CA . ALA A 1 384 ? -12.153 -3.285 8.003 1.00 97.88 384 ALA A CA 1
ATOM 3118 C C . ALA A 1 384 ? -12.297 -3.729 6.548 1.00 97.88 384 ALA A C 1
ATOM 3120 O O . ALA A 1 384 ? -11.396 -4.379 6.023 1.00 97.88 384 ALA A O 1
ATOM 3121 N N . GLY A 1 385 ? -13.363 -3.314 5.867 1.00 97.12 385 GLY A N 1
ATOM 3122 C CA . GLY A 1 385 ? -13.571 -3.603 4.457 1.00 97.12 385 GLY A CA 1
ATOM 3123 C C . GLY A 1 385 ? -12.513 -2.969 3.557 1.00 97.12 385 GLY A C 1
ATOM 3124 O O . GLY A 1 385 ? -11.994 -3.646 2.670 1.00 97.12 385 GLY A O 1
ATOM 3125 N N . LYS A 1 386 ? -12.076 -1.730 3.841 1.00 96.00 386 LYS A N 1
ATOM 3126 C CA . LYS A 1 386 ? -10.935 -1.103 3.144 1.00 96.00 386 LYS A CA 1
ATOM 3127 C C . LYS A 1 386 ? -9.667 -1.959 3.230 1.00 96.00 386 LYS A C 1
ATOM 3129 O O . LYS A 1 386 ? -8.984 -2.122 2.216 1.00 96.00 386 LYS A O 1
ATOM 3134 N N . VAL A 1 387 ? -9.330 -2.431 4.435 1.00 98.19 387 VAL A N 1
ATOM 3135 C CA . VAL A 1 387 ? -8.126 -3.234 4.707 1.00 98.19 387 VAL A CA 1
ATOM 3136 C C . VAL A 1 387 ? -8.248 -4.616 4.068 1.00 98.19 387 VAL A C 1
ATOM 3138 O O . VAL A 1 387 ? -7.373 -5.014 3.301 1.00 98.19 387 VAL A O 1
ATOM 3141 N N . CYS A 1 388 ? -9.352 -5.316 4.331 1.00 97.56 388 CYS A N 1
ATOM 3142 C CA . CYS A 1 388 ? -9.564 -6.685 3.876 1.00 97.56 388 CYS A CA 1
ATOM 3143 C C . CYS A 1 388 ? -9.614 -6.782 2.353 1.00 97.56 388 CYS A C 1
ATOM 3145 O O . CYS A 1 388 ? -8.962 -7.660 1.801 1.00 97.56 388 CYS A O 1
ATOM 3147 N N . LEU A 1 389 ? -10.301 -5.858 1.667 1.00 96.44 389 LEU A N 1
ATOM 3148 C CA . LEU A 1 389 ? -10.349 -5.845 0.201 1.00 96.44 389 LEU A CA 1
ATOM 3149 C C . LEU A 1 389 ? -8.942 -5.790 -0.405 1.00 96.44 389 LEU A C 1
ATOM 3151 O O . LEU A 1 389 ? -8.610 -6.567 -1.294 1.00 96.44 389 LEU A O 1
ATOM 3155 N N . ARG A 1 390 ? -8.104 -4.880 0.096 1.00 97.12 390 ARG A N 1
ATOM 3156 C CA . ARG A 1 390 ? -6.763 -4.635 -0.449 1.00 97.12 390 ARG A CA 1
ATOM 3157 C C . ARG A 1 390 ? -5.788 -5.758 -0.157 1.00 97.12 390 ARG A C 1
ATOM 3159 O O . ARG A 1 390 ? -4.976 -6.075 -1.018 1.00 97.12 390 ARG A O 1
ATOM 3166 N N . ILE A 1 391 ? -5.870 -6.355 1.031 1.00 97.75 391 ILE A N 1
ATOM 3167 C CA . ILE A 1 391 ? -5.063 -7.533 1.356 1.00 97.75 391 ILE A CA 1
ATOM 3168 C C . ILE A 1 391 ? -5.522 -8.721 0.514 1.00 97.75 391 ILE A C 1
ATOM 3170 O O . ILE A 1 391 ? -4.684 -9.370 -0.095 1.00 97.75 391 ILE A O 1
ATOM 3174 N N . HIS A 1 392 ? -6.830 -8.958 0.405 1.00 95.62 392 HIS A N 1
ATOM 3175 C CA . HIS A 1 392 ? -7.371 -10.053 -0.400 1.00 95.62 392 HIS A CA 1
ATOM 3176 C C . HIS A 1 392 ? -6.993 -9.937 -1.885 1.00 95.62 392 HIS A C 1
ATOM 3178 O O . HIS A 1 392 ? -6.693 -10.938 -2.516 1.00 95.62 392 HIS A O 1
ATOM 3184 N N . GLN A 1 393 ? -6.939 -8.722 -2.438 1.00 95.25 393 GLN A N 1
ATOM 3185 C CA . GLN A 1 393 ? -6.480 -8.485 -3.813 1.00 95.25 393 GLN A CA 1
ATOM 3186 C C . GLN A 1 393 ? -4.952 -8.562 -3.992 1.00 95.25 393 GLN A C 1
ATOM 3188 O O . GLN A 1 393 ? -4.489 -8.640 -5.130 1.00 95.25 393 GLN A O 1
ATOM 3193 N N . ASP A 1 394 ? -4.178 -8.485 -2.906 1.00 94.62 394 ASP A N 1
ATOM 3194 C CA . ASP A 1 394 ? -2.707 -8.498 -2.900 1.00 94.62 394 ASP A CA 1
ATOM 3195 C C . ASP A 1 394 ? -2.113 -9.885 -2.616 1.00 94.62 394 ASP A C 1
ATOM 3197 O O . ASP A 1 394 ? -0.929 -10.108 -2.876 1.00 94.62 394 ASP A O 1
ATOM 3201 N N . ILE A 1 395 ? -2.919 -10.815 -2.102 1.00 93.00 395 ILE A N 1
ATOM 3202 C CA . ILE A 1 395 ? -2.539 -12.215 -1.913 1.00 93.00 395 ILE A CA 1
ATOM 3203 C C . ILE A 1 395 ? -3.263 -13.107 -2.917 1.00 93.00 395 ILE A C 1
ATOM 3205 O O . ILE A 1 395 ? -4.356 -12.803 -3.384 1.00 93.00 395 ILE A O 1
ATOM 3209 N N . GLY A 1 396 ? -2.604 -14.205 -3.255 1.00 85.25 396 GLY A N 1
ATOM 3210 C CA . GLY A 1 396 ? -3.088 -15.200 -4.192 1.00 85.25 396 GLY A CA 1
ATOM 3211 C C . GLY A 1 396 ? -3.683 -16.438 -3.529 1.00 85.25 396 GLY A C 1
ATOM 3212 O O . GLY A 1 396 ? -3.778 -16.523 -2.303 1.00 85.25 396 GLY A O 1
ATOM 3213 N N . ALA A 1 397 ? -4.011 -17.449 -4.334 1.00 76.88 397 ALA A N 1
ATOM 3214 C CA . ALA A 1 397 ? -4.323 -18.777 -3.813 1.00 76.88 397 ALA A CA 1
ATOM 3215 C C . ALA A 1 397 ? -3.052 -19.456 -3.262 1.00 76.88 397 ALA A C 1
ATOM 3217 O O . ALA A 1 397 ? -1.967 -19.355 -3.841 1.00 76.88 397 ALA A O 1
ATOM 3218 N N . ALA A 1 398 ? -3.185 -20.176 -2.144 1.00 58.19 398 ALA A N 1
ATOM 3219 C CA . ALA A 1 398 ? -2.077 -20.913 -1.531 1.00 58.19 398 ALA A CA 1
ATOM 3220 C C . ALA A 1 398 ? -1.566 -22.067 -2.416 1.00 58.19 398 ALA A C 1
ATOM 3222 O O . ALA A 1 398 ? -0.390 -22.420 -2.361 1.00 58.19 398 ALA A O 1
ATOM 3223 N N . ASN A 1 399 ? -2.438 -22.617 -3.268 1.00 48.25 399 ASN A N 1
ATOM 3224 C CA . ASN A 1 399 ? -2.112 -23.725 -4.154 1.00 48.25 399 ASN A CA 1
ATOM 3225 C C . ASN A 1 399 ? -1.809 -23.216 -5.561 1.00 48.25 399 ASN A C 1
ATOM 3227 O O . ASN A 1 399 ? -2.645 -22.562 -6.184 1.00 48.25 399 ASN A O 1
ATOM 3231 N N . ASP A 1 400 ? -0.638 -23.588 -6.074 1.00 41.59 400 ASP A N 1
ATOM 3232 C CA . ASP A 1 400 ? -0.402 -23.606 -7.511 1.00 41.59 400 ASP A CA 1
ATOM 3233 C C . ASP A 1 400 ? -1.417 -24.581 -8.115 1.00 41.59 400 ASP A C 1
ATOM 3235 O O . ASP A 1 400 ? -1.362 -25.786 -7.859 1.00 41.59 400 ASP A O 1
ATOM 3239 N N . VAL A 1 401 ? -2.397 -24.070 -8.861 1.00 33.66 401 VAL A N 1
ATOM 3240 C CA . VAL A 1 401 ? -3.150 -24.932 -9.772 1.00 33.66 401 VAL A CA 1
ATOM 3241 C C . VAL A 1 401 ? -2.158 -25.298 -10.872 1.00 33.66 401 VAL A C 1
ATOM 3243 O O . VAL A 1 401 ? -1.889 -24.484 -11.751 1.00 33.66 401 VAL A O 1
ATOM 3246 N N . ILE A 1 402 ? -1.535 -26.470 -10.718 1.00 30.06 402 ILE A N 1
ATOM 3247 C CA . ILE A 1 402 ? -0.661 -27.100 -11.717 1.00 30.06 402 ILE A CA 1
ATOM 3248 C C . ILE A 1 402 ? -1.469 -27.410 -12.974 1.00 30.06 402 ILE A C 1
ATOM 3250 O O . ILE A 1 402 ? -2.575 -27.985 -12.824 1.00 30.06 402 ILE A O 1
#

Radius of gyration: 24.14 Å; Cα contacts (8 Å, |Δi|>4): 571; chains: 1; bounding box: 62×49×82 Å

Secondary structure (DSSP, 8-state):
-----------S-------GGGPPPPTTSPP-HHHHHHHHHHHTTSS-EEEEEEEGGGEEESEEEEETTEEEEE-PPP-HHHHHHHHHHHHTT--PPEEEEE---TTSS-SEEE-S-HHHHHHHHHHT--EEEEEE-SSS---SS-EEEEEEEEETTEEEEEEEEEEEPPPP-S----SSTT---SSHHHHHHHHHHHHHHHHHHHHHH----TT--THHHHHHHHHHHHHHHHHHHHHHHHTT-HHHHHHHHHHHHHHHHHHHHHHHSHHHHHHHHHHHHH--HHHHHHHHHHT---S-HHHHHHHHHHHHHHHHHHH-HHHHHHHSTTHHHHHHHHHHHHHHHHS--HHHHHHHHHHHH-TT-----HHHHHHHHHHHHHHHHHHHHHHHHHS--SS---

Nearest PDB structures (foldseek):
  6grk-assembly3_B  TM=1.692E-01  e=6.137E+00  Aeromonas hydrophila
  7a0g-assembly1_GGG  TM=1.915E-01  e=9.512E+00  Serratia marcescens

Foldseek 3Di:
DPPPPDPDAFQADDDDDDPPVRDDDDPPFDDDPVLVVLVVCQQQQVAKWWWFKDFLQLEDAFAWDDDPNDTDTDHDDADVVLLVVLLLQLLLPDADAFEWEAHPDPVDPRGIYRNDPSSNSVNCVLLQQGMGIYIYSDRDDLDPAKTFIWGFDDDVNDTLDIFRDGIGADDADVDFFFQCPPDDDPALLRLLVSLLVLLVVLLVLLVLSRDPDDNHRCNSVLLNVLSVLLSVLSVVLSVCVVVLVNLVSLLSLVVLQLSLLLLRVCLSPVNRLVVLVVVLVPDDPVRLVVVLVVPDPDPDPVVSVSSSVRHVNSNVQSVDSQSSQCSQNNHNVLVVVSCVLSVCRPDPDVNVVVVVVVCVVPVPDSPDDSVSSVVSSVSSRRSSRSSSVSSVSSGGGSDRPD

Sequence (402 aa):
MLETESKKLVRRPITTAIPTGKILCRDDLVDDQIFLKKYLAFNNGKKQALLSRLPLDNILNGFFQRNNGRFDFIEDPVRREMVDHAKEMIRSGHRPALYVYKNINSDSDARYIAPDDTDVYVAYKELGIHSVPVVILEASADLVESAFQVRHQFFHEENLGGFICATMSLPEKGEYYSLLGSKEFADNDSKLEHLQSTIEALTEQVKEFHGAYSTGIHYHQTLFSVLYRLSENIQAIRLLIKNSFYYQAVALLRSVYEISLDFYVDWLAPEQVGFWLQTHSAVDRKGFDMALVLASKSDNTKRNKVWAESLRYCYDFLSNVSNKAQMSPLGRSFYDTVYTFTSEVIHQDFNMTEVYAIRMENPEHRSFDVKAITTLVQCVDMIAGKVCLRIHQDIGAANDVI

pLDDT: mean 88.86, std 10.78, range [30.06, 98.19]

Mean predicted aligned error: 6.52 Å